Protein AF-A0A9P6QPB1-F1 (afdb_monomer)

Structure (mmCIF, N/CA/C/O backbone):
data_AF-A0A9P6QPB1-F1
#
_entry.id   AF-A0A9P6QPB1-F1
#
loop_
_atom_site.group_PDB
_atom_site.id
_atom_site.type_symbol
_atom_site.label_atom_id
_atom_site.label_alt_id
_atom_site.label_comp_id
_atom_site.label_asym_id
_atom_site.label_entity_id
_atom_site.label_seq_id
_atom_site.pdbx_PDB_ins_code
_atom_site.Cartn_x
_atom_site.Cartn_y
_atom_site.Cartn_z
_atom_site.occupancy
_atom_site.B_iso_or_equiv
_atom_site.auth_seq_id
_atom_site.auth_comp_id
_atom_site.auth_asym_id
_atom_site.auth_atom_id
_atom_site.pdbx_PDB_model_num
ATOM 1 N N . MET A 1 1 ? 41.710 3.586 -17.229 1.00 70.00 1 MET A N 1
ATOM 2 C CA . MET A 1 1 ? 41.564 4.386 -18.471 1.00 70.00 1 MET A CA 1
ATOM 3 C C . MET A 1 1 ? 40.524 5.496 -18.320 1.00 70.00 1 MET A C 1
ATOM 5 O O . MET A 1 1 ? 40.882 6.653 -18.485 1.00 70.00 1 MET A O 1
ATOM 9 N N . LEU A 1 2 ? 39.279 5.182 -17.944 1.00 77.00 2 LEU A N 1
ATOM 10 C CA . LEU A 1 2 ? 38.202 6.171 -17.762 1.00 77.00 2 LEU A CA 1
ATOM 11 C C . LEU A 1 2 ? 38.526 7.279 -16.741 1.00 77.00 2 LEU A C 1
ATOM 13 O O . LEU A 1 2 ? 38.390 8.448 -17.081 1.00 77.00 2 LEU A O 1
ATOM 17 N N . CYS A 1 3 ? 39.055 6.951 -15.554 1.00 82.19 3 CYS A N 1
ATOM 18 C CA . CYS A 1 3 ? 39.433 7.972 -14.558 1.00 82.19 3 CYS A CA 1
ATOM 19 C C . CYS A 1 3 ? 40.509 8.942 -15.081 1.00 82.19 3 CYS A C 1
ATOM 21 O O . CYS A 1 3 ? 40.495 10.126 -14.765 1.00 82.19 3 CYS A O 1
ATOM 23 N N . TYR A 1 4 ? 41.421 8.459 -15.930 1.00 80.50 4 TYR A N 1
ATOM 24 C CA . TYR A 1 4 ? 42.463 9.291 -16.532 1.00 80.50 4 TYR A CA 1
ATOM 25 C C . TYR A 1 4 ? 41.905 10.212 -17.625 1.00 80.50 4 TYR A C 1
ATOM 27 O O . TYR A 1 4 ? 42.234 11.393 -17.664 1.00 80.50 4 TYR A O 1
ATOM 35 N N . LEU A 1 5 ? 40.999 9.709 -18.471 1.00 80.38 5 LEU A N 1
ATOM 36 C CA . LEU A 1 5 ? 40.273 10.546 -19.436 1.00 80.38 5 LEU A CA 1
ATOM 37 C C . LEU A 1 5 ? 39.461 11.635 -18.727 1.00 80.38 5 LEU A C 1
ATOM 39 O O . LEU A 1 5 ? 39.420 12.779 -19.175 1.00 80.38 5 LEU A O 1
ATOM 43 N N . TRP A 1 6 ? 38.867 11.287 -17.589 1.00 80.31 6 TRP A N 1
ATOM 44 C CA . TRP A 1 6 ? 38.127 12.212 -16.747 1.00 80.31 6 TRP A CA 1
ATOM 45 C C . TRP A 1 6 ? 39.018 13.305 -16.137 1.00 80.31 6 TRP A C 1
ATOM 47 O O . TRP A 1 6 ? 38.695 14.487 -16.228 1.00 80.31 6 TRP A O 1
ATOM 57 N N . TYR A 1 7 ? 40.197 12.942 -15.628 1.00 83.25 7 TYR A N 1
ATOM 58 C CA . TYR A 1 7 ? 41.220 13.893 -15.178 1.00 83.25 7 TYR A CA 1
ATOM 59 C C . TYR A 1 7 ? 41.606 14.908 -16.266 1.00 83.25 7 TYR A C 1
ATOM 61 O O . TYR A 1 7 ? 41.639 16.113 -16.007 1.00 83.25 7 TYR A O 1
ATOM 69 N N . LEU A 1 8 ? 41.820 14.445 -17.503 1.00 82.50 8 LEU A N 1
ATOM 70 C CA . LEU A 1 8 ? 42.133 15.324 -18.636 1.00 82.50 8 LEU A CA 1
ATOM 71 C C . LEU A 1 8 ? 40.977 16.282 -18.976 1.00 82.50 8 LEU A C 1
ATOM 73 O O . LEU A 1 8 ? 41.217 17.434 -19.339 1.00 82.50 8 LEU A O 1
ATOM 77 N N . LEU A 1 9 ? 39.724 15.837 -18.837 1.00 79.38 9 LEU A N 1
ATOM 78 C CA . LEU A 1 9 ? 38.542 16.680 -19.051 1.00 79.38 9 LEU A CA 1
ATOM 79 C C . LEU A 1 9 ? 38.394 17.763 -17.978 1.00 79.38 9 LEU A C 1
ATOM 81 O O . LEU A 1 9 ? 38.082 18.907 -18.311 1.00 79.38 9 LEU A O 1
ATOM 85 N N . ILE A 1 10 ? 38.665 17.438 -16.711 1.00 77.88 10 ILE A N 1
ATOM 86 C CA . ILE A 1 10 ? 38.642 18.408 -15.607 1.00 77.88 10 ILE A CA 1
ATOM 87 C C . ILE A 1 10 ? 39.683 19.508 -15.845 1.00 77.88 10 ILE A C 1
ATOM 89 O O . ILE A 1 10 ? 39.352 20.691 -15.748 1.00 77.88 10 ILE A O 1
ATOM 93 N N . LEU A 1 11 ? 40.913 19.131 -16.215 1.00 79.12 11 LEU A N 1
ATOM 94 C CA . LEU A 1 11 ? 41.983 20.083 -16.537 1.00 79.12 11 LEU A CA 1
ATOM 95 C C . LEU A 1 11 ? 41.622 21.008 -17.705 1.00 79.12 11 LEU A C 1
ATOM 97 O O . LEU A 1 11 ? 42.040 22.162 -17.726 1.00 79.12 11 LEU A O 1
ATOM 101 N N . LYS A 1 12 ? 40.849 20.509 -18.674 1.00 78.88 12 LYS A N 1
ATOM 102 C CA . LYS A 1 12 ? 40.413 21.284 -19.839 1.00 78.88 12 LYS A CA 1
ATOM 103 C C . LYS A 1 12 ? 39.277 22.261 -19.517 1.00 78.88 12 LYS A C 1
ATOM 105 O O . LYS A 1 12 ? 39.241 23.349 -20.084 1.00 78.88 12 LYS A O 1
ATOM 110 N N . ASN A 1 13 ? 38.337 21.866 -18.659 1.00 73.69 13 ASN A N 1
ATOM 111 C CA . ASN A 1 13 ? 37.077 22.591 -18.468 1.00 73.69 13 ASN A CA 1
ATOM 112 C C . ASN A 1 13 ? 37.062 23.534 -17.252 1.00 73.69 13 ASN A C 1
ATOM 114 O O . ASN A 1 13 ? 36.189 24.400 -17.186 1.00 73.69 13 ASN A O 1
ATOM 118 N N . ILE A 1 14 ? 37.984 23.393 -16.293 1.00 69.94 14 ILE A N 1
ATOM 119 C CA . ILE A 1 14 ? 38.041 24.247 -15.094 1.00 69.94 14 ILE A CA 1
ATOM 120 C C . ILE A 1 14 ? 39.121 25.335 -15.264 1.00 69.94 14 ILE A C 1
ATOM 122 O O . ILE A 1 14 ? 40.289 24.992 -15.450 1.00 69.94 14 ILE A O 1
ATOM 126 N N . PRO A 1 15 ? 38.777 26.640 -15.170 1.00 61.53 15 PRO A N 1
ATOM 127 C CA . PRO A 1 15 ? 39.736 27.736 -15.318 1.00 61.53 15 PRO A CA 1
ATOM 128 C C . PRO A 1 15 ? 40.891 27.669 -14.308 1.00 61.53 15 PRO A C 1
ATOM 130 O O . PRO A 1 15 ? 40.687 27.388 -13.128 1.00 61.53 15 PRO A O 1
ATOM 133 N N . SER A 1 16 ? 42.103 28.003 -14.756 1.00 58.22 16 SER A N 1
ATOM 134 C CA . SER A 1 16 ? 43.369 27.924 -14.004 1.00 58.22 16 SER A CA 1
ATOM 135 C C . SER A 1 16 ? 43.506 28.904 -12.828 1.00 58.22 16 SER A C 1
ATOM 137 O O . SER A 1 16 ? 44.584 29.019 -12.244 1.00 58.22 16 SER A O 1
ATOM 139 N N . S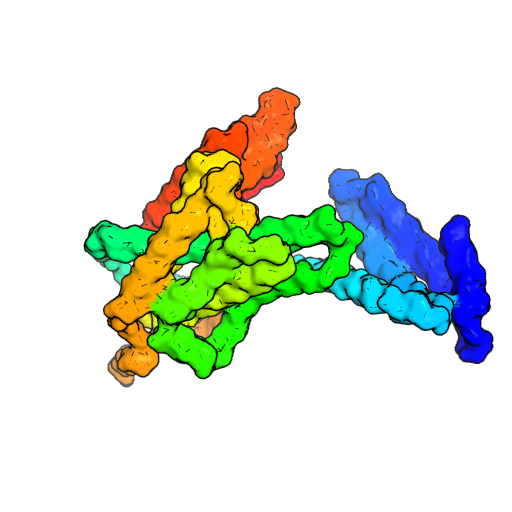ER A 1 17 ? 42.452 29.639 -12.470 1.00 53.47 17 SER A N 1
ATOM 140 C CA . SER A 1 17 ? 42.477 30.626 -11.392 1.00 53.47 17 SER A CA 1
ATOM 141 C C . SER A 1 17 ? 42.463 29.933 -10.022 1.00 53.47 17 SER A C 1
ATOM 143 O O . SER A 1 17 ? 41.411 29.764 -9.412 1.00 53.47 17 SER A O 1
ATOM 145 N N . GLY A 1 18 ? 43.647 29.527 -9.551 1.00 55.03 18 GLY A N 1
ATOM 146 C CA . GLY A 1 18 ? 43.922 29.267 -8.133 1.00 55.03 18 GLY A CA 1
ATOM 147 C C . GLY A 1 18 ? 43.682 27.845 -7.608 1.00 55.03 18 GLY A C 1
ATOM 148 O O . GLY A 1 18 ? 43.179 27.711 -6.498 1.00 55.03 18 GLY A O 1
ATOM 149 N N . GLY A 1 19 ? 44.058 26.790 -8.349 1.00 61.16 19 GLY A N 1
ATOM 150 C CA . GLY A 1 19 ? 44.147 25.423 -7.788 1.00 61.16 19 GLY A CA 1
ATOM 151 C C . GLY A 1 19 ? 43.562 24.273 -8.621 1.00 61.16 19 GLY A C 1
ATOM 152 O O . GLY A 1 19 ? 43.332 23.193 -8.073 1.00 61.16 19 GLY A O 1
ATOM 153 N N . SER A 1 20 ? 43.313 24.465 -9.924 1.00 65.81 20 SER A N 1
ATOM 154 C CA . SER A 1 20 ? 42.645 23.462 -10.776 1.00 65.81 20 SER A CA 1
ATOM 155 C C . SER A 1 20 ? 43.412 22.137 -10.908 1.00 65.81 20 SER A C 1
ATOM 157 O O . SER A 1 20 ? 42.783 21.082 -10.946 1.00 65.81 20 SER A O 1
ATOM 159 N N . ASP A 1 21 ? 44.749 22.163 -10.904 1.00 74.12 21 ASP A N 1
ATOM 160 C CA . ASP A 1 21 ? 45.575 20.949 -10.998 1.00 74.12 21 ASP A CA 1
ATOM 161 C C . ASP A 1 21 ? 45.498 20.092 -9.722 1.00 74.12 21 ASP A C 1
ATOM 163 O O . ASP A 1 21 ? 45.268 18.884 -9.789 1.00 74.12 21 ASP A O 1
ATOM 167 N N . SER A 1 22 ? 45.587 20.715 -8.543 1.00 78.94 22 SER A N 1
ATOM 168 C CA . SER A 1 22 ? 45.425 20.020 -7.257 1.00 78.94 22 SER A CA 1
ATOM 169 C C . SER A 1 22 ? 44.023 19.430 -7.102 1.00 78.94 22 SER A C 1
ATOM 171 O O . SER A 1 22 ? 43.870 18.309 -6.620 1.00 78.94 22 SER A O 1
ATOM 173 N N . TYR A 1 23 ? 43.000 20.158 -7.556 1.00 80.56 23 TYR A N 1
ATOM 174 C CA . TYR A 1 23 ? 41.617 19.689 -7.566 1.00 80.56 23 TYR A CA 1
ATOM 175 C C . TYR A 1 23 ? 41.416 18.489 -8.505 1.00 80.56 23 TYR A C 1
ATOM 177 O O . TYR A 1 23 ? 40.807 17.494 -8.113 1.00 80.56 23 TYR A O 1
ATOM 185 N N . ALA A 1 24 ? 41.975 18.544 -9.717 1.00 82.38 24 ALA A N 1
ATOM 186 C CA . ALA A 1 24 ? 41.907 17.448 -10.678 1.00 82.38 24 ALA A CA 1
ATOM 187 C C . ALA A 1 24 ? 42.644 16.197 -10.170 1.00 82.38 24 ALA A C 1
ATOM 189 O O . ALA A 1 24 ? 42.128 15.088 -10.301 1.00 82.38 24 ALA A O 1
ATOM 190 N N . LYS A 1 25 ? 43.812 16.362 -9.535 1.00 85.25 25 LYS A N 1
ATOM 191 C CA . LYS A 1 25 ? 44.570 15.262 -8.913 1.00 85.25 25 LYS A CA 1
ATOM 192 C C . LYS A 1 25 ? 43.819 14.627 -7.740 1.00 85.25 25 LYS A C 1
ATOM 194 O O . LYS A 1 25 ? 43.793 13.403 -7.640 1.00 85.25 25 LYS A O 1
ATOM 199 N N . LEU A 1 26 ? 43.174 15.434 -6.893 1.00 87.06 26 LEU A N 1
ATOM 200 C CA . LEU A 1 26 ? 42.324 14.941 -5.802 1.00 87.06 26 LEU A CA 1
ATOM 201 C C . LEU A 1 26 ? 41.128 14.141 -6.325 1.00 87.06 26 LEU A C 1
ATOM 203 O O . LEU A 1 26 ? 40.866 13.049 -5.826 1.00 87.06 26 LEU A O 1
ATOM 207 N N . LEU A 1 27 ? 40.433 14.643 -7.350 1.00 85.81 27 LEU A N 1
ATOM 208 C CA . LEU A 1 27 ? 39.322 13.915 -7.967 1.00 85.81 27 LEU A CA 1
ATOM 209 C C . LEU A 1 27 ? 39.780 12.632 -8.658 1.00 85.81 27 LEU A C 1
ATOM 211 O O . LEU A 1 27 ? 39.111 11.614 -8.539 1.00 85.81 27 LEU A O 1
ATOM 215 N N . LEU A 1 28 ? 40.938 12.643 -9.320 1.00 89.44 28 LEU A N 1
ATOM 216 C CA . LEU A 1 28 ? 41.511 11.435 -9.906 1.00 89.44 28 LEU A CA 1
ATOM 217 C C . LEU A 1 28 ? 41.791 10.375 -8.833 1.00 89.44 28 LEU A C 1
ATOM 219 O O . LEU A 1 28 ? 41.418 9.219 -9.014 1.00 89.44 28 LEU A O 1
ATOM 223 N N . ALA A 1 29 ? 42.416 10.763 -7.717 1.00 91.06 29 ALA A N 1
ATOM 224 C CA . ALA A 1 29 ? 42.666 9.857 -6.600 1.00 91.06 29 ALA A CA 1
ATOM 225 C C . ALA A 1 29 ? 41.351 9.307 -6.022 1.00 91.06 29 ALA A C 1
ATOM 227 O O . ALA A 1 29 ? 41.208 8.094 -5.875 1.00 91.06 29 ALA A O 1
ATOM 228 N N . ASN A 1 30 ? 40.367 10.180 -5.784 1.00 91.75 30 ASN A N 1
ATOM 229 C CA . ASN A 1 30 ? 39.027 9.798 -5.343 1.00 91.75 30 ASN A CA 1
ATOM 230 C C . ASN A 1 30 ? 38.367 8.790 -6.296 1.00 91.75 30 ASN A C 1
ATOM 232 O O . ASN A 1 30 ? 37.821 7.786 -5.854 1.00 91.75 30 ASN A O 1
ATOM 236 N N . ASP A 1 31 ? 38.445 9.020 -7.605 1.00 88.62 31 ASP A N 1
ATOM 237 C CA . ASP A 1 31 ? 37.789 8.180 -8.606 1.00 88.62 31 ASP A CA 1
ATOM 238 C C . ASP A 1 31 ? 38.473 6.825 -8.776 1.00 88.62 31 ASP A C 1
ATOM 240 O O . ASP A 1 31 ? 37.809 5.829 -9.070 1.00 88.62 31 ASP A O 1
ATOM 244 N N . VAL A 1 32 ? 39.789 6.765 -8.565 1.00 92.56 32 VAL A N 1
ATOM 245 C CA . VAL A 1 32 ? 40.536 5.504 -8.500 1.00 92.56 32 VAL A CA 1
ATOM 246 C C . VAL A 1 32 ? 40.119 4.707 -7.265 1.00 92.56 32 VAL A C 1
ATOM 248 O O . VAL A 1 32 ? 39.749 3.544 -7.413 1.00 92.56 32 VAL A O 1
ATOM 251 N N . ILE A 1 33 ? 40.096 5.334 -6.083 1.00 93.19 33 ILE A N 1
ATOM 252 C CA . ILE A 1 33 ? 39.642 4.695 -4.835 1.00 93.19 33 ILE A CA 1
ATOM 253 C C . ILE A 1 33 ? 38.210 4.188 -4.997 1.00 93.19 33 ILE A C 1
ATOM 255 O O . ILE A 1 33 ? 37.936 3.022 -4.730 1.00 93.19 33 ILE A O 1
ATOM 259 N N . ARG A 1 34 ? 37.317 5.022 -5.537 1.00 90.81 34 ARG A N 1
ATOM 260 C CA . ARG A 1 34 ? 35.932 4.651 -5.825 1.00 90.81 34 ARG A CA 1
ATOM 261 C C . ARG A 1 34 ? 35.831 3.460 -6.769 1.00 90.81 34 ARG A C 1
ATOM 263 O O . ARG A 1 34 ? 35.004 2.587 -6.560 1.00 90.81 34 ARG A O 1
ATOM 270 N N . THR A 1 35 ? 36.646 3.410 -7.820 1.00 90.31 35 THR A N 1
ATOM 271 C CA . THR A 1 35 ? 36.603 2.305 -8.792 1.00 90.31 35 THR A CA 1
ATOM 272 C C . THR A 1 35 ? 37.049 0.989 -8.156 1.00 90.31 35 THR A C 1
ATOM 274 O O . THR A 1 35 ? 36.428 -0.043 -8.394 1.00 90.31 35 THR A O 1
ATOM 277 N N . ILE A 1 36 ? 38.088 1.027 -7.318 1.00 92.06 36 ILE A N 1
ATOM 278 C CA . ILE A 1 36 ? 38.562 -0.146 -6.570 1.00 92.06 36 ILE A CA 1
ATOM 279 C C . ILE A 1 36 ? 37.501 -0.593 -5.559 1.00 92.06 36 ILE A C 1
ATOM 281 O O . ILE A 1 36 ? 37.167 -1.771 -5.514 1.00 92.06 36 ILE A O 1
ATOM 285 N N . ALA A 1 37 ? 36.923 0.348 -4.810 1.00 90.56 37 ALA A N 1
ATOM 286 C CA . ALA A 1 37 ? 35.855 0.084 -3.851 1.00 90.56 37 ALA A CA 1
ATOM 287 C C . ALA A 1 37 ? 34.607 -0.513 -4.525 1.00 90.56 37 ALA A C 1
ATOM 289 O O . ALA A 1 37 ? 34.048 -1.478 -4.020 1.00 90.56 37 ALA A O 1
ATOM 290 N N . CYS A 1 38 ? 34.236 -0.017 -5.713 1.00 87.38 38 CYS A N 1
ATOM 291 C CA . CYS A 1 38 ? 33.1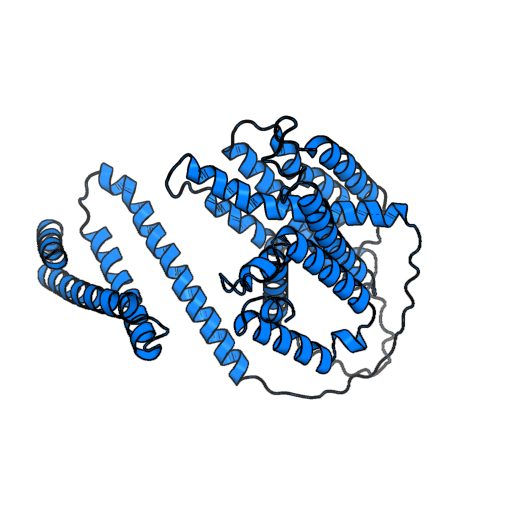74 -0.586 -6.549 1.00 87.38 38 CYS A CA 1
ATOM 292 C C . CYS A 1 38 ? 33.436 -2.060 -6.873 1.00 87.38 38 CYS A C 1
ATOM 294 O O . CYS A 1 38 ? 32.571 -2.903 -6.686 1.00 87.38 38 CYS A O 1
ATOM 296 N N . GLY A 1 39 ? 34.657 -2.382 -7.311 1.00 86.81 39 GLY A N 1
ATOM 297 C CA . GLY A 1 39 ? 35.051 -3.771 -7.533 1.00 86.81 39 GLY A CA 1
ATOM 298 C C . GLY A 1 39 ? 34.985 -4.607 -6.252 1.00 86.81 39 GLY A C 1
ATOM 299 O O . GLY A 1 39 ? 34.540 -5.747 -6.299 1.00 86.81 39 GLY A O 1
ATOM 300 N N . GLY A 1 40 ? 35.371 -4.027 -5.114 1.00 85.00 40 GLY A N 1
ATOM 301 C CA . GLY A 1 40 ? 35.310 -4.677 -3.808 1.00 85.00 40 GLY A CA 1
ATOM 302 C C . GLY A 1 40 ? 33.912 -5.185 -3.463 1.00 85.00 40 GLY A C 1
ATOM 303 O O . GLY A 1 40 ? 33.764 -6.374 -3.234 1.00 85.00 40 GLY A O 1
ATOM 304 N N . TRP A 1 41 ? 32.884 -4.334 -3.494 1.00 82.31 41 TRP A N 1
ATOM 305 C CA . TRP A 1 41 ? 31.532 -4.756 -3.094 1.00 82.31 41 TRP A CA 1
ATOM 306 C C . TRP A 1 41 ? 30.741 -5.474 -4.204 1.00 82.31 41 TRP A C 1
ATOM 308 O O . TRP A 1 41 ? 29.813 -6.216 -3.911 1.00 82.31 41 TRP A O 1
ATOM 318 N N . VAL A 1 42 ? 31.104 -5.296 -5.483 1.00 84.12 42 VAL A N 1
ATOM 319 C CA . VAL A 1 42 ? 30.454 -6.011 -6.602 1.00 84.12 42 VAL A CA 1
ATOM 320 C C . VAL A 1 42 ? 30.959 -7.449 -6.738 1.00 84.12 42 VAL A C 1
ATOM 322 O O . VAL A 1 42 ? 30.188 -8.331 -7.111 1.00 84.12 42 VAL A O 1
ATOM 325 N N . TYR A 1 43 ? 32.250 -7.691 -6.483 1.00 84.81 43 TYR A N 1
ATOM 326 C CA . TYR A 1 43 ? 32.865 -9.009 -6.680 1.00 84.81 43 TYR A CA 1
ATOM 327 C C . TYR A 1 43 ? 33.092 -9.794 -5.386 1.00 84.81 43 TYR A C 1
ATOM 329 O O . TYR A 1 43 ? 33.241 -11.011 -5.462 1.00 84.81 43 TYR A O 1
ATOM 337 N N . VAL A 1 44 ? 33.118 -9.139 -4.222 1.00 84.38 44 VAL A N 1
ATOM 338 C CA . VAL A 1 44 ? 33.034 -9.818 -2.923 1.00 84.38 44 VAL A CA 1
ATOM 339 C C . VAL A 1 44 ? 31.579 -9.774 -2.511 1.00 84.38 44 VAL A C 1
ATOM 341 O O . VAL A 1 44 ? 31.076 -8.708 -2.177 1.00 84.38 44 VAL A O 1
ATOM 344 N N . THR A 1 45 ? 30.879 -10.903 -2.581 1.00 77.62 45 THR A N 1
ATOM 345 C CA . THR A 1 45 ? 29.471 -10.927 -2.183 1.00 77.62 45 THR A CA 1
ATOM 346 C C . THR A 1 45 ? 29.352 -10.848 -0.661 1.00 77.62 45 THR A C 1
ATOM 348 O O . THR A 1 45 ? 30.238 -11.301 0.067 1.00 77.62 45 THR A O 1
ATOM 351 N N . SER A 1 46 ? 28.229 -10.331 -0.157 1.00 72.75 46 SER A N 1
ATOM 352 C CA . SER A 1 46 ? 27.935 -10.315 1.285 1.00 72.75 46 SER A CA 1
ATOM 353 C C . SER A 1 46 ? 27.879 -11.715 1.913 1.00 72.75 46 SER A C 1
ATOM 355 O O . SER A 1 46 ? 27.979 -11.852 3.130 1.00 72.75 46 SER A O 1
ATOM 357 N N . SER A 1 47 ? 27.735 -12.757 1.086 1.00 69.44 47 SER A N 1
ATOM 358 C CA . SER A 1 47 ? 27.774 -14.161 1.505 1.00 69.44 47 SER A CA 1
ATOM 359 C C . SER A 1 47 ? 29.199 -14.688 1.697 1.00 69.44 47 SER A C 1
ATOM 361 O O . SER A 1 47 ? 29.392 -15.601 2.497 1.00 69.44 47 SER A O 1
ATOM 363 N N . ASP A 1 48 ? 30.182 -14.122 0.990 1.00 78.06 48 ASP A N 1
ATOM 364 C CA . ASP A 1 48 ? 31.580 -14.563 1.041 1.00 78.06 48 ASP A CA 1
ATOM 365 C C . ASP A 1 48 ? 32.352 -13.892 2.187 1.00 78.06 48 ASP A C 1
ATOM 367 O O . ASP A 1 48 ? 33.031 -14.570 2.957 1.00 78.06 48 ASP A O 1
ATOM 371 N N . ASP A 1 49 ? 32.244 -12.565 2.317 1.00 80.88 49 ASP A N 1
ATOM 372 C CA . ASP A 1 49 ? 32.838 -11.791 3.415 1.00 80.88 49 ASP A CA 1
ATOM 373 C C . ASP A 1 49 ? 32.068 -10.478 3.615 1.00 80.88 49 ASP A C 1
ATOM 375 O O . ASP A 1 49 ? 32.243 -9.498 2.883 1.00 80.88 49 ASP A O 1
ATOM 379 N N . HIS A 1 50 ? 31.205 -10.462 4.632 1.00 79.94 50 HIS A N 1
ATOM 380 C CA . HIS A 1 50 ? 30.358 -9.314 4.947 1.00 79.94 50 HIS A CA 1
ATOM 381 C C . HIS A 1 50 ? 31.171 -8.059 5.316 1.00 79.94 50 HIS A C 1
ATOM 383 O O . HIS A 1 50 ? 30.800 -6.949 4.949 1.00 79.94 50 HIS A O 1
ATOM 389 N N . GLY A 1 51 ? 32.310 -8.207 6.002 1.00 79.62 51 GLY A N 1
ATOM 390 C CA . GLY A 1 51 ? 33.091 -7.071 6.492 1.00 79.62 51 GLY A CA 1
ATOM 391 C C . GLY A 1 51 ? 33.784 -6.316 5.360 1.00 79.62 51 GLY A C 1
ATOM 392 O O . GLY A 1 51 ? 33.769 -5.084 5.325 1.00 79.62 51 GLY A O 1
ATOM 393 N N . ILE A 1 52 ? 34.367 -7.053 4.411 1.00 83.62 52 ILE A N 1
ATOM 394 C CA . ILE A 1 52 ? 35.012 -6.466 3.230 1.00 83.62 52 ILE A CA 1
ATOM 395 C C . ILE A 1 52 ? 33.967 -5.876 2.278 1.00 83.62 52 ILE A C 1
ATOM 397 O O . ILE A 1 52 ? 34.187 -4.777 1.760 1.00 83.62 52 ILE A O 1
ATOM 401 N N . HIS A 1 53 ? 32.837 -6.566 2.078 1.00 83.44 53 HIS A N 1
ATOM 402 C CA . HIS A 1 53 ? 31.716 -6.071 1.277 1.00 83.44 53 HIS A CA 1
ATOM 403 C C . HIS A 1 53 ? 31.225 -4.710 1.797 1.00 83.44 53 HIS A C 1
ATOM 405 O O . HIS A 1 53 ? 31.184 -3.734 1.043 1.00 83.44 53 HIS A O 1
ATOM 411 N N . ASP A 1 54 ? 30.952 -4.608 3.098 1.00 82.06 54 ASP A N 1
ATOM 412 C CA . ASP A 1 54 ? 30.394 -3.395 3.697 1.00 82.06 54 ASP A CA 1
ATOM 413 C C . ASP A 1 54 ? 31.407 -2.248 3.724 1.00 82.06 54 ASP A C 1
ATOM 415 O O . ASP A 1 54 ? 31.083 -1.108 3.381 1.00 82.06 54 ASP A O 1
ATOM 419 N N . PHE A 1 55 ? 32.669 -2.539 4.048 1.00 86.62 55 PHE A N 1
ATOM 420 C CA . PHE A 1 55 ? 33.743 -1.547 4.008 1.00 86.62 55 PHE A CA 1
ATOM 421 C C . PHE A 1 55 ? 33.944 -0.973 2.597 1.00 86.62 55 PHE A C 1
ATOM 423 O O . PHE A 1 55 ? 34.061 0.244 2.420 1.00 86.62 55 PHE A O 1
ATOM 430 N N . ALA A 1 56 ? 33.950 -1.835 1.577 1.00 84.75 56 ALA A N 1
ATOM 431 C CA . ALA A 1 56 ? 34.080 -1.423 0.185 1.00 84.75 56 ALA A CA 1
ATOM 432 C C . ALA A 1 56 ? 32.857 -0.623 -0.293 1.00 84.75 56 ALA A C 1
ATOM 434 O O . ALA A 1 56 ? 33.017 0.399 -0.966 1.00 84.75 56 ALA A O 1
ATOM 435 N N . MET A 1 57 ? 31.649 -1.024 0.106 1.00 82.69 57 MET A N 1
ATOM 436 C CA . MET A 1 57 ? 30.415 -0.291 -0.174 1.00 82.69 57 MET A CA 1
ATOM 437 C C . MET A 1 57 ? 30.445 1.113 0.452 1.00 82.69 57 MET A C 1
ATOM 439 O O . MET A 1 57 ? 30.201 2.098 -0.245 1.00 82.69 57 MET A O 1
ATOM 443 N N . ILE A 1 58 ? 30.826 1.247 1.727 1.00 85.56 58 ILE A N 1
ATOM 444 C CA . ILE A 1 58 ? 30.905 2.545 2.420 1.00 85.56 58 ILE A CA 1
ATOM 445 C C . ILE A 1 58 ? 31.919 3.477 1.744 1.00 85.56 58 ILE A C 1
ATOM 447 O O . ILE A 1 58 ? 31.614 4.642 1.482 1.00 85.56 58 ILE A O 1
ATOM 451 N N . ILE A 1 59 ? 33.116 2.984 1.412 1.00 88.31 59 ILE A N 1
ATOM 452 C CA . ILE A 1 59 ? 34.125 3.791 0.707 1.00 88.31 59 ILE A CA 1
ATOM 453 C C . ILE A 1 59 ? 33.616 4.215 -0.671 1.00 88.31 59 ILE A C 1
ATOM 455 O O . ILE A 1 59 ? 33.795 5.368 -1.072 1.00 88.31 59 ILE A O 1
ATOM 459 N N . TYR A 1 60 ? 32.955 3.310 -1.393 1.00 87.81 60 TYR A N 1
ATOM 460 C CA . TYR A 1 60 ? 32.350 3.617 -2.682 1.00 87.81 60 TYR A CA 1
ATOM 461 C C . TYR A 1 60 ? 31.305 4.737 -2.567 1.00 87.81 60 TYR A C 1
ATOM 463 O O . TYR A 1 60 ? 31.325 5.679 -3.366 1.00 87.81 60 TYR A O 1
ATOM 471 N N . LEU A 1 61 ? 30.450 4.689 -1.542 1.00 83.25 61 LEU A N 1
ATOM 472 C CA . LEU A 1 61 ? 29.446 5.717 -1.256 1.00 83.25 61 LEU A CA 1
ATOM 473 C C . LEU A 1 61 ? 30.091 7.072 -0.937 1.00 83.25 61 LEU A C 1
ATOM 475 O O . LEU A 1 61 ? 29.758 8.081 -1.565 1.00 83.25 61 LEU A O 1
ATOM 479 N N . LEU A 1 62 ? 31.072 7.098 -0.031 1.00 85.69 62 LEU A N 1
ATOM 480 C CA . LEU A 1 62 ? 31.773 8.326 0.355 1.00 85.69 62 LEU A CA 1
ATOM 481 C C . LEU A 1 62 ? 32.498 8.969 -0.830 1.00 85.69 62 LEU A C 1
ATOM 483 O O . LEU A 1 62 ? 32.396 10.179 -1.026 1.00 85.69 62 LEU A O 1
ATOM 487 N N . CYS A 1 63 ? 33.177 8.177 -1.663 1.00 87.62 63 CYS A N 1
ATOM 488 C CA . CYS A 1 63 ? 33.876 8.687 -2.841 1.00 87.62 63 CYS A CA 1
ATOM 489 C C . CYS A 1 63 ? 32.931 9.079 -3.993 1.00 87.62 63 CYS A C 1
ATOM 491 O O . CYS A 1 63 ? 33.333 9.807 -4.907 1.00 87.62 63 CYS A O 1
ATOM 493 N N . THR A 1 64 ? 31.669 8.646 -3.974 1.00 84.25 64 THR A N 1
ATOM 494 C CA . THR A 1 64 ? 30.678 9.023 -4.994 1.00 84.25 64 THR A CA 1
ATOM 495 C C . THR A 1 64 ? 30.258 10.487 -4.866 1.00 84.25 64 THR A C 1
ATOM 497 O O . THR A 1 64 ? 30.108 11.163 -5.885 1.00 84.25 64 THR A O 1
ATOM 500 N N . VAL A 1 65 ? 30.176 11.029 -3.647 1.00 82.69 65 VAL A N 1
ATOM 501 C CA . VAL A 1 65 ? 29.784 12.432 -3.424 1.00 82.69 65 VAL A CA 1
ATOM 502 C C . VAL A 1 65 ? 30.785 13.424 -4.053 1.00 82.69 65 VAL A C 1
ATOM 504 O O . VAL A 1 65 ? 30.360 14.241 -4.880 1.00 82.69 65 VAL A O 1
ATOM 507 N N . PRO A 1 66 ? 32.108 13.355 -3.781 1.00 83.69 66 PRO A N 1
ATOM 508 C CA . PRO A 1 66 ? 33.094 14.199 -4.454 1.00 83.69 66 PRO A CA 1
ATOM 509 C C . PRO A 1 66 ? 33.099 14.019 -5.973 1.00 83.69 66 PRO A C 1
ATOM 511 O O . PRO A 1 66 ? 33.228 15.008 -6.695 1.00 83.69 66 PRO A O 1
ATOM 514 N N . HIS A 1 67 ? 32.913 12.790 -6.467 1.00 83.81 67 HIS A N 1
ATOM 515 C CA . HIS A 1 67 ? 32.879 12.520 -7.903 1.00 83.81 67 HIS A CA 1
ATOM 516 C C . HIS A 1 67 ? 31.714 13.230 -8.601 1.00 83.81 67 HIS A C 1
ATOM 518 O O . HIS A 1 67 ? 31.904 13.882 -9.631 1.00 83.81 67 HIS A O 1
ATOM 524 N N . VAL A 1 68 ? 30.503 13.136 -8.047 1.00 79.81 68 VAL A N 1
ATOM 525 C CA . VAL A 1 68 ? 29.313 13.761 -8.639 1.00 79.81 68 VAL A CA 1
ATOM 526 C C . VAL A 1 68 ? 29.425 15.287 -8.591 1.00 79.81 68 VAL A C 1
ATOM 528 O O . VAL A 1 68 ? 29.194 15.952 -9.601 1.00 79.81 68 VAL A O 1
ATOM 531 N N . ILE A 1 69 ? 29.886 15.853 -7.470 1.00 79.50 69 ILE A N 1
ATOM 532 C CA . ILE A 1 69 ? 30.159 17.296 -7.359 1.00 79.50 69 ILE A CA 1
ATOM 533 C C . ILE A 1 69 ? 31.220 17.729 -8.385 1.00 79.50 69 ILE A C 1
ATOM 535 O O . ILE A 1 69 ? 31.063 18.760 -9.045 1.00 79.50 69 ILE A O 1
ATOM 539 N N . GLY A 1 70 ? 32.280 16.934 -8.552 1.00 78.19 70 GLY A N 1
ATOM 540 C CA . GLY A 1 70 ? 33.322 17.152 -9.556 1.00 78.19 70 GLY A CA 1
ATOM 541 C C . GLY A 1 70 ? 32.788 17.129 -10.985 1.00 78.19 70 GLY A C 1
ATOM 542 O O . GLY A 1 70 ? 33.153 17.980 -11.795 1.00 78.19 70 GLY A O 1
ATOM 543 N N . THR A 1 71 ? 31.856 16.226 -11.274 1.00 75.31 71 THR A N 1
ATOM 544 C CA . THR A 1 71 ? 31.162 16.099 -12.565 1.00 75.31 71 THR A CA 1
ATOM 545 C C . THR A 1 71 ? 30.296 17.302 -12.881 1.00 75.31 71 THR A C 1
ATOM 547 O O . THR A 1 71 ? 30.362 17.830 -13.988 1.00 75.31 71 THR A O 1
ATOM 550 N N . ILE A 1 72 ? 29.567 17.822 -11.898 1.00 75.81 72 ILE A N 1
ATOM 551 C CA . ILE A 1 72 ? 28.753 19.025 -12.084 1.00 75.81 72 ILE A CA 1
ATOM 552 C C . ILE A 1 72 ? 29.640 20.254 -12.340 1.00 75.81 72 ILE A C 1
ATOM 554 O O . ILE A 1 72 ? 29.333 21.066 -13.214 1.00 75.81 72 ILE A O 1
ATOM 558 N N . LYS A 1 73 ? 30.754 20.388 -11.608 1.00 74.94 73 LYS A N 1
ATOM 559 C CA . LYS A 1 73 ? 31.670 21.537 -11.728 1.00 74.94 73 LYS A CA 1
ATOM 560 C C . LYS A 1 73 ? 32.503 21.531 -13.010 1.00 74.94 73 LYS A C 1
ATOM 562 O O . LYS A 1 73 ? 32.790 22.599 -13.542 1.00 74.94 73 LYS A O 1
ATOM 567 N N . SER A 1 74 ? 32.889 20.353 -13.498 1.00 74.06 74 SER A N 1
ATOM 568 C CA . SER A 1 74 ? 33.679 20.185 -14.729 1.00 74.06 74 SER A CA 1
ATOM 569 C C . SER A 1 74 ? 32.827 20.052 -15.997 1.00 74.06 74 SER A C 1
ATOM 571 O O . SER A 1 74 ? 33.373 20.004 -17.104 1.00 74.06 74 SER A O 1
ATOM 573 N N . ALA A 1 75 ? 31.495 20.017 -15.863 1.00 71.81 75 ALA A N 1
ATOM 574 C CA . ALA A 1 75 ? 30.576 19.951 -16.990 1.00 71.81 75 ALA A CA 1
ATOM 575 C C . ALA A 1 75 ? 30.679 21.207 -17.883 1.00 71.81 75 ALA A C 1
ATOM 577 O O . ALA A 1 75 ? 30.688 22.329 -17.359 1.00 71.81 75 ALA A O 1
ATOM 578 N N . PRO A 1 76 ? 30.661 21.053 -19.222 1.00 68.38 76 PRO A N 1
ATOM 579 C CA . PRO A 1 76 ? 30.649 22.175 -20.158 1.00 68.38 76 PRO A CA 1
ATOM 580 C C . PRO A 1 76 ? 29.543 23.186 -19.830 1.00 68.38 76 PRO A C 1
ATOM 582 O O . PRO A 1 76 ? 28.426 22.803 -19.483 1.00 68.38 76 PRO A O 1
ATOM 585 N N . GLN A 1 77 ? 29.828 24.483 -19.971 1.00 68.75 77 GLN A N 1
ATOM 586 C CA . GLN A 1 77 ? 28.856 25.561 -19.722 1.00 68.75 77 GLN A CA 1
ATOM 587 C C . GLN A 1 77 ? 27.885 25.784 -20.897 1.00 68.75 77 GLN A C 1
ATOM 589 O O . GLN A 1 77 ? 27.285 26.848 -21.008 1.00 68.75 77 GLN A O 1
ATOM 594 N N . ASP A 1 78 ? 27.718 24.786 -21.766 1.00 74.94 78 ASP A N 1
ATOM 595 C CA . ASP A 1 78 ? 26.769 24.826 -22.877 1.00 74.94 78 ASP A CA 1
ATOM 596 C C . ASP A 1 78 ? 25.323 24.905 -22.332 1.00 74.94 78 ASP A C 1
ATOM 598 O O . ASP A 1 78 ? 24.967 24.110 -21.452 1.00 74.94 78 ASP A O 1
ATOM 602 N N . PRO A 1 79 ? 24.464 25.812 -22.838 1.00 72.06 79 PRO A N 1
ATOM 603 C CA . PRO A 1 79 ? 23.053 25.893 -22.454 1.00 72.06 79 PRO A CA 1
ATOM 604 C C . PRO A 1 79 ? 22.287 24.558 -22.546 1.00 72.06 79 PRO A C 1
ATOM 606 O O . PRO A 1 79 ? 21.369 24.328 -21.756 1.00 72.06 79 PRO A O 1
ATOM 609 N N . ARG A 1 80 ? 22.667 23.632 -23.440 1.00 68.81 80 ARG A N 1
ATOM 610 C CA . ARG A 1 80 ? 22.064 22.283 -23.492 1.00 68.81 80 ARG A CA 1
ATOM 611 C C . ARG A 1 80 ? 22.462 21.410 -22.301 1.00 68.81 80 ARG A C 1
ATOM 613 O O . ARG A 1 80 ? 21.609 20.734 -21.730 1.00 68.81 80 ARG A O 1
ATOM 620 N N . ALA A 1 81 ? 23.733 21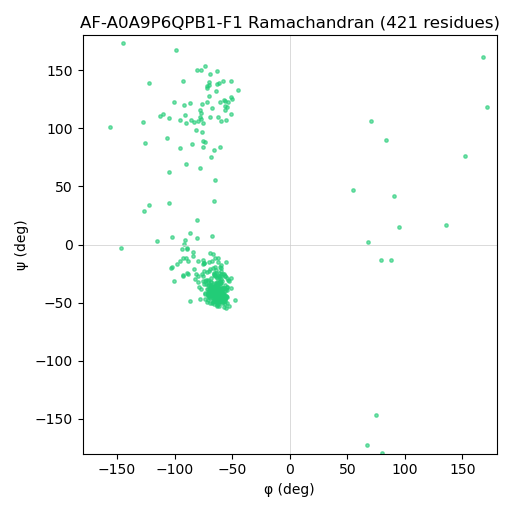.447 -21.902 1.00 64.25 81 ALA A N 1
ATOM 621 C CA . ALA A 1 81 ? 24.239 20.701 -20.751 1.00 64.25 81 ALA A CA 1
ATOM 622 C C . ALA A 1 81 ? 23.680 21.258 -19.433 1.00 64.25 81 ALA A C 1
ATOM 624 O O . ALA A 1 81 ? 23.343 20.496 -18.531 1.00 64.25 81 ALA A O 1
ATOM 625 N N . GLN A 1 82 ? 23.494 22.579 -19.345 1.00 66.38 82 GLN A N 1
ATOM 626 C CA . GLN A 1 82 ? 22.872 23.227 -18.187 1.00 66.38 82 GLN A CA 1
ATOM 627 C C . GLN A 1 82 ? 21.433 22.753 -17.947 1.00 66.38 82 GLN A C 1
ATOM 629 O O . GLN A 1 82 ? 21.055 22.536 -16.798 1.00 66.38 82 GLN A O 1
ATOM 634 N N . LYS A 1 83 ? 20.661 22.508 -19.016 1.00 69.75 83 LYS A N 1
ATOM 635 C CA . LYS A 1 83 ? 19.290 21.978 -18.926 1.00 69.75 83 LYS A CA 1
ATOM 636 C C . LYS A 1 83 ? 19.226 20.561 -18.335 1.00 69.75 83 LYS A C 1
ATOM 638 O O . LYS A 1 83 ? 18.198 20.185 -17.783 1.00 69.75 83 LYS A O 1
ATOM 643 N N . LEU A 1 84 ? 20.312 19.788 -18.430 1.00 65.25 84 LEU A N 1
ATOM 644 C CA . LEU A 1 84 ? 20.404 18.407 -17.939 1.00 65.25 84 LEU A CA 1
ATOM 645 C C . LEU A 1 84 ? 21.022 18.289 -16.531 1.00 65.25 84 LEU A C 1
ATOM 647 O O . LEU A 1 84 ? 20.875 17.251 -15.893 1.00 65.25 84 LEU A O 1
ATOM 651 N N . ARG A 1 85 ? 21.660 19.346 -16.006 1.00 67.06 85 ARG A N 1
ATOM 652 C CA . ARG A 1 85 ? 22.252 19.364 -14.651 1.00 67.06 85 ARG A CA 1
ATOM 653 C C . ARG A 1 85 ? 21.281 19.000 -13.516 1.00 67.06 85 ARG A C 1
ATOM 655 O O . ARG A 1 85 ? 21.737 18.321 -12.596 1.00 67.06 85 ARG A O 1
ATOM 662 N N . PRO A 1 86 ? 19.984 19.382 -13.541 1.00 65.69 86 PRO A N 1
ATOM 663 C CA . PRO A 1 86 ? 19.033 18.995 -12.497 1.00 65.69 86 PRO A CA 1
ATOM 664 C C . PRO A 1 86 ? 18.973 17.480 -12.265 1.00 65.69 86 PRO A C 1
ATOM 666 O O . PRO A 1 86 ? 18.981 17.055 -11.117 1.00 65.69 86 PRO A O 1
ATOM 669 N N . TYR A 1 87 ? 19.039 16.660 -13.322 1.00 63.91 87 TYR A N 1
ATOM 670 C CA . TYR A 1 87 ? 19.035 15.192 -13.214 1.00 63.91 87 TYR A CA 1
ATOM 671 C C . TYR A 1 87 ? 20.227 14.643 -12.412 1.00 63.91 87 TYR A C 1
ATOM 673 O O . TYR A 1 87 ? 20.091 13.664 -11.687 1.00 63.91 87 TYR A O 1
ATOM 681 N N . THR A 1 88 ? 21.385 15.304 -12.470 1.00 64.38 88 THR A N 1
ATOM 682 C CA . THR A 1 88 ? 22.570 14.924 -11.685 1.00 64.38 88 THR A CA 1
ATOM 683 C C . THR A 1 88 ? 22.449 15.324 -10.209 1.00 64.38 88 THR A C 1
ATOM 685 O O . THR A 1 88 ? 22.964 14.622 -9.342 1.00 64.38 88 THR A O 1
ATOM 688 N N . TYR A 1 89 ? 21.740 16.417 -9.898 1.00 63.78 89 TYR A N 1
ATOM 689 C CA . TYR A 1 89 ? 21.400 16.771 -8.514 1.00 63.78 89 TYR A CA 1
ATOM 690 C C . TYR A 1 89 ? 20.374 15.803 -7.911 1.00 63.78 89 TYR A C 1
ATOM 692 O O . TYR A 1 89 ? 20.474 15.477 -6.732 1.00 63.78 89 TYR A O 1
ATOM 700 N N . TYR A 1 90 ? 19.432 15.296 -8.713 1.00 62.09 90 TYR A N 1
ATOM 701 C CA . TYR A 1 90 ? 18.476 14.279 -8.265 1.00 62.09 90 TYR A CA 1
ATOM 702 C C . TYR A 1 90 ? 19.142 12.950 -7.914 1.00 62.09 90 TYR A C 1
ATOM 704 O O . TYR A 1 90 ? 18.767 12.349 -6.913 1.00 62.09 90 TYR A O 1
ATOM 712 N N . ALA A 1 91 ? 20.182 12.544 -8.649 1.00 63.56 91 ALA A N 1
ATOM 713 C CA . ALA A 1 91 ? 20.971 11.377 -8.267 1.00 63.56 91 ALA A CA 1
ATOM 714 C C . ALA A 1 91 ? 21.510 11.523 -6.830 1.00 63.56 91 ALA A C 1
ATOM 716 O O . ALA A 1 91 ? 21.370 10.605 -6.037 1.00 63.56 91 ALA A O 1
ATOM 717 N N . LEU A 1 92 ? 22.042 12.692 -6.435 1.00 64.12 92 LEU A N 1
ATOM 718 C CA . LEU A 1 92 ? 22.510 12.930 -5.054 1.00 64.12 92 LEU A CA 1
ATOM 719 C C . LEU A 1 92 ? 21.400 12.787 -3.999 1.00 64.12 92 LEU A C 1
ATOM 721 O O . LEU A 1 92 ? 21.680 12.341 -2.889 1.00 64.12 92 LEU A O 1
ATOM 725 N N . PHE A 1 93 ? 20.160 13.152 -4.334 1.00 62.84 93 PHE A N 1
ATOM 726 C CA . PHE A 1 93 ? 19.008 12.938 -3.457 1.00 62.84 93 PHE A CA 1
ATOM 727 C C . PHE A 1 93 ? 18.679 11.444 -3.314 1.00 62.84 93 PHE A C 1
ATOM 729 O O . PHE A 1 93 ? 18.438 10.980 -2.206 1.00 62.84 93 PHE A O 1
ATOM 736 N N . GLU A 1 94 ? 18.762 10.668 -4.392 1.00 57.34 94 GLU A N 1
ATOM 737 C CA . GLU A 1 94 ? 18.605 9.209 -4.357 1.00 57.34 94 GLU A CA 1
ATOM 738 C C . GLU A 1 94 ? 19.697 8.536 -3.506 1.00 57.34 94 GLU A C 1
ATOM 740 O O . GLU A 1 94 ? 19.393 7.722 -2.639 1.00 57.34 94 GLU A O 1
ATOM 745 N N . TRP A 1 95 ? 20.958 8.969 -3.629 1.00 63.44 95 TRP A N 1
ATOM 746 C CA . TRP A 1 95 ? 22.043 8.506 -2.749 1.00 63.44 95 TRP A CA 1
ATOM 747 C C . TRP A 1 95 ? 21.824 8.902 -1.280 1.00 63.44 95 TRP A C 1
ATOM 749 O O . TRP A 1 95 ? 22.275 8.192 -0.383 1.00 63.44 95 TRP A O 1
ATOM 759 N N . SER A 1 96 ? 21.112 10.000 -0.998 1.00 60.97 96 SER A N 1
ATOM 760 C CA . SER A 1 96 ? 20.772 10.374 0.383 1.00 60.97 96 SER A CA 1
ATOM 761 C C . SER A 1 96 ? 19.765 9.417 1.033 1.00 60.97 96 SER A C 1
ATOM 763 O O . SER A 1 96 ? 19.742 9.307 2.259 1.00 60.97 96 SER A O 1
ATOM 765 N N . LEU A 1 97 ? 18.990 8.668 0.236 1.00 58.41 97 LEU A N 1
ATOM 766 C CA . LEU A 1 97 ? 18.103 7.619 0.744 1.00 58.41 97 LEU A CA 1
ATOM 767 C C . LEU A 1 97 ? 18.908 6.442 1.308 1.00 58.41 97 LEU A C 1
ATOM 769 O O . LEU A 1 97 ? 18.532 5.924 2.349 1.00 58.41 97 LEU A O 1
ATOM 773 N N . ILE A 1 98 ? 20.063 6.110 0.718 1.00 66.88 98 ILE A N 1
ATOM 774 C CA . ILE A 1 98 ? 20.989 5.088 1.248 1.00 66.88 98 ILE A CA 1
ATOM 775 C C . ILE A 1 98 ? 21.594 5.542 2.583 1.00 66.88 98 ILE A C 1
ATOM 777 O O . ILE A 1 98 ? 21.670 4.770 3.532 1.00 66.88 98 ILE A O 1
ATOM 781 N N . PHE A 1 99 ? 21.988 6.816 2.691 1.00 63.41 99 PHE A N 1
ATOM 782 C CA . PHE A 1 99 ? 22.414 7.380 3.978 1.00 63.41 99 PHE A CA 1
ATOM 783 C C . PHE A 1 99 ? 21.292 7.363 5.019 1.00 63.41 99 PHE A C 1
ATOM 785 O O . PHE A 1 99 ? 21.567 7.148 6.194 1.00 63.41 99 PHE A O 1
ATOM 792 N N . SER A 1 100 ? 20.048 7.605 4.600 1.00 57.09 100 SER A N 1
ATOM 793 C CA . SER A 1 100 ? 18.889 7.575 5.495 1.00 57.09 100 SER A CA 1
ATOM 794 C C . SER A 1 100 ? 18.588 6.157 5.981 1.00 57.09 100 SER A C 1
ATOM 796 O O . SER A 1 100 ? 18.231 5.996 7.140 1.00 57.09 100 SER A O 1
ATOM 798 N N . ASP A 1 101 ? 18.790 5.153 5.128 1.00 56.78 101 ASP A N 1
ATOM 799 C CA . ASP A 1 101 ? 18.652 3.728 5.447 1.00 56.78 101 ASP A CA 1
ATOM 800 C C . ASP A 1 101 ? 19.718 3.287 6.464 1.00 56.78 101 ASP A C 1
ATOM 802 O O . ASP A 1 101 ? 19.397 2.834 7.557 1.00 56.78 101 ASP A O 1
ATOM 806 N N . LEU A 1 102 ? 20.993 3.593 6.193 1.00 63.78 102 LEU A N 1
ATOM 807 C CA . LEU A 1 102 ? 22.100 3.321 7.117 1.00 63.78 102 LEU A CA 1
ATOM 808 C C . LEU A 1 102 ? 21.930 4.052 8.462 1.00 63.78 102 LEU A C 1
ATOM 810 O O . LEU A 1 102 ? 22.257 3.519 9.521 1.00 63.78 102 LEU A O 1
ATOM 814 N N . ALA A 1 103 ? 21.442 5.296 8.431 1.00 63.03 103 ALA A N 1
ATOM 815 C CA . ALA A 1 103 ? 21.163 6.062 9.641 1.00 63.03 103 ALA A CA 1
ATOM 816 C C . ALA A 1 103 ? 19.988 5.470 10.425 1.00 63.03 103 ALA A C 1
ATOM 818 O O . ALA A 1 103 ? 20.040 5.448 11.652 1.00 63.03 103 ALA A O 1
ATOM 819 N N . PHE A 1 104 ? 18.951 4.988 9.739 1.00 57.25 104 PHE A N 1
ATOM 820 C CA . PHE A 1 104 ? 17.833 4.290 10.360 1.00 57.25 104 PHE A CA 1
ATOM 821 C C . PHE A 1 104 ? 18.308 3.001 11.042 1.00 57.25 104 PHE A C 1
ATOM 823 O O . PHE A 1 104 ? 18.047 2.829 12.230 1.00 57.25 104 PHE A O 1
ATOM 830 N N . ASP A 1 105 ? 19.109 2.179 10.361 1.00 61.72 105 ASP A N 1
ATOM 831 C CA . ASP A 1 105 ? 19.696 0.960 10.930 1.00 61.72 105 ASP A CA 1
ATOM 832 C C . ASP A 1 105 ? 20.601 1.254 12.139 1.00 61.72 105 ASP A C 1
ATOM 834 O O . ASP A 1 105 ? 20.535 0.566 13.162 1.00 61.72 105 ASP A O 1
ATOM 838 N N . ALA A 1 106 ? 21.415 2.313 12.068 1.00 59.62 106 ALA A N 1
ATOM 839 C CA . ALA A 1 106 ? 22.270 2.745 13.174 1.00 59.62 106 ALA A CA 1
ATOM 840 C C . ALA A 1 106 ? 21.462 3.244 14.383 1.00 59.62 106 ALA A C 1
ATOM 842 O O . ALA A 1 106 ? 21.799 2.926 15.522 1.00 59.62 106 ALA A O 1
ATOM 843 N N . VAL A 1 107 ? 20.384 4.003 14.153 1.00 62.06 107 VAL A N 1
ATOM 844 C CA . VAL A 1 107 ? 19.473 4.441 15.221 1.00 62.06 107 VAL A CA 1
ATOM 845 C C . VAL A 1 107 ? 18.763 3.242 15.841 1.00 62.06 107 VAL A C 1
ATOM 847 O O . VAL A 1 107 ? 18.724 3.149 17.063 1.00 62.06 107 VAL A O 1
ATOM 850 N N . CYS A 1 108 ? 18.287 2.288 15.036 1.00 59.66 108 CYS A N 1
ATOM 851 C CA . CYS A 1 108 ? 17.711 1.048 15.547 1.00 59.66 108 CYS A CA 1
ATOM 852 C C . CYS A 1 108 ? 18.706 0.289 16.433 1.00 59.66 108 CYS A C 1
ATOM 854 O O . CYS A 1 108 ? 18.334 -0.144 17.519 1.00 59.66 108 CYS A O 1
ATOM 856 N N . MET A 1 109 ? 19.976 0.174 16.029 1.00 67.50 109 MET A N 1
ATOM 857 C CA . MET A 1 109 ? 21.022 -0.460 16.842 1.00 67.50 109 MET A CA 1
ATOM 858 C C . MET A 1 109 ? 21.227 0.249 18.192 1.00 67.50 109 MET A C 1
ATOM 860 O O . MET A 1 109 ? 21.296 -0.414 19.226 1.00 67.50 109 MET A O 1
ATOM 864 N N . ILE A 1 110 ? 21.276 1.584 18.197 1.00 66.38 110 ILE A N 1
ATOM 865 C CA . ILE A 1 110 ? 21.426 2.389 19.422 1.00 66.38 110 ILE A CA 1
ATOM 866 C C . ILE A 1 110 ? 20.189 2.256 20.326 1.00 66.38 110 ILE A C 1
ATOM 868 O O . ILE A 1 110 ? 20.324 2.130 21.544 1.00 66.38 110 ILE A O 1
ATOM 872 N N . ASP A 1 111 ? 18.987 2.229 19.749 1.00 52.97 111 ASP A N 1
ATOM 873 C CA . ASP A 1 111 ? 17.740 1.990 20.484 1.00 52.97 111 ASP A CA 1
ATOM 874 C C . ASP A 1 111 ? 17.714 0.586 21.116 1.00 52.97 111 ASP A C 1
ATOM 876 O O . ASP A 1 111 ? 17.211 0.417 22.230 1.00 52.97 111 ASP A O 1
ATOM 880 N N . PHE A 1 112 ? 18.299 -0.419 20.453 1.00 55.38 112 PHE A N 1
ATOM 881 C CA . PHE A 1 112 ? 18.465 -1.760 21.020 1.00 55.38 112 PHE A CA 1
ATOM 882 C C . PHE A 1 112 ? 19.508 -1.811 22.151 1.00 55.38 112 PHE A C 1
ATOM 884 O O . PHE A 1 112 ? 19.342 -2.604 23.077 1.00 55.38 112 PHE A O 1
ATOM 891 N N . GLU A 1 113 ? 20.545 -0.965 22.137 1.00 60.16 113 GLU A N 1
ATOM 892 C CA . GLU A 1 113 ? 21.502 -0.850 23.254 1.00 60.16 113 GLU A CA 1
ATOM 893 C C . GLU A 1 113 ? 20.910 -0.130 24.477 1.00 60.16 113 GLU A C 1
ATOM 895 O O . GLU A 1 113 ? 21.253 -0.455 25.614 1.00 60.16 113 GLU A O 1
ATOM 900 N N . ALA A 1 114 ? 19.986 0.813 24.271 1.00 48.62 114 ALA A N 1
ATOM 901 C CA . ALA A 1 114 ? 19.292 1.538 25.340 1.00 48.62 114 ALA A CA 1
ATOM 902 C C . ALA A 1 114 ? 18.117 0.754 25.968 1.00 48.62 114 ALA A C 1
ATOM 904 O O . ALA A 1 114 ? 17.379 1.289 26.802 1.00 48.62 114 ALA A O 1
ATOM 905 N N . PHE A 1 115 ? 17.921 -0.506 25.570 1.00 42.25 115 PHE A N 1
ATOM 906 C CA . PHE A 1 115 ? 16.760 -1.310 25.934 1.00 42.25 115 PHE A CA 1
ATOM 907 C C . PHE A 1 115 ? 16.831 -1.804 27.392 1.00 42.25 115 PHE A C 1
ATOM 909 O O . PHE A 1 115 ? 17.329 -2.887 27.695 1.00 42.25 115 PHE A O 1
ATOM 916 N N . GLU A 1 116 ? 16.306 -1.013 28.329 1.00 43.03 116 GLU A N 1
ATOM 917 C CA . GLU A 1 116 ? 16.141 -1.414 29.731 1.00 43.03 116 GLU A CA 1
ATOM 918 C C . GLU A 1 116 ? 14.756 -2.051 29.952 1.00 43.03 116 GLU A C 1
ATOM 920 O O . GLU A 1 116 ? 13.718 -1.387 29.902 1.00 43.03 116 GLU A O 1
ATOM 925 N N . ILE A 1 117 ? 14.725 -3.359 30.226 1.00 43.38 117 ILE A N 1
ATOM 926 C CA . ILE A 1 117 ? 13.485 -4.101 30.493 1.00 43.38 117 ILE A CA 1
ATOM 927 C C . ILE A 1 117 ? 13.017 -3.809 31.921 1.00 43.38 117 ILE A C 1
ATOM 929 O O . ILE A 1 117 ? 13.588 -4.305 32.893 1.00 43.38 117 ILE A O 1
ATOM 933 N N . ARG A 1 118 ? 11.930 -3.043 32.056 1.00 34.41 118 ARG A N 1
ATOM 934 C CA . ARG A 1 118 ? 11.274 -2.777 33.341 1.00 34.41 118 ARG A CA 1
ATOM 935 C C . ARG A 1 118 ? 9.894 -3.432 33.366 1.00 34.41 118 ARG A C 1
ATOM 937 O O . ARG A 1 118 ? 8.983 -3.010 32.660 1.00 34.41 118 ARG A O 1
ATOM 944 N N . VAL A 1 119 ? 9.738 -4.473 34.183 1.00 40.38 119 VAL A N 1
ATOM 945 C CA . VAL A 1 119 ? 8.441 -5.126 34.410 1.00 40.38 119 VAL A CA 1
ATOM 946 C C . VAL A 1 119 ? 7.653 -4.278 35.406 1.00 40.38 119 VAL A C 1
ATOM 948 O O . VAL A 1 119 ? 7.974 -4.247 36.592 1.00 40.38 119 VAL A O 1
ATOM 951 N N . ILE A 1 120 ? 6.645 -3.560 34.916 1.00 41.22 120 ILE A N 1
ATOM 952 C CA . ILE A 1 120 ? 5.687 -2.829 35.748 1.00 41.22 120 ILE A CA 1
ATOM 953 C C . ILE A 1 120 ? 4.355 -3.559 35.625 1.00 41.22 120 ILE A C 1
ATOM 955 O O . ILE A 1 120 ? 3.755 -3.599 34.552 1.00 41.22 120 ILE A O 1
ATOM 959 N N . ASP A 1 121 ? 3.920 -4.163 36.726 1.00 33.88 121 ASP A N 1
ATOM 960 C CA . ASP A 1 121 ? 2.645 -4.861 36.805 1.00 33.88 121 ASP A CA 1
ATOM 961 C C . ASP A 1 121 ? 1.519 -3.819 36.892 1.00 33.88 121 ASP A C 1
ATOM 963 O O . ASP A 1 121 ? 1.341 -3.150 37.913 1.00 33.88 121 ASP A O 1
ATOM 967 N N . VAL A 1 122 ? 0.801 -3.612 35.786 1.00 41.12 122 VAL A N 1
ATOM 968 C CA . VAL A 1 122 ? -0.368 -2.727 35.742 1.00 41.12 122 VAL A CA 1
ATOM 969 C C . VAL A 1 122 ? -1.611 -3.599 35.655 1.00 41.12 122 VAL A C 1
ATOM 971 O O . VAL A 1 122 ? -2.078 -3.968 34.578 1.00 41.12 122 VAL A O 1
ATOM 974 N N . GLY A 1 123 ? -2.164 -3.934 36.817 1.00 38.25 123 GLY A N 1
ATOM 975 C CA . GLY A 1 123 ? -3.496 -4.517 36.889 1.00 38.25 123 GLY A CA 1
ATOM 976 C C . GLY A 1 123 ? -4.556 -3.472 36.541 1.00 38.25 123 GLY A C 1
ATOM 977 O O . GLY A 1 123 ? -4.569 -2.410 37.153 1.00 38.25 123 GLY A O 1
ATOM 978 N N . MET A 1 124 ? -5.452 -3.785 35.593 1.00 35.81 124 MET A N 1
ATOM 979 C CA . MET A 1 124 ? -6.916 -3.631 35.731 1.00 35.81 124 MET A CA 1
ATOM 980 C C . MET A 1 124 ? -7.687 -3.871 34.414 1.00 35.81 124 MET A C 1
ATOM 982 O O . MET A 1 124 ? -7.567 -3.122 33.453 1.00 35.81 124 MET A O 1
ATOM 986 N N . GLY A 1 125 ? -8.548 -4.898 34.439 1.00 33.66 125 GLY A N 1
ATOM 987 C CA . GLY A 1 125 ? -10.012 -4.753 34.385 1.00 33.66 125 GLY A CA 1
ATOM 988 C C . GLY A 1 125 ? -10.694 -4.304 33.086 1.00 33.66 125 GLY A C 1
ATOM 989 O O . GLY A 1 125 ? -10.775 -3.113 32.807 1.00 33.66 125 GLY A O 1
ATOM 990 N N . GLY A 1 126 ? -11.362 -5.245 32.401 1.00 33.50 126 GLY A N 1
ATOM 991 C CA . GLY A 1 126 ? -12.477 -4.927 31.496 1.00 33.50 126 GLY A CA 1
ATOM 992 C C . GLY A 1 126 ? -12.695 -5.912 30.347 1.00 33.50 126 GLY A C 1
ATOM 993 O O . GLY A 1 126 ? -12.378 -5.599 29.206 1.00 33.50 126 GLY A O 1
ATOM 994 N N . SER A 1 127 ? -13.273 -7.085 30.627 1.00 34.75 127 SER A N 1
ATOM 995 C CA . SER A 1 127 ? -13.795 -8.011 29.607 1.00 34.75 127 SER A CA 1
ATOM 996 C C . SER A 1 127 ? -15.099 -7.453 29.020 1.00 34.75 127 SER A C 1
ATOM 998 O O . SER A 1 127 ? -16.186 -7.731 29.527 1.00 34.75 127 SER A O 1
ATOM 1000 N N . GLY A 1 128 ? -14.997 -6.638 27.971 1.00 34.12 128 GLY A N 1
ATOM 1001 C CA . GLY A 1 128 ? -16.146 -6.197 27.182 1.00 34.12 128 GLY A CA 1
ATOM 1002 C C . GLY A 1 128 ? -16.510 -7.246 26.136 1.00 34.12 128 GLY A C 1
ATOM 1003 O O . GLY A 1 128 ? -15.824 -7.374 25.130 1.00 34.12 128 GLY A O 1
ATOM 1004 N N . ASN A 1 129 ? -17.591 -7.989 26.367 1.00 32.06 129 ASN A N 1
ATOM 1005 C CA . ASN A 1 129 ? -18.180 -8.868 25.361 1.00 32.06 129 ASN A CA 1
ATOM 1006 C C . ASN A 1 129 ? -18.810 -7.979 24.272 1.00 32.06 129 ASN A C 1
ATOM 1008 O O . ASN A 1 129 ? -19.773 -7.259 24.541 1.00 32.06 129 ASN A O 1
ATOM 1012 N N . TYR A 1 130 ? -18.227 -7.944 23.073 1.00 40.88 130 TYR A N 1
ATOM 1013 C CA . TYR A 1 130 ? -18.706 -7.079 21.997 1.00 40.88 130 TYR A CA 1
ATOM 1014 C C . TYR A 1 130 ? -19.826 -7.763 21.213 1.00 40.88 130 TYR A C 1
ATOM 1016 O O . TYR A 1 130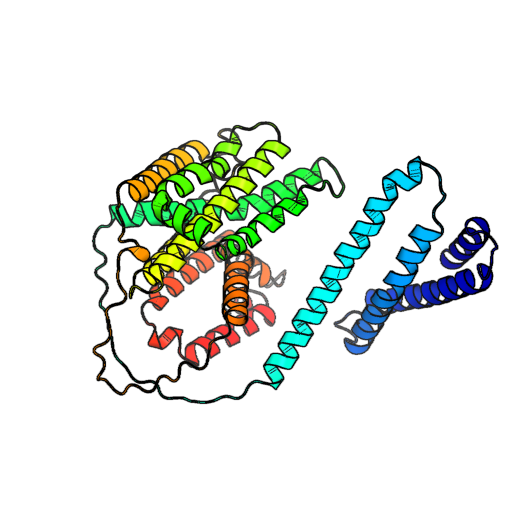 ? -19.579 -8.654 20.406 1.00 40.88 130 TYR A O 1
ATOM 1024 N N . ASP A 1 131 ? -21.056 -7.291 21.421 1.00 32.75 131 ASP A N 1
ATOM 1025 C CA . ASP A 1 131 ? -22.210 -7.628 20.588 1.00 32.75 131 ASP A CA 1
ATOM 1026 C C . ASP A 1 131 ? -21.932 -7.290 19.114 1.00 32.75 131 ASP A C 1
ATOM 1028 O O . ASP A 1 131 ? -21.783 -6.123 18.726 1.00 32.75 131 ASP A O 1
ATOM 1032 N N . VAL A 1 132 ? -21.903 -8.328 18.278 1.00 40.84 132 VAL A N 1
ATOM 1033 C CA . VAL A 1 132 ? -21.863 -8.257 16.811 1.00 40.84 132 VAL A CA 1
ATOM 1034 C C . VAL A 1 132 ? -23.281 -7.938 16.309 1.00 40.84 132 VAL A C 1
ATOM 1036 O O . VAL A 1 132 ? -23.965 -8.757 15.704 1.00 40.84 132 VAL A O 1
ATOM 1039 N N . GLY A 1 133 ? -23.774 -6.742 16.637 1.00 32.09 133 GLY A N 1
ATOM 1040 C CA . GLY A 1 133 ? -25.119 -6.278 16.293 1.00 32.09 133 GLY A CA 1
ATOM 1041 C C . GLY A 1 133 ? -25.181 -5.503 14.969 1.00 32.09 133 GLY A C 1
ATOM 1042 O O . GLY A 1 133 ? -24.607 -4.420 14.846 1.00 32.09 133 GLY A O 1
ATOM 1043 N N . SER A 1 134 ? -25.973 -6.025 14.025 1.00 37.31 134 SER A N 1
ATOM 1044 C CA . SER A 1 134 ? -26.341 -5.528 12.680 1.00 37.31 134 SER A CA 1
ATOM 1045 C C . SER A 1 134 ? -25.351 -5.826 11.534 1.00 37.31 134 SER A C 1
ATOM 1047 O O . SER A 1 134 ? -24.454 -5.048 11.209 1.00 37.31 134 SER A O 1
ATOM 1049 N N . SER A 1 135 ? -25.563 -6.974 10.883 1.00 47.56 135 SER A N 1
ATOM 1050 C CA . SER A 1 135 ? -24.782 -7.508 9.756 1.00 47.56 135 SER A CA 1
ATOM 1051 C C . SER A 1 135 ? -24.620 -6.514 8.598 1.00 47.56 135 SER A C 1
ATOM 1053 O O . SER A 1 135 ? -23.496 -6.149 8.263 1.00 47.56 135 SER A O 1
ATOM 1055 N N . SER A 1 136 ? -25.713 -5.945 8.082 1.00 45.12 136 SER A N 1
ATOM 1056 C CA . SER A 1 136 ? -25.669 -5.096 6.877 1.00 45.12 136 SER A CA 1
ATOM 1057 C C . SER A 1 136 ? -24.902 -3.777 7.041 1.00 45.12 136 SER A C 1
ATOM 1059 O O . SER A 1 136 ? -24.422 -3.203 6.066 1.00 45.12 136 SER A O 1
ATOM 1061 N N . PHE A 1 137 ? -24.777 -3.253 8.266 1.00 48.69 137 PHE A N 1
ATOM 1062 C CA . PHE A 1 137 ? -24.128 -1.958 8.497 1.00 48.69 137 PHE A CA 1
ATOM 1063 C C . PHE A 1 137 ? -22.623 -2.058 8.736 1.00 48.69 137 PHE A C 1
ATOM 1065 O O . PHE A 1 137 ? -21.915 -1.076 8.496 1.00 48.69 137 PHE A O 1
ATOM 1072 N N . ASN A 1 138 ? -22.140 -3.212 9.200 1.00 63.50 138 ASN A N 1
ATOM 1073 C CA . ASN A 1 138 ? -20.709 -3.492 9.278 1.00 63.50 138 ASN A CA 1
ATOM 1074 C C . ASN A 1 138 ? -20.142 -3.776 7.879 1.00 63.50 138 ASN A C 1
ATOM 1076 O O . ASN A 1 138 ? -19.046 -3.321 7.569 1.00 63.50 138 ASN A O 1
ATOM 1080 N N . GLU A 1 139 ? -20.930 -4.406 7.003 1.00 74.44 139 GLU A N 1
ATOM 1081 C CA . GLU A 1 139 ? -20.546 -4.745 5.625 1.00 74.44 139 GLU A CA 1
ATOM 1082 C C . GLU A 1 139 ? -20.130 -3.519 4.789 1.00 74.44 139 GLU A C 1
ATOM 1084 O O . GLU A 1 139 ? -19.057 -3.511 4.187 1.00 74.44 139 GLU A O 1
ATOM 1089 N N . LEU A 1 140 ? -20.921 -2.441 4.795 1.00 83.81 140 LEU A N 1
ATOM 1090 C CA . LEU A 1 140 ? -20.613 -1.210 4.046 1.00 83.81 140 LEU A CA 1
ATOM 1091 C C . LEU A 1 140 ? -19.399 -0.446 4.610 1.00 83.81 140 LEU A C 1
ATOM 1093 O O . LEU A 1 140 ? -18.638 0.156 3.852 1.00 83.81 140 LEU A O 1
ATOM 1097 N N . ARG A 1 141 ? -19.161 -0.499 5.927 1.00 82.44 141 ARG A N 1
ATOM 1098 C CA . ARG A 1 141 ? -17.945 0.078 6.528 1.00 82.44 141 ARG A CA 1
ATOM 1099 C C . ARG A 1 141 ? -16.703 -0.713 6.134 1.00 82.44 141 ARG A C 1
ATOM 1101 O O . ARG A 1 141 ? -15.699 -0.113 5.753 1.00 82.44 141 ARG A O 1
ATOM 1108 N N . THR A 1 142 ? -16.790 -2.042 6.161 1.00 89.06 142 THR A N 1
ATOM 1109 C CA . THR A 1 142 ? -15.744 -2.932 5.647 1.00 89.06 142 THR A CA 1
ATOM 1110 C C . THR A 1 142 ? -15.480 -2.666 4.168 1.00 89.06 142 THR A C 1
ATOM 1112 O O . THR A 1 142 ? -14.321 -2.615 3.756 1.00 89.06 142 THR A O 1
ATOM 1115 N N . PHE A 1 143 ? -16.526 -2.394 3.380 1.00 92.75 143 PHE A N 1
ATOM 1116 C CA . PHE A 1 143 ? -16.379 -1.988 1.985 1.00 92.75 143 PHE A CA 1
ATOM 1117 C C . PHE A 1 143 ? -15.599 -0.670 1.835 1.00 92.75 143 PHE A C 1
ATOM 1119 O O . PHE A 1 143 ? -14.742 -0.561 0.963 1.00 92.75 143 PHE A O 1
ATOM 1126 N N . GLY A 1 144 ? -15.817 0.311 2.716 1.00 93.06 144 GLY A N 1
ATOM 1127 C CA . GLY A 1 144 ? -14.992 1.525 2.771 1.00 93.06 144 GLY A CA 1
ATOM 1128 C C . GLY A 1 144 ? -13.505 1.231 3.025 1.00 93.06 144 GLY A C 1
ATOM 1129 O O . GLY A 1 144 ? -12.635 1.856 2.416 1.00 93.06 144 GLY A O 1
ATOM 1130 N N . GLY A 1 145 ? -13.202 0.242 3.873 1.00 94.44 145 GLY A N 1
ATOM 1131 C CA . GLY A 1 145 ? -11.840 -0.261 4.077 1.00 94.44 145 GLY A CA 1
ATOM 1132 C C . GLY A 1 145 ? -11.276 -0.941 2.824 1.00 94.44 145 GLY A C 1
ATOM 1133 O O . GLY A 1 145 ? -10.145 -0.672 2.429 1.00 94.44 145 GLY A O 1
ATOM 1134 N N . PHE A 1 146 ? -12.078 -1.763 2.144 1.00 96.62 146 PHE A N 1
ATOM 1135 C CA . PHE A 1 146 ? -11.717 -2.378 0.862 1.00 96.62 146 PHE A CA 1
ATOM 1136 C C . PHE A 1 146 ? -11.404 -1.334 -0.218 1.00 96.62 146 PHE A C 1
ATOM 1138 O O . PHE A 1 146 ? -10.402 -1.459 -0.922 1.00 96.62 146 PHE A O 1
ATOM 1145 N N . VAL A 1 147 ? -12.221 -0.284 -0.330 1.00 96.88 147 VAL A N 1
ATOM 1146 C CA . VAL A 1 147 ? -11.997 0.844 -1.247 1.00 96.88 147 VAL A CA 1
ATOM 1147 C C . VAL A 1 147 ? -10.669 1.531 -0.942 1.00 96.88 147 VAL A C 1
ATOM 1149 O O . VAL A 1 147 ? -9.889 1.773 -1.862 1.00 96.88 147 VAL A O 1
ATOM 1152 N N . PHE A 1 148 ? -10.373 1.782 0.336 1.00 96.19 148 PHE A N 1
ATOM 1153 C CA . PHE A 1 148 ? -9.093 2.347 0.760 1.00 96.19 148 PHE A CA 1
ATOM 1154 C C . PHE A 1 148 ? -7.902 1.490 0.310 1.00 96.19 148 PHE A C 1
ATOM 1156 O O . PHE A 1 148 ? -7.029 2.000 -0.392 1.00 96.19 148 PHE A O 1
ATOM 1163 N N . TRP A 1 149 ? -7.887 0.192 0.635 1.00 97.06 149 TRP A N 1
ATOM 1164 C CA . TRP A 1 149 ? -6.793 -0.707 0.245 1.00 97.06 149 TRP A CA 1
ATOM 1165 C C . TRP A 1 149 ? -6.664 -0.856 -1.268 1.00 97.06 149 TRP A C 1
ATOM 1167 O O . TRP A 1 149 ? -5.557 -0.916 -1.799 1.00 97.06 149 TRP A O 1
ATOM 1177 N N . SER A 1 150 ? -7.784 -0.856 -1.987 1.00 96.62 150 SER A N 1
ATOM 1178 C CA . SER A 1 150 ? -7.789 -0.946 -3.448 1.00 96.62 150 SER A CA 1
ATOM 1179 C C . SER A 1 150 ? -7.207 0.303 -4.105 1.00 96.62 150 SER A C 1
ATOM 1181 O O . SER A 1 150 ? -6.420 0.182 -5.038 1.00 96.62 150 SER A O 1
ATOM 1183 N N . MET A 1 151 ? -7.522 1.499 -3.599 1.00 95.81 151 MET A N 1
ATOM 1184 C CA . MET A 1 151 ? -6.888 2.730 -4.077 1.00 95.81 151 MET A CA 1
ATOM 1185 C C . MET A 1 151 ? -5.400 2.768 -3.715 1.00 95.81 151 MET A C 1
ATOM 1187 O O . MET A 1 151 ? -4.578 3.052 -4.585 1.00 95.81 151 MET A O 1
ATOM 1191 N N . LEU A 1 152 ? -5.046 2.432 -2.470 1.00 95.06 152 LEU A N 1
ATOM 1192 C CA . LEU A 1 152 ? -3.664 2.451 -1.986 1.00 95.06 152 LEU A CA 1
ATOM 1193 C C . LEU A 1 152 ? -2.754 1.541 -2.824 1.00 95.06 152 LEU A C 1
ATOM 1195 O O . LEU A 1 152 ? -1.729 1.986 -3.325 1.00 95.06 152 LEU A O 1
ATOM 1199 N N . THR A 1 153 ? -3.177 0.299 -3.058 1.00 94.44 153 THR A N 1
ATOM 1200 C CA . THR A 1 153 ? -2.427 -0.687 -3.862 1.00 94.44 153 THR A CA 1
ATOM 1201 C C . THR A 1 153 ? -2.392 -0.354 -5.351 1.00 94.44 153 THR A C 1
ATOM 1203 O O . THR A 1 153 ? -1.476 -0.770 -6.057 1.00 94.44 153 THR A O 1
ATOM 1206 N N . SER A 1 154 ? -3.354 0.429 -5.847 1.00 93.94 154 SER A N 1
ATOM 1207 C CA . SER A 1 154 ? -3.326 0.903 -7.232 1.00 93.94 154 SER A CA 1
ATOM 1208 C C . SER A 1 154 ? -2.302 2.009 -7.476 1.00 93.94 154 SER A C 1
ATOM 1210 O O . SER A 1 154 ? -1.870 2.184 -8.613 1.00 93.94 154 SER A O 1
ATOM 1212 N N . LEU A 1 155 ? -1.894 2.750 -6.438 1.00 92.00 155 LEU A N 1
ATOM 1213 C CA . LEU A 1 155 ? -0.987 3.886 -6.587 1.00 92.00 155 LEU A CA 1
ATOM 1214 C C . LEU A 1 155 ? 0.392 3.454 -7.117 1.00 92.00 155 LEU A C 1
ATOM 1216 O O . LEU A 1 155 ? 0.790 3.998 -8.148 1.00 92.00 155 LEU A O 1
ATOM 1220 N N . PRO A 1 156 ? 1.095 2.457 -6.534 1.00 88.56 156 PRO A N 1
ATOM 1221 C CA . PRO A 1 156 ? 2.333 1.948 -7.120 1.00 88.56 156 PRO A CA 1
ATOM 1222 C C . PRO A 1 156 ? 2.138 1.453 -8.555 1.00 88.56 156 PRO A C 1
ATOM 1224 O O . PRO A 1 156 ? 2.939 1.785 -9.420 1.00 88.56 156 PRO A O 1
ATOM 1227 N N . LEU A 1 157 ? 1.050 0.731 -8.845 1.00 87.75 157 LEU A N 1
ATOM 1228 C CA . LEU A 1 157 ? 0.767 0.250 -10.202 1.00 87.75 157 LEU A CA 1
ATOM 1229 C C . LEU A 1 157 ? 0.645 1.402 -11.207 1.00 87.75 157 LEU A C 1
ATOM 1231 O O . LEU A 1 157 ? 1.174 1.309 -12.309 1.00 87.75 157 LEU A O 1
ATOM 1235 N N . MET A 1 158 ? -0.005 2.504 -10.829 1.00 87.06 158 MET A N 1
ATOM 1236 C CA . MET A 1 158 ? -0.130 3.693 -11.676 1.00 87.06 158 MET A CA 1
ATOM 1237 C C . MET A 1 158 ? 1.178 4.462 -11.823 1.00 87.06 158 MET A C 1
ATOM 1239 O O . MET A 1 158 ? 1.483 4.933 -12.918 1.00 87.06 158 MET A O 1
ATOM 1243 N N . ILE A 1 159 ? 1.962 4.546 -10.749 1.00 84.62 159 ILE A N 1
ATOM 1244 C CA . ILE A 1 159 ? 3.283 5.172 -10.781 1.00 84.62 159 ILE A CA 1
ATOM 1245 C C . ILE A 1 159 ? 4.223 4.375 -11.672 1.00 84.62 159 ILE A C 1
ATOM 1247 O O . ILE A 1 159 ? 4.941 4.995 -12.429 1.00 84.62 159 ILE A O 1
ATOM 1251 N N . TRP A 1 160 ? 4.198 3.042 -11.646 1.00 74.00 160 TRP A N 1
ATOM 1252 C CA . TRP A 1 160 ? 5.072 2.204 -12.476 1.00 74.00 160 TRP A CA 1
ATOM 1253 C C . TRP A 1 160 ? 4.566 2.014 -13.910 1.00 74.00 160 TRP A C 1
ATOM 1255 O O . TRP A 1 160 ? 5.366 1.822 -14.825 1.00 74.00 160 TRP A O 1
ATOM 1265 N N . TYR A 1 161 ? 3.258 2.130 -14.145 1.00 69.38 161 TYR A N 1
ATOM 1266 C CA . TYR A 1 161 ? 2.695 2.141 -15.495 1.00 69.38 161 TYR A CA 1
ATOM 1267 C C . TYR A 1 161 ? 3.186 3.348 -16.315 1.00 69.38 161 TYR A C 1
ATOM 1269 O O . TYR A 1 161 ? 3.362 3.233 -17.525 1.00 69.38 161 TYR A O 1
ATOM 1277 N N . PHE A 1 162 ? 3.445 4.496 -15.678 1.00 58.38 162 PHE A N 1
ATOM 1278 C CA . PHE A 1 162 ? 3.808 5.740 -16.368 1.00 58.38 162 PHE A CA 1
ATOM 1279 C C . PHE A 1 162 ? 5.255 5.756 -16.946 1.00 58.38 162 PHE A C 1
ATOM 1281 O O . PHE A 1 162 ? 5.410 6.057 -18.134 1.00 58.38 162 PHE A O 1
ATOM 1288 N N . PRO A 1 163 ? 6.313 5.348 -16.211 1.00 51.91 163 PRO A N 1
ATOM 1289 C CA . PRO A 1 163 ? 7.689 5.241 -16.705 1.00 51.91 163 PRO A CA 1
ATOM 1290 C C . PRO A 1 163 ? 7.909 4.161 -17.766 1.00 51.91 163 PRO A C 1
ATOM 1292 O O . PRO A 1 163 ? 8.876 4.238 -18.520 1.00 51.91 163 PRO A O 1
ATOM 1295 N N . LEU A 1 164 ? 7.025 3.161 -17.878 1.00 53.47 164 LEU A N 1
ATOM 1296 C CA . LEU A 1 164 ? 7.118 2.170 -18.960 1.00 53.47 164 LEU A CA 1
ATOM 1297 C C . LEU A 1 164 ? 6.900 2.805 -20.347 1.00 53.47 164 LEU A C 1
ATOM 1299 O O . LEU A 1 164 ? 7.441 2.309 -21.333 1.00 53.47 164 LEU A O 1
ATOM 1303 N N . TRP A 1 165 ? 6.169 3.925 -20.423 1.00 52.16 165 TRP A N 1
ATOM 1304 C CA . TRP A 1 165 ? 5.956 4.693 -21.660 1.00 52.16 165 TRP A CA 1
ATOM 1305 C C . TRP A 1 165 ? 6.976 5.820 -21.860 1.00 52.16 165 TRP A C 1
ATOM 1307 O O . TRP A 1 165 ? 7.283 6.194 -22.993 1.00 52.16 165 TRP A O 1
ATOM 1317 N N . HIS A 1 166 ? 7.536 6.334 -20.767 1.00 50.41 166 HIS A N 1
ATOM 1318 C CA . HIS A 1 166 ? 8.583 7.346 -20.764 1.00 50.41 166 HIS A CA 1
ATOM 1319 C C . HIS A 1 166 ? 9.753 6.822 -19.934 1.00 50.41 166 HIS A C 1
ATOM 1321 O O . HIS A 1 166 ? 9.799 7.069 -18.735 1.00 50.41 166 HIS A O 1
ATOM 1327 N N . MET A 1 167 ? 10.671 6.073 -20.561 1.00 42.94 167 MET A N 1
ATOM 1328 C CA . MET A 1 167 ? 11.846 5.490 -19.897 1.00 42.94 167 MET A CA 1
ATOM 1329 C C . MET A 1 167 ? 12.753 6.586 -19.292 1.00 42.94 167 MET A C 1
ATOM 1331 O O . MET A 1 167 ? 13.708 7.036 -19.926 1.00 42.94 167 MET A O 1
ATOM 1335 N N . GLY A 1 168 ? 12.429 7.043 -18.080 1.00 53.53 168 GLY A N 1
ATOM 1336 C CA . GLY A 1 168 ? 13.141 8.066 -17.312 1.00 53.53 168 GLY A CA 1
ATOM 1337 C C . GLY A 1 168 ? 12.338 8.562 -16.100 1.00 53.53 168 GLY A C 1
ATOM 1338 O O . GLY A 1 168 ? 11.123 8.396 -16.051 1.00 53.53 168 GLY A O 1
ATOM 1339 N N . LEU A 1 169 ? 13.020 9.193 -15.133 1.00 56.50 169 LEU A N 1
ATOM 1340 C CA . LEU A 1 169 ? 12.382 9.887 -14.005 1.00 56.50 169 LEU A CA 1
ATOM 1341 C C . LEU A 1 169 ? 11.527 11.035 -14.537 1.00 56.50 169 LEU A C 1
ATOM 1343 O O . LEU A 1 169 ? 12.036 12.035 -15.048 1.00 56.50 169 LEU A O 1
ATOM 1347 N N . SER A 1 170 ? 10.221 10.865 -14.429 1.00 65.81 170 SER A N 1
ATOM 1348 C CA . SER A 1 170 ? 9.235 11.765 -15.019 1.00 65.81 170 SER A CA 1
ATOM 1349 C C . SER A 1 170 ? 8.779 12.865 -14.052 1.00 65.81 170 SER A C 1
ATOM 1351 O O . SER A 1 170 ? 8.124 13.823 -14.464 1.00 65.81 170 SER A O 1
ATOM 1353 N N . GLY A 1 171 ? 9.133 12.735 -12.768 1.00 72.94 171 GLY A N 1
ATOM 1354 C CA . GLY A 1 171 ? 8.679 13.581 -11.666 1.00 72.94 171 GLY A CA 1
ATOM 1355 C C . GLY A 1 171 ? 7.371 13.088 -11.041 1.00 72.94 171 GLY A C 1
ATOM 1356 O O . GLY A 1 171 ? 7.025 13.503 -9.936 1.00 72.94 171 GLY A O 1
ATOM 1357 N N . TYR A 1 172 ? 6.663 12.169 -11.702 1.00 76.12 172 TYR A N 1
ATOM 1358 C CA . TYR A 1 172 ? 5.427 11.571 -11.200 1.00 76.12 172 TYR A CA 1
ATOM 1359 C C . TYR A 1 172 ? 5.672 10.543 -10.087 1.00 76.12 172 TYR A C 1
ATOM 1361 O O . TYR A 1 172 ? 4.766 10.234 -9.317 1.00 76.12 172 TYR A O 1
ATOM 1369 N N . GLU A 1 173 ? 6.904 10.070 -9.922 1.00 76.44 173 GLU A N 1
ATOM 1370 C CA . GLU A 1 173 ? 7.314 9.218 -8.806 1.00 76.44 173 GLU A CA 1
ATOM 1371 C C . GLU A 1 173 ? 7.135 9.943 -7.458 1.00 76.44 173 GLU A C 1
ATOM 1373 O O . GLU A 1 173 ? 6.880 9.307 -6.435 1.00 76.44 173 GLU A O 1
ATOM 1378 N N . ALA A 1 174 ? 7.143 11.285 -7.455 1.00 81.25 174 ALA A N 1
ATOM 1379 C CA . ALA A 1 174 ? 6.843 12.099 -6.276 1.00 81.25 174 ALA A CA 1
ATOM 1380 C C . ALA A 1 174 ? 5.425 11.866 -5.718 1.00 81.25 174 ALA A C 1
ATOM 1382 O O . ALA A 1 174 ? 5.179 12.136 -4.542 1.00 81.25 174 ALA A O 1
ATOM 1383 N N . PHE A 1 175 ? 4.495 11.306 -6.503 1.00 85.00 175 PHE A N 1
ATOM 1384 C CA . PHE A 1 175 ? 3.183 10.902 -5.992 1.00 85.00 175 PHE A CA 1
ATOM 1385 C C . PHE A 1 175 ? 3.260 9.761 -4.959 1.00 85.00 175 PHE A C 1
ATOM 1387 O O . PHE A 1 175 ? 2.298 9.559 -4.223 1.00 85.00 175 PHE A O 1
ATOM 1394 N N . LEU A 1 176 ? 4.406 9.082 -4.790 1.00 82.69 176 LEU A N 1
ATOM 1395 C CA . LEU A 1 176 ? 4.640 8.180 -3.650 1.00 82.69 176 LEU A CA 1
ATOM 1396 C C . LEU A 1 176 ? 4.509 8.896 -2.295 1.00 82.69 176 LEU A C 1
ATOM 1398 O O . LEU A 1 176 ? 4.049 8.293 -1.320 1.00 82.69 176 LEU A O 1
ATOM 1402 N N . PHE A 1 177 ? 4.837 10.194 -2.229 1.00 84.44 177 PHE A N 1
ATOM 1403 C CA . PHE A 1 177 ? 4.724 10.995 -1.006 1.00 84.44 177 PHE A CA 1
ATOM 1404 C C . PHE A 1 177 ? 3.272 11.251 -0.573 1.00 84.44 177 PHE A C 1
ATOM 1406 O O . PHE A 1 177 ? 3.044 11.714 0.546 1.00 84.44 177 PHE A O 1
ATOM 1413 N N . CYS A 1 178 ? 2.274 10.871 -1.382 1.00 89.31 178 CYS A N 1
ATOM 1414 C CA . CYS A 1 178 ? 0.872 10.858 -0.966 1.00 89.31 178 CYS A CA 1
ATOM 1415 C C . CYS A 1 178 ? 0.641 10.044 0.315 1.00 89.31 178 CYS A C 1
ATOM 1417 O O . CYS A 1 178 ? -0.239 10.399 1.099 1.00 89.31 178 CYS A O 1
ATOM 1419 N N . ASN A 1 179 ? 1.457 9.019 0.576 1.00 85.69 179 ASN A N 1
ATOM 1420 C CA . ASN A 1 179 ? 1.383 8.214 1.798 1.00 85.69 179 ASN A CA 1
ATOM 1421 C C . ASN A 1 179 ? 1.714 9.008 3.075 1.00 85.69 179 ASN A C 1
ATOM 1423 O O . ASN A 1 179 ? 1.182 8.717 4.143 1.00 85.69 179 ASN A O 1
ATOM 1427 N N . VAL A 1 180 ? 2.526 10.064 2.963 1.00 86.69 180 VAL A N 1
ATOM 1428 C CA . VAL A 1 180 ? 2.947 10.911 4.095 1.00 86.69 180 VAL A CA 1
ATOM 1429 C C . VAL A 1 180 ? 1.912 12.003 4.408 1.00 86.69 180 VAL A C 1
ATOM 1431 O O . VAL A 1 180 ? 2.008 12.687 5.425 1.00 86.69 180 VAL A O 1
ATOM 1434 N N . THR A 1 181 ? 0.860 12.149 3.591 1.00 90.06 181 THR A N 1
ATOM 1435 C CA . THR A 1 181 ? -0.164 13.197 3.782 1.00 90.06 181 THR A CA 1
ATOM 1436 C C . THR A 1 181 ? -0.884 13.123 5.124 1.00 90.06 181 THR A C 1
ATOM 1438 O O . THR A 1 181 ? -1.329 14.155 5.615 1.00 90.06 181 THR A O 1
ATOM 1441 N N . VAL A 1 182 ? -0.910 11.958 5.781 1.00 88.75 182 VAL A N 1
ATOM 1442 C CA . VAL A 1 182 ? -1.404 11.798 7.161 1.00 88.75 182 VAL A CA 1
ATOM 1443 C C . VAL A 1 182 ? -0.712 12.759 8.138 1.00 88.75 182 VAL A C 1
ATOM 1445 O O . VAL A 1 182 ? -1.355 13.235 9.071 1.00 88.75 182 VAL A O 1
ATOM 1448 N N . GLY A 1 183 ? 0.550 13.133 7.895 1.00 86.50 183 GLY A N 1
ATOM 1449 C CA . GLY A 1 183 ? 1.273 14.124 8.700 1.00 86.50 183 GLY A CA 1
ATOM 1450 C C . GLY A 1 183 ? 0.587 15.496 8.758 1.00 86.50 183 GLY A C 1
ATOM 1451 O O . GLY A 1 183 ? 0.709 16.205 9.756 1.00 86.50 183 GLY A O 1
ATOM 1452 N N . LEU A 1 184 ? -0.224 15.850 7.752 1.00 90.31 184 LEU A N 1
ATOM 1453 C CA . LEU A 1 184 ? -1.016 17.085 7.753 1.00 90.31 184 LEU A CA 1
ATOM 1454 C C . LEU A 1 184 ? -2.086 17.100 8.858 1.00 90.31 184 LEU A C 1
ATOM 1456 O O . LEU A 1 184 ? -2.536 18.172 9.259 1.00 90.31 184 LEU A O 1
ATOM 1460 N N . LEU A 1 185 ? -2.470 15.945 9.415 1.00 88.88 185 LEU A N 1
ATOM 1461 C CA . LEU A 1 185 ? -3.374 15.879 10.570 1.00 88.88 185 LEU A CA 1
ATOM 1462 C C . LEU A 1 185 ? -2.761 16.452 11.859 1.00 88.88 185 LEU A C 1
ATOM 1464 O O . LEU A 1 185 ? -3.486 16.631 12.840 1.00 88.88 185 LEU A O 1
ATOM 1468 N N . GLY A 1 186 ? -1.465 16.793 11.858 1.00 85.38 186 GLY A N 1
ATOM 1469 C CA . GLY A 1 186 ? -0.855 17.617 12.902 1.00 85.38 186 GLY A CA 1
ATOM 1470 C C . GLY A 1 186 ? -1.508 19.002 13.021 1.00 85.38 186 GLY A C 1
ATOM 1471 O O . GLY A 1 186 ? -1.558 19.571 14.112 1.00 85.38 186 GLY A O 1
ATOM 1472 N N . PHE A 1 187 ? -2.092 19.526 11.936 1.00 89.81 187 PHE A N 1
ATOM 1473 C CA . PHE A 1 187 ? -2.876 20.757 11.974 1.00 89.81 187 PHE A CA 1
ATOM 1474 C C . PHE A 1 187 ? -4.273 20.491 12.551 1.00 89.81 187 PHE A C 1
ATOM 1476 O O . PHE A 1 187 ? -5.137 19.898 11.899 1.00 89.81 187 PHE A O 1
ATOM 1483 N N . ALA A 1 188 ? -4.529 20.996 13.763 1.00 87.56 188 ALA A N 1
ATOM 1484 C CA . ALA A 1 188 ? -5.798 20.794 14.468 1.00 87.56 188 ALA A CA 1
ATOM 1485 C C . ALA A 1 188 ? -7.028 21.237 13.650 1.00 87.56 188 ALA A C 1
ATOM 1487 O O . ALA A 1 188 ? -8.040 20.538 13.646 1.00 87.56 188 ALA A O 1
ATOM 1488 N N . SER A 1 189 ? -6.930 22.348 12.909 1.00 90.50 189 SER A N 1
ATOM 1489 C CA . SER A 1 189 ? -8.017 22.859 12.062 1.00 90.50 189 SER A CA 1
ATOM 1490 C C . SER A 1 189 ? -8.373 21.905 10.922 1.00 90.50 189 SER A C 1
ATOM 1492 O O . SER A 1 189 ? -9.554 21.675 10.6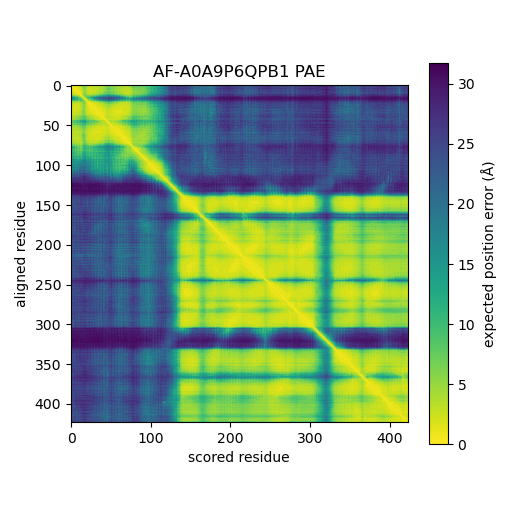54 1.00 90.50 189 SER A O 1
ATOM 1494 N N . LEU A 1 190 ? -7.363 21.319 10.268 1.00 91.44 190 LEU A N 1
ATOM 1495 C CA . LEU A 1 190 ? -7.579 20.352 9.191 1.00 91.44 190 LEU A CA 1
ATOM 1496 C C . LEU A 1 190 ? -8.237 19.093 9.747 1.00 91.44 190 LEU A C 1
ATOM 1498 O O . LEU A 1 190 ? -9.262 18.649 9.239 1.00 91.44 190 LEU A O 1
ATOM 1502 N N . ARG A 1 191 ? -7.685 18.572 10.844 1.00 90.88 191 ARG A N 1
ATOM 1503 C CA . ARG A 1 191 ? -8.216 17.400 11.533 1.00 90.88 191 ARG A CA 1
ATOM 1504 C C . ARG A 1 191 ? -9.677 17.589 11.941 1.00 90.88 191 ARG A C 1
ATOM 1506 O O . ARG A 1 191 ? -10.489 16.720 11.656 1.00 90.88 191 ARG A O 1
ATOM 1513 N N . HIS A 1 192 ? -10.024 18.731 12.539 1.00 88.12 192 HIS A N 1
ATOM 1514 C CA . HIS A 1 192 ? -11.401 19.061 12.924 1.00 88.12 192 HIS A CA 1
ATOM 1515 C C . HIS A 1 192 ? -12.338 19.165 11.712 1.00 88.12 192 HIS A C 1
ATOM 1517 O O . HIS A 1 192 ? -13.461 18.671 11.743 1.00 88.12 192 HIS A O 1
ATOM 1523 N N . THR A 1 193 ? -11.879 19.782 10.622 1.00 92.31 193 THR A N 1
ATOM 1524 C CA . THR A 1 193 ? -12.677 19.923 9.394 1.00 92.31 193 THR A CA 1
ATOM 1525 C C . THR A 1 193 ? -13.015 18.561 8.791 1.00 92.31 193 THR A C 1
ATOM 1527 O O . THR A 1 193 ? -14.167 18.300 8.443 1.00 92.31 193 THR A O 1
ATOM 1530 N N . ILE A 1 194 ? -12.018 17.679 8.704 1.00 92.56 194 ILE A N 1
ATOM 1531 C CA . ILE A 1 194 ? -12.198 16.319 8.193 1.00 92.56 194 ILE A CA 1
ATOM 1532 C C . ILE A 1 194 ? -13.098 15.519 9.131 1.00 92.56 194 ILE A C 1
ATOM 1534 O O . ILE A 1 194 ? -14.000 14.830 8.664 1.00 92.56 194 ILE A O 1
ATOM 1538 N N . ASP A 1 195 ? -12.907 15.655 10.443 1.00 88.06 195 ASP A N 1
ATOM 1539 C CA . ASP A 1 195 ? -13.721 14.966 11.440 1.00 88.06 195 ASP A CA 1
ATOM 1540 C C . ASP A 1 195 ? -15.203 15.353 11.383 1.00 88.06 195 ASP A C 1
ATOM 1542 O O . ASP A 1 195 ? -16.081 14.499 11.482 1.00 88.06 195 ASP A O 1
ATOM 1546 N N . ASN A 1 196 ? -15.490 16.633 11.161 1.00 88.69 196 ASN A N 1
ATOM 1547 C CA . ASN A 1 196 ? -16.855 17.133 11.044 1.00 88.69 196 ASN A CA 1
ATOM 1548 C C . ASN A 1 196 ? -17.535 16.695 9.732 1.00 88.69 196 ASN A C 1
ATOM 1550 O O . ASN A 1 196 ? -18.755 16.663 9.628 1.00 88.69 196 ASN A O 1
ATOM 1554 N N . SER A 1 197 ? -16.753 16.378 8.695 1.00 91.31 197 SER A N 1
ATOM 1555 C CA . SER A 1 197 ? -17.252 16.094 7.341 1.00 91.31 197 SER A CA 1
ATOM 1556 C C . SER A 1 197 ? -16.765 14.752 6.778 1.00 91.31 197 SER A C 1
ATOM 1558 O O . SER A 1 197 ? -16.671 14.604 5.559 1.00 91.31 197 SER A O 1
ATOM 1560 N N . ARG A 1 198 ? -16.482 13.753 7.632 1.00 90.12 198 ARG A N 1
ATOM 1561 C CA . ARG A 1 198 ? -15.832 12.472 7.253 1.00 90.12 198 ARG A CA 1
ATOM 1562 C C . ARG A 1 198 ? -16.449 11.823 6.018 1.00 90.12 198 ARG A C 1
ATOM 1564 O O . ARG A 1 198 ? -15.744 11.422 5.099 1.00 90.12 198 ARG A O 1
ATOM 1571 N N . GLY A 1 199 ? -17.778 11.738 5.984 1.00 91.06 199 GLY A N 1
ATOM 1572 C CA . GLY A 1 199 ? -18.495 11.091 4.889 1.00 91.06 199 GLY A CA 1
ATOM 1573 C C . GLY A 1 199 ? -18.333 11.808 3.543 1.00 91.06 199 GLY A C 1
ATOM 1574 O O . GLY A 1 199 ? -18.231 11.149 2.512 1.00 91.06 199 GLY A O 1
ATOM 1575 N N . TRP A 1 200 ? -18.216 13.140 3.544 1.00 94.44 200 TRP A N 1
ATOM 1576 C CA . TRP A 1 200 ? -17.924 13.912 2.333 1.00 94.44 200 TRP A CA 1
ATOM 1577 C C . TRP A 1 200 ? -16.491 13.707 1.853 1.00 94.44 200 TRP A C 1
ATOM 1579 O O . TRP A 1 200 ? -16.273 13.586 0.652 1.00 94.44 200 TRP A O 1
ATOM 1589 N N . PHE A 1 201 ? -15.523 13.604 2.766 1.00 96.00 201 PHE A N 1
ATOM 1590 C CA . PHE A 1 201 ? -14.142 13.295 2.395 1.00 96.00 201 PHE A CA 1
ATOM 1591 C C . PHE A 1 201 ? -13.987 11.856 1.868 1.00 96.00 201 PHE A C 1
ATOM 1593 O O . PHE A 1 201 ? -13.285 11.651 0.879 1.00 96.00 201 PHE A O 1
ATOM 1600 N N . HIS A 1 202 ? -14.708 10.879 2.435 1.00 95.06 202 HIS A N 1
ATOM 1601 C CA . HIS A 1 202 ? -14.814 9.531 1.858 1.00 95.06 202 HIS A CA 1
ATOM 1602 C C . HIS A 1 202 ? -15.501 9.527 0.486 1.00 95.06 202 HIS A C 1
ATOM 1604 O O . HIS A 1 202 ? -15.137 8.744 -0.383 1.00 95.06 202 HIS A O 1
ATOM 1610 N N . LEU A 1 203 ? -16.496 10.387 0.260 1.00 96.56 203 LEU A N 1
ATOM 1611 C CA . LEU A 1 203 ? -17.123 10.519 -1.056 1.00 96.56 203 LEU A CA 1
ATOM 1612 C C . LEU A 1 203 ? -16.154 11.142 -2.070 1.00 96.56 203 LEU A C 1
ATOM 1614 O O . LEU A 1 203 ? -16.040 10.655 -3.191 1.00 96.56 203 LEU A O 1
ATOM 1618 N N . ALA A 1 204 ? -15.429 12.186 -1.665 1.00 97.56 204 ALA A N 1
ATOM 1619 C CA . ALA A 1 204 ? -14.439 12.858 -2.495 1.00 97.56 204 ALA A CA 1
ATOM 1620 C C . ALA A 1 204 ? -13.266 11.935 -2.858 1.00 97.56 204 ALA A C 1
ATOM 1622 O O . ALA A 1 204 ? -12.776 11.998 -3.984 1.00 97.56 204 ALA A O 1
ATOM 1623 N N . SER A 1 205 ? -12.843 11.039 -1.956 1.00 97.44 205 SER A N 1
ATOM 1624 C CA . SER A 1 205 ? -11.750 10.101 -2.237 1.00 97.44 205 SER A CA 1
ATOM 1625 C C . SER A 1 205 ? -12.068 9.109 -3.361 1.00 97.44 205 SER A C 1
ATOM 1627 O O . SER A 1 205 ? -11.146 8.648 -4.032 1.00 97.44 205 SER A O 1
ATOM 1629 N N . LEU A 1 206 ? -13.352 8.855 -3.661 1.00 97.81 206 LEU A N 1
ATOM 1630 C CA . LEU A 1 206 ? -13.776 7.998 -4.778 1.00 97.81 206 LEU A CA 1
ATOM 1631 C C . LEU A 1 206 ? -13.342 8.523 -6.153 1.00 97.81 206 LEU A C 1
ATOM 1633 O O . LEU A 1 206 ? -13.388 7.761 -7.123 1.00 97.81 206 LEU A O 1
ATOM 1637 N N . ILE A 1 207 ? -12.859 9.771 -6.247 1.00 97.56 207 ILE A N 1
ATOM 1638 C CA . ILE A 1 207 ? -12.163 10.275 -7.438 1.00 97.56 207 ILE A CA 1
ATOM 1639 C C . ILE A 1 207 ? -11.011 9.349 -7.856 1.00 97.56 207 ILE A C 1
ATOM 1641 O O . ILE A 1 207 ? -10.763 9.183 -9.051 1.00 97.56 207 ILE A O 1
ATOM 1645 N N . GLY A 1 208 ? -10.379 8.674 -6.887 1.00 96.38 208 GLY A N 1
ATOM 1646 C CA . GLY A 1 208 ? -9.338 7.688 -7.138 1.00 96.38 208 GLY A CA 1
ATOM 1647 C C . GLY A 1 208 ? -9.846 6.510 -7.963 1.00 96.38 208 GLY A C 1
ATOM 1648 O O . GLY A 1 208 ? -9.255 6.208 -8.992 1.00 96.38 208 GLY A O 1
ATOM 1649 N N . ILE A 1 209 ? -10.984 5.907 -7.602 1.00 96.88 209 ILE A N 1
ATOM 1650 C CA . ILE A 1 209 ? -11.594 4.823 -8.395 1.00 96.88 209 ILE A CA 1
ATOM 1651 C C . ILE A 1 209 ? -12.145 5.366 -9.717 1.00 96.88 209 ILE A C 1
ATOM 1653 O O . ILE A 1 209 ? -11.916 4.763 -10.763 1.00 96.88 209 ILE A O 1
ATOM 1657 N N . TYR A 1 210 ? -12.836 6.514 -9.692 1.00 96.94 210 TYR A N 1
ATOM 1658 C CA . TYR A 1 210 ? -13.453 7.129 -10.877 1.00 96.94 210 TYR A CA 1
ATOM 1659 C C . TYR A 1 210 ? -12.444 7.464 -11.980 1.00 96.94 210 TYR A C 1
ATOM 1661 O O . TYR A 1 210 ? -12.793 7.458 -13.163 1.00 96.94 210 TYR A O 1
ATOM 1669 N N . SER A 1 211 ? -11.180 7.675 -11.610 1.00 95.50 211 SER A N 1
ATOM 1670 C CA . SER A 1 211 ? -10.095 7.968 -12.542 1.00 95.50 211 SER A CA 1
ATOM 1671 C C . SER A 1 211 ? -9.911 6.924 -13.657 1.00 95.50 211 SER A C 1
ATOM 1673 O O . SER A 1 211 ? -9.330 7.251 -14.686 1.00 95.50 211 SER A O 1
ATOM 1675 N N . TYR A 1 212 ? -10.491 5.722 -13.550 1.00 93.94 212 TYR A N 1
ATOM 1676 C CA . TYR A 1 212 ? -10.509 4.736 -14.641 1.00 93.94 212 TYR A CA 1
ATOM 1677 C C . TYR A 1 212 ? -11.126 5.241 -15.955 1.00 93.94 212 TYR A C 1
ATOM 1679 O O . TYR A 1 212 ? -10.760 4.769 -17.030 1.00 93.94 212 TYR A O 1
ATOM 1687 N N . LYS A 1 213 ? -12.043 6.220 -15.898 1.00 94.62 213 LYS A N 1
ATOM 1688 C CA . LYS A 1 213 ? -12.602 6.875 -17.095 1.00 94.62 213 LYS A CA 1
ATOM 1689 C C . LYS A 1 213 ? -11.674 7.945 -17.682 1.00 94.62 213 LYS A C 1
ATOM 1691 O O . LYS A 1 213 ? -11.898 8.380 -18.810 1.00 94.62 213 LYS A O 1
ATOM 1696 N N . ILE A 1 214 ? -10.649 8.381 -16.948 1.00 93.00 214 ILE A N 1
ATOM 1697 C CA . ILE A 1 214 ? -9.667 9.358 -17.423 1.00 93.00 214 ILE A CA 1
ATOM 1698 C C . ILE A 1 214 ? -8.703 8.638 -18.360 1.00 93.00 214 ILE A C 1
ATOM 1700 O O . ILE A 1 214 ? -7.940 7.772 -17.939 1.00 93.00 214 ILE A O 1
ATOM 1704 N N . LEU A 1 215 ? -8.744 8.987 -19.644 1.00 89.31 215 LEU A N 1
ATOM 1705 C CA . LEU A 1 215 ? -7.915 8.348 -20.669 1.00 89.31 215 LEU A CA 1
ATOM 1706 C C . LEU A 1 215 ? -6.430 8.685 -20.510 1.00 89.31 215 LEU A C 1
ATOM 1708 O O . LEU A 1 215 ? -5.588 7.817 -20.716 1.00 89.31 215 LEU A O 1
ATOM 1712 N N . ASP A 1 216 ? -6.126 9.923 -20.125 1.00 88.88 216 ASP A N 1
ATOM 1713 C CA . ASP A 1 216 ? -4.756 10.382 -19.936 1.00 88.88 216 ASP A CA 1
ATOM 1714 C C . ASP A 1 216 ? -4.123 9.768 -18.666 1.00 88.88 216 ASP A C 1
ATOM 1716 O O . ASP A 1 216 ? -4.661 9.952 -17.565 1.00 88.88 216 ASP A O 1
ATOM 1720 N N . PRO A 1 217 ? -2.989 9.051 -18.781 1.00 85.25 217 PRO A N 1
ATOM 1721 C CA . PRO A 1 217 ? -2.357 8.382 -17.645 1.00 85.25 217 PRO A CA 1
ATOM 1722 C C . PRO A 1 217 ? -1.871 9.328 -16.539 1.00 85.25 217 PRO A C 1
ATOM 1724 O O . PRO A 1 217 ? -1.928 8.956 -15.367 1.00 85.25 217 PRO A O 1
ATOM 1727 N N . ALA A 1 218 ? -1.423 10.544 -16.875 1.00 86.31 218 ALA A N 1
ATOM 1728 C CA . ALA A 1 218 ? -0.928 11.500 -15.887 1.00 86.31 218 ALA A CA 1
ATOM 1729 C C . ALA A 1 218 ? -2.082 12.051 -15.043 1.00 86.31 218 ALA A C 1
ATOM 1731 O O . ALA A 1 218 ? -2.018 12.037 -13.812 1.00 86.31 218 ALA A O 1
ATOM 1732 N N . TYR A 1 219 ? -3.173 12.483 -15.684 1.00 90.50 219 TYR A N 1
ATOM 1733 C CA . TYR A 1 219 ? -4.376 12.931 -14.971 1.00 90.50 219 TYR A CA 1
ATOM 1734 C C . TYR A 1 219 ? -5.035 11.801 -14.184 1.00 90.50 219 TYR A C 1
ATOM 1736 O O . TYR A 1 219 ? -5.548 12.040 -13.088 1.00 90.50 219 TYR A O 1
ATOM 1744 N N . ARG A 1 220 ? -4.972 10.565 -14.692 1.00 92.19 220 ARG A N 1
ATOM 1745 C CA . ARG A 1 220 ? -5.406 9.388 -13.942 1.00 92.19 220 ARG A CA 1
ATOM 1746 C C . ARG A 1 220 ? -4.578 9.218 -12.670 1.00 92.19 220 ARG A C 1
ATOM 1748 O O . ARG A 1 220 ? -5.161 9.167 -11.593 1.00 92.19 220 ARG A O 1
ATOM 1755 N N . LEU A 1 221 ? -3.247 9.208 -12.770 1.00 91.56 221 LEU A N 1
ATOM 1756 C CA . LEU A 1 221 ? -2.355 9.097 -11.613 1.00 91.56 221 LEU A CA 1
ATOM 1757 C C . LEU A 1 221 ? -2.602 10.213 -10.587 1.00 91.56 221 LEU A C 1
ATOM 1759 O O . LEU A 1 221 ? -2.733 9.924 -9.401 1.00 91.56 221 LEU A O 1
ATOM 1763 N N . MET A 1 222 ? -2.740 11.466 -11.033 1.00 92.25 222 MET A N 1
ATOM 1764 C CA . MET A 1 222 ? -3.060 12.600 -10.157 1.00 92.25 222 MET A CA 1
ATOM 1765 C C . MET A 1 222 ? -4.380 12.399 -9.399 1.00 92.25 222 MET A C 1
ATOM 1767 O O . MET A 1 222 ? -4.461 12.678 -8.203 1.00 92.25 222 MET A O 1
ATOM 1771 N N . ALA A 1 223 ? -5.412 11.889 -10.073 1.00 95.62 223 ALA A N 1
ATOM 1772 C CA . ALA A 1 223 ? -6.701 11.601 -9.455 1.00 95.62 223 ALA A CA 1
ATOM 1773 C C . ALA A 1 223 ? -6.624 10.433 -8.454 1.00 95.62 223 ALA A C 1
ATOM 1775 O O . ALA A 1 223 ? -7.209 10.522 -7.373 1.00 95.62 223 ALA A O 1
ATOM 1776 N N . VAL A 1 224 ? -5.868 9.371 -8.763 1.00 95.69 224 VAL A N 1
ATOM 1777 C CA . VAL A 1 224 ? -5.594 8.265 -7.825 1.00 95.69 224 VAL A CA 1
ATOM 1778 C C . VAL A 1 224 ? -4.862 8.767 -6.591 1.00 95.69 224 VAL A C 1
ATOM 1780 O O . VAL A 1 224 ? -5.305 8.511 -5.475 1.00 95.69 224 VAL A O 1
ATOM 1783 N N . ALA A 1 225 ? -3.790 9.527 -6.786 1.00 95.12 225 ALA A N 1
ATOM 1784 C CA . ALA A 1 225 ? -3.011 10.137 -5.722 1.00 95.12 225 ALA A CA 1
ATOM 1785 C C . ALA A 1 225 ? -3.876 11.020 -4.808 1.00 95.12 225 ALA A C 1
ATOM 1787 O O . ALA A 1 225 ? -3.845 10.861 -3.588 1.00 95.12 225 ALA A O 1
ATOM 1788 N N . ALA A 1 226 ? -4.717 11.885 -5.387 1.00 95.88 226 ALA A N 1
ATOM 1789 C CA . ALA A 1 226 ? -5.666 12.699 -4.632 1.00 95.88 226 ALA A CA 1
ATOM 1790 C C . ALA A 1 226 ? -6.665 11.836 -3.842 1.00 95.88 226 ALA A C 1
ATOM 1792 O O . ALA A 1 226 ? -6.898 12.091 -2.659 1.00 95.88 226 ALA A O 1
ATOM 1793 N N . GLY A 1 227 ? -7.214 10.785 -4.461 1.00 97.00 227 GLY A N 1
ATOM 1794 C CA . GLY A 1 227 ? -8.113 9.839 -3.800 1.00 97.00 227 GLY A CA 1
ATOM 1795 C C . GLY A 1 227 ? -7.460 9.127 -2.613 1.00 97.00 227 GLY A C 1
ATOM 1796 O O . GLY A 1 227 ? -8.028 9.094 -1.519 1.00 97.00 227 GLY A O 1
ATOM 1797 N N . VAL A 1 228 ? -6.234 8.625 -2.790 1.00 96.31 228 VAL A N 1
ATOM 1798 C CA . VAL A 1 228 ? -5.449 7.973 -1.731 1.00 96.31 228 VAL A CA 1
ATOM 1799 C C . VAL A 1 228 ? -5.149 8.944 -0.591 1.00 96.31 228 VAL A C 1
ATOM 1801 O O . VAL A 1 228 ? -5.416 8.608 0.560 1.00 96.31 228 VAL A O 1
ATOM 1804 N N . SER A 1 229 ? -4.677 10.160 -0.883 1.00 96.50 229 SER A N 1
ATOM 1805 C CA . SER A 1 229 ? -4.399 11.179 0.138 1.00 96.50 229 SER A CA 1
ATOM 1806 C C . SER A 1 229 ? -5.644 11.564 0.936 1.00 96.50 229 SER A C 1
ATOM 1808 O O . SER A 1 229 ? -5.607 11.577 2.165 1.00 96.50 229 SER A O 1
ATOM 1810 N N . LEU A 1 230 ? -6.773 11.815 0.265 1.00 96.81 230 LEU A N 1
ATOM 1811 C CA . LEU A 1 230 ? -8.044 12.100 0.936 1.00 96.81 230 LEU A CA 1
ATOM 1812 C C . LEU A 1 230 ? -8.481 10.927 1.817 1.00 96.81 230 LEU A C 1
ATOM 1814 O O . LEU A 1 230 ? -8.894 11.130 2.958 1.00 96.81 230 LEU A O 1
ATOM 1818 N N . SER A 1 231 ? -8.354 9.694 1.326 1.00 95.81 231 SER A N 1
ATOM 1819 C CA . SER A 1 231 ? -8.727 8.504 2.088 1.00 95.81 231 SER A CA 1
ATOM 1820 C C . SER A 1 231 ? -7.830 8.298 3.314 1.00 95.81 231 SER A C 1
ATOM 1822 O O . SER A 1 231 ? -8.350 8.032 4.396 1.00 95.81 231 SER A O 1
ATOM 1824 N N . LEU A 1 232 ? -6.511 8.460 3.176 1.00 94.81 232 LEU A N 1
ATOM 1825 C CA . LEU A 1 232 ? -5.541 8.381 4.275 1.00 94.81 232 LEU A CA 1
ATOM 1826 C C . LEU A 1 232 ? -5.834 9.419 5.361 1.00 94.81 232 LEU A C 1
ATOM 1828 O O . LEU A 1 232 ? -5.908 9.081 6.542 1.00 94.81 232 LEU A O 1
ATOM 1832 N N . LEU A 1 233 ? -6.068 10.669 4.958 1.00 95.38 233 LEU A N 1
ATOM 1833 C CA . LEU A 1 233 ? -6.446 11.748 5.866 1.00 95.38 233 LEU A CA 1
ATOM 1834 C C . LEU A 1 233 ? -7.765 11.453 6.593 1.00 95.38 233 LEU A C 1
ATOM 1836 O O . LEU A 1 233 ? -7.869 11.685 7.796 1.00 95.38 233 LEU A O 1
ATOM 1840 N N . THR A 1 234 ? -8.763 10.917 5.887 1.00 94.75 234 THR A N 1
ATOM 1841 C CA . THR A 1 234 ? -10.088 10.634 6.462 1.00 94.75 234 THR A CA 1
ATOM 1842 C C . THR A 1 234 ? -10.038 9.490 7.468 1.00 94.75 234 THR A C 1
ATOM 1844 O O . THR A 1 234 ? -10.566 9.621 8.575 1.00 94.75 234 THR A O 1
ATOM 1847 N N . TRP A 1 235 ? -9.366 8.386 7.128 1.00 92.62 235 TRP A N 1
ATOM 1848 C CA . TRP A 1 235 ? -9.164 7.269 8.051 1.00 92.62 235 TRP A CA 1
ATOM 1849 C C . TRP A 1 235 ? -8.308 7.677 9.250 1.00 92.62 235 TRP A C 1
ATOM 1851 O O . TRP A 1 235 ? -8.681 7.380 10.384 1.00 92.62 235 TRP A O 1
ATOM 1861 N N . GLY A 1 236 ? -7.224 8.427 9.027 1.00 91.75 236 GLY A N 1
ATOM 1862 C CA . GLY A 1 236 ? -6.374 8.947 10.097 1.00 91.75 236 GLY A CA 1
ATOM 1863 C C . GLY A 1 236 ? -7.131 9.868 11.058 1.00 91.75 236 GLY A C 1
ATOM 1864 O O . GLY A 1 236 ? -7.065 9.674 12.270 1.00 91.75 236 GLY A O 1
ATOM 1865 N N . ALA A 1 237 ? -7.913 10.822 10.540 1.00 91.12 237 ALA A N 1
ATOM 1866 C CA . ALA A 1 237 ? -8.731 11.715 11.362 1.00 91.12 237 ALA A CA 1
ATOM 1867 C C . ALA A 1 237 ? -9.799 10.941 12.149 1.00 91.12 237 ALA A C 1
ATOM 1869 O O . ALA A 1 237 ? -9.996 11.195 13.337 1.00 91.12 237 ALA A O 1
ATOM 1870 N N . THR A 1 238 ? -10.430 9.947 11.516 1.00 88.75 238 THR A N 1
ATOM 1871 C CA . THR A 1 238 ? -11.439 9.091 12.153 1.00 88.75 238 THR A CA 1
ATOM 1872 C C . THR A 1 238 ? -10.841 8.295 13.312 1.00 88.75 238 THR A C 1
ATOM 1874 O O . THR A 1 238 ? -11.362 8.365 14.425 1.00 88.75 238 THR A O 1
ATOM 1877 N N . LEU A 1 239 ? -9.726 7.590 13.096 1.00 87.50 239 LEU A N 1
ATOM 1878 C CA . LEU A 1 239 ? -9.052 6.820 14.148 1.00 87.50 239 LEU A CA 1
ATOM 1879 C C . LEU A 1 239 ? -8.558 7.723 15.280 1.00 87.50 239 LEU A C 1
ATOM 1881 O O . LEU A 1 239 ? -8.721 7.390 16.454 1.00 87.50 239 LEU A O 1
ATOM 1885 N N . PHE A 1 240 ? -8.023 8.896 14.935 1.00 86.06 240 PHE A N 1
ATOM 1886 C CA . PHE A 1 240 ? -7.586 9.871 15.920 1.00 86.06 240 PHE A CA 1
ATOM 1887 C C . PHE A 1 240 ? -8.754 10.344 16.792 1.00 86.06 240 PHE A C 1
ATOM 1889 O O . PHE A 1 240 ? -8.635 10.309 18.014 1.00 86.06 240 PHE A O 1
ATOM 1896 N N . SER A 1 241 ? -9.888 10.715 16.190 1.00 84.19 241 SER A N 1
ATOM 1897 C CA . SER A 1 241 ? -11.082 11.179 16.916 1.00 84.19 241 SER A CA 1
ATOM 1898 C C . SER A 1 241 ? -11.655 10.130 17.878 1.00 84.19 241 SER A C 1
ATOM 1900 O O . SER A 1 241 ? -12.206 10.446 18.930 1.00 84.19 241 SER A O 1
ATOM 1902 N N . GLN A 1 242 ? -11.508 8.851 17.532 1.00 81.19 242 GLN A N 1
ATOM 1903 C CA . GLN A 1 242 ? -12.061 7.737 18.294 1.00 81.19 242 GLN A CA 1
ATOM 1904 C C . GLN A 1 242 ? -11.102 7.222 19.377 1.00 81.19 242 GLN A C 1
ATOM 1906 O O . GLN A 1 242 ? -11.492 6.343 20.145 1.00 81.19 242 GLN A O 1
ATOM 1911 N N . ARG A 1 243 ? -9.878 7.768 19.486 1.00 78.00 243 ARG A N 1
ATOM 1912 C CA . ARG A 1 243 ? -8.832 7.262 20.399 1.00 78.00 243 ARG A CA 1
ATOM 1913 C C . ARG A 1 243 ? -9.229 7.292 21.877 1.00 78.00 243 ARG A C 1
ATOM 1915 O O . ARG A 1 243 ? -8.797 6.438 22.638 1.00 78.00 243 ARG A O 1
ATOM 1922 N N . ALA A 1 244 ? -10.052 8.263 22.277 1.00 68.12 244 ALA A N 1
ATOM 1923 C CA . ALA A 1 244 ? -10.494 8.431 23.663 1.00 68.12 244 ALA A CA 1
ATOM 1924 C C . ALA A 1 244 ? -11.705 7.548 24.029 1.00 68.12 244 ALA A C 1
ATOM 1926 O O . ALA A 1 244 ? -12.082 7.466 25.196 1.00 68.12 244 ALA A O 1
ATOM 1927 N N . GLN A 1 245 ? -12.343 6.906 23.045 1.00 70.00 245 GLN A N 1
ATOM 1928 C CA . GLN A 1 245 ? -13.574 6.142 23.234 1.00 70.00 245 GLN A CA 1
ATOM 1929 C C . GLN A 1 245 ? -13.267 4.640 23.204 1.00 70.00 245 GLN A C 1
ATOM 1931 O O . GLN A 1 245 ? -12.992 4.069 22.145 1.00 70.00 245 GLN A O 1
ATOM 1936 N N . ASN A 1 246 ? -13.353 3.993 24.371 1.00 62.03 246 ASN A N 1
ATOM 1937 C CA . ASN A 1 246 ? -13.058 2.566 24.530 1.00 62.03 246 ASN A CA 1
ATOM 1938 C C . ASN A 1 246 ? -13.810 1.706 23.493 1.00 62.03 246 ASN A C 1
ATOM 1940 O O . ASN A 1 246 ? -15.032 1.786 23.357 1.00 62.03 246 ASN A O 1
ATOM 1944 N N . GLY A 1 247 ? -13.061 0.892 22.743 1.00 68.50 247 GLY A N 1
ATOM 1945 C CA . GLY A 1 247 ? -13.571 -0.038 21.730 1.00 68.50 247 GLY A CA 1
ATOM 1946 C C . GLY A 1 247 ? -13.945 0.568 20.368 1.00 68.50 247 GLY A C 1
ATOM 1947 O O . GLY A 1 247 ? -14.112 -0.183 19.409 1.00 68.50 247 GLY A O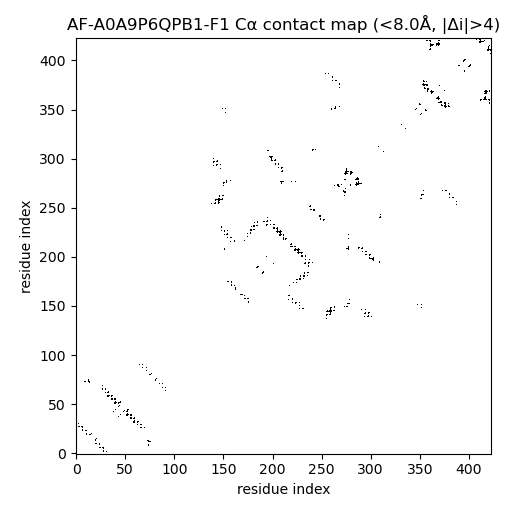 1
ATOM 1948 N N . ARG A 1 248 ? -14.069 1.898 20.208 1.00 72.81 248 ARG A N 1
ATOM 1949 C CA . ARG A 1 248 ? -14.404 2.486 18.889 1.00 72.81 248 ARG A CA 1
ATOM 1950 C C . ARG A 1 248 ? -13.211 2.536 17.945 1.00 72.81 248 ARG A C 1
ATOM 1952 O O . ARG A 1 248 ? -13.343 2.089 16.809 1.00 72.81 248 ARG A O 1
ATOM 1959 N N . ALA A 1 249 ? -12.061 3.007 18.429 1.00 74.38 249 ALA A N 1
ATOM 1960 C CA . ALA A 1 249 ? -10.823 2.993 17.650 1.00 74.38 249 ALA A CA 1
ATOM 1961 C C . ALA A 1 249 ? -10.462 1.565 17.207 1.00 74.38 249 ALA A C 1
ATOM 1963 O O . ALA A 1 249 ? -10.127 1.338 16.048 1.00 74.38 249 ALA A O 1
ATOM 1964 N N . GLU A 1 250 ? -10.641 0.591 18.102 1.00 78.12 250 GLU A N 1
ATOM 1965 C CA . GLU A 1 250 ? -10.440 -0.831 17.818 1.00 78.12 250 GLU A CA 1
ATOM 1966 C C . GLU A 1 250 ? -11.354 -1.324 16.691 1.00 78.12 250 GLU A C 1
ATOM 1968 O O . GLU A 1 250 ? -10.872 -1.880 15.709 1.00 78.12 250 GLU A O 1
ATOM 1973 N N . ARG A 1 251 ? -12.659 -1.023 16.743 1.00 79.19 251 ARG A N 1
ATOM 1974 C CA . ARG A 1 251 ? -13.587 -1.331 15.639 1.00 79.19 251 ARG A CA 1
ATOM 1975 C C . ARG A 1 251 ? -13.170 -0.680 14.320 1.00 79.19 251 ARG A C 1
ATOM 1977 O O . ARG A 1 251 ? -13.343 -1.293 13.269 1.00 79.19 251 ARG A O 1
ATOM 1984 N N . GLY A 1 252 ? -12.633 0.540 14.353 1.00 83.62 252 GLY A N 1
ATOM 1985 C CA . GLY A 1 252 ? -12.094 1.217 13.172 1.00 83.62 252 GLY A CA 1
ATOM 1986 C C . GLY A 1 252 ? -10.917 0.458 12.553 1.00 83.62 252 GLY A C 1
ATOM 1987 O O . GLY A 1 252 ? -10.924 0.189 11.351 1.00 83.62 252 GLY A O 1
ATOM 1988 N N . VAL A 1 253 ? -9.956 0.036 13.378 1.00 86.25 253 VAL A N 1
ATOM 1989 C CA . VAL A 1 253 ? -8.803 -0.772 12.945 1.00 86.25 253 VAL A CA 1
ATOM 1990 C C . VAL A 1 253 ? -9.247 -2.141 12.422 1.00 86.25 253 VAL A C 1
ATOM 1992 O O . VAL A 1 253 ? -8.816 -2.547 11.345 1.00 86.25 253 VAL A O 1
ATOM 1995 N N . LEU A 1 254 ? -10.169 -2.819 13.112 1.00 86.25 254 LEU A N 1
ATOM 1996 C CA . LEU A 1 254 ? -10.742 -4.092 12.656 1.00 86.25 254 LEU A CA 1
ATOM 1997 C C . LEU A 1 254 ? -11.464 -3.940 11.311 1.00 86.25 254 LEU A C 1
ATOM 1999 O O . LEU A 1 254 ? -11.355 -4.807 10.451 1.00 86.25 254 LEU A O 1
ATOM 2003 N N . THR A 1 255 ? -12.159 -2.822 11.093 1.00 88.50 255 THR A N 1
ATOM 2004 C CA . THR A 1 255 ? -12.818 -2.527 9.811 1.00 88.50 255 THR A CA 1
ATOM 2005 C C . THR A 1 255 ? -11.795 -2.380 8.681 1.00 88.50 255 THR A C 1
ATOM 2007 O O . THR A 1 255 ? -12.005 -2.915 7.592 1.00 88.50 255 THR A O 1
ATOM 2010 N N . LEU A 1 256 ? -10.672 -1.697 8.933 1.00 91.75 256 LEU A N 1
ATOM 2011 C CA . LEU A 1 256 ? -9.569 -1.599 7.973 1.00 91.75 256 LEU A CA 1
ATOM 2012 C C . LEU A 1 256 ? -8.925 -2.963 7.700 1.00 91.75 256 LEU A C 1
ATOM 2014 O O . LEU A 1 256 ? -8.651 -3.273 6.542 1.00 91.75 256 LEU A O 1
ATOM 2018 N N . ALA A 1 257 ? -8.728 -3.791 8.727 1.00 92.56 257 ALA A N 1
ATOM 2019 C CA . ALA A 1 257 ? -8.180 -5.139 8.581 1.00 92.56 257 ALA A CA 1
ATOM 2020 C C . ALA A 1 257 ? -9.123 -6.070 7.794 1.00 92.56 257 ALA A C 1
ATOM 2022 O O . ALA A 1 257 ? -8.686 -6.757 6.874 1.00 92.56 257 ALA A O 1
ATOM 2023 N N . LEU A 1 258 ? -10.432 -6.032 8.070 1.00 92.31 258 LEU A N 1
ATOM 2024 C CA . LEU A 1 258 ? -11.441 -6.738 7.269 1.00 92.31 258 LEU A CA 1
ATOM 2025 C C . LEU A 1 258 ? -11.446 -6.253 5.817 1.00 92.31 258 LEU A C 1
ATOM 2027 O O . LEU A 1 258 ? -11.570 -7.061 4.901 1.00 92.31 258 LEU A O 1
ATOM 2031 N N . GLY A 1 259 ? -11.284 -4.946 5.598 1.00 95.44 259 GLY A N 1
ATOM 2032 C CA . GLY A 1 259 ? -11.146 -4.369 4.265 1.00 95.44 259 GLY A CA 1
ATOM 2033 C C . GLY A 1 259 ? -9.927 -4.906 3.508 1.00 95.44 259 GLY A C 1
ATOM 2034 O O . GLY A 1 259 ? -10.031 -5.162 2.310 1.00 95.44 259 GLY A O 1
ATOM 2035 N N . LEU A 1 260 ? -8.800 -5.124 4.196 1.00 96.19 260 LEU A N 1
ATOM 2036 C CA . LEU A 1 260 ? -7.587 -5.721 3.620 1.00 96.19 260 LEU A CA 1
ATOM 2037 C C . LEU A 1 260 ? -7.803 -7.192 3.246 1.00 96.19 260 LEU A C 1
ATOM 2039 O O . LEU A 1 260 ? -7.412 -7.627 2.164 1.00 96.19 260 LEU A O 1
ATOM 2043 N N . ILE A 1 261 ? -8.455 -7.963 4.119 1.00 95.56 261 ILE A N 1
ATOM 2044 C CA . ILE A 1 261 ? -8.811 -9.358 3.826 1.00 95.56 261 ILE A CA 1
ATOM 2045 C C . ILE A 1 261 ? -9.736 -9.404 2.608 1.00 95.56 261 ILE A C 1
ATOM 2047 O O . ILE A 1 261 ? -9.457 -10.127 1.655 1.00 95.56 261 ILE A O 1
ATOM 2051 N N . LEU A 1 262 ? -10.790 -8.580 2.591 1.00 94.88 262 LEU A N 1
ATOM 2052 C CA . LEU A 1 262 ? -11.719 -8.481 1.465 1.00 94.88 262 LEU A CA 1
ATOM 2053 C C . LEU A 1 262 ? -11.004 -8.074 0.167 1.00 94.88 262 LEU A C 1
ATOM 2055 O O . LEU A 1 262 ? -11.302 -8.624 -0.891 1.00 94.88 262 LEU A O 1
ATOM 2059 N N . HIS A 1 263 ? -10.029 -7.163 0.247 1.00 96.44 263 HIS A N 1
ATOM 2060 C CA . HIS A 1 263 ? -9.181 -6.777 -0.880 1.00 96.44 263 HIS A CA 1
ATOM 2061 C C . HIS A 1 263 ? -8.443 -7.977 -1.480 1.00 96.44 263 HIS A C 1
ATOM 2063 O O . HIS A 1 263 ? -8.502 -8.173 -2.694 1.00 96.44 263 HIS A O 1
ATOM 2069 N N . ASN A 1 264 ? -7.830 -8.819 -0.647 1.00 95.69 264 ASN A N 1
ATOM 2070 C CA . ASN A 1 264 ? -7.153 -10.029 -1.110 1.00 95.69 264 ASN A CA 1
ATOM 2071 C C . ASN A 1 264 ? -8.127 -11.088 -1.633 1.00 95.69 264 ASN A C 1
ATOM 2073 O O . ASN A 1 264 ? -7.859 -11.679 -2.673 1.00 95.69 264 ASN A O 1
ATOM 2077 N N . VAL A 1 265 ? -9.271 -11.306 -0.971 1.00 93.56 265 VAL A N 1
ATOM 2078 C CA . VAL A 1 265 ? -10.295 -12.261 -1.440 1.00 93.56 265 VAL A CA 1
ATOM 2079 C C . VAL A 1 265 ? -10.776 -11.892 -2.839 1.00 93.56 265 VAL A C 1
ATOM 2081 O O . VAL A 1 265 ? -10.820 -12.743 -3.727 1.00 93.56 265 VAL A O 1
ATOM 2084 N N . ILE A 1 266 ? -11.106 -10.617 -3.052 1.00 93.38 266 ILE A N 1
ATOM 2085 C CA . ILE A 1 266 ? -11.573 -10.131 -4.350 1.00 93.38 266 ILE A CA 1
ATOM 2086 C C . ILE A 1 266 ? -10.451 -10.218 -5.390 1.00 93.38 266 ILE A C 1
ATOM 2088 O O . ILE A 1 266 ? -10.708 -10.695 -6.493 1.00 93.38 266 ILE A O 1
ATOM 2092 N N . LYS A 1 267 ? -9.213 -9.827 -5.049 1.00 92.44 267 LYS A N 1
ATOM 2093 C CA . LYS A 1 267 ? -8.061 -10.000 -5.949 1.00 92.44 267 LYS A CA 1
ATOM 2094 C C . LYS A 1 267 ? -7.879 -11.455 -6.362 1.00 92.44 267 LYS A C 1
ATOM 2096 O O . LYS A 1 267 ? -7.714 -11.737 -7.543 1.00 92.44 267 LYS A O 1
ATOM 2101 N N . GLN A 1 268 ? -7.962 -12.386 -5.418 1.00 88.81 268 GLN A N 1
ATOM 2102 C CA . GLN A 1 268 ? -7.818 -13.811 -5.696 1.00 88.81 268 GLN A CA 1
ATOM 2103 C C . GLN A 1 268 ? -8.939 -14.330 -6.608 1.00 88.81 268 GLN A C 1
ATOM 2105 O O . GLN A 1 268 ? -8.673 -15.100 -7.529 1.00 88.81 268 GLN A O 1
ATOM 2110 N N . ALA A 1 269 ? -10.176 -13.868 -6.398 1.00 88.75 269 ALA A N 1
ATOM 2111 C CA . ALA A 1 269 ? -11.313 -14.189 -7.261 1.00 88.75 269 ALA A CA 1
ATOM 2112 C C . ALA A 1 269 ? -11.171 -13.609 -8.684 1.00 88.75 269 ALA A C 1
ATOM 2114 O O . ALA A 1 269 ? -11.715 -14.176 -9.629 1.00 88.75 269 ALA A O 1
ATOM 2115 N N . TRP A 1 270 ? -10.411 -12.520 -8.848 1.00 91.06 270 TRP A N 1
ATOM 2116 C CA . TRP A 1 270 ? -10.111 -11.864 -10.128 1.00 91.06 270 TRP A CA 1
ATOM 2117 C C . TRP A 1 270 ? -8.690 -12.141 -10.641 1.00 91.06 270 TRP A C 1
ATOM 2119 O O . TRP A 1 270 ? -8.062 -11.291 -11.274 1.00 91.06 270 TRP A O 1
ATOM 2129 N N . TRP A 1 271 ? -8.177 -13.353 -10.412 1.00 85.88 271 TRP A N 1
ATOM 2130 C CA . TRP A 1 271 ? -6.878 -13.787 -10.948 1.00 85.88 271 TRP A CA 1
ATOM 2131 C C . TRP A 1 271 ? -5.722 -12.844 -10.570 1.00 85.88 271 TRP A C 1
ATOM 2133 O O . TRP A 1 271 ? -4.919 -12.459 -11.415 1.00 85.88 271 TRP A O 1
ATOM 2143 N N . ALA A 1 272 ? -5.663 -12.465 -9.291 1.00 86.12 272 ALA A N 1
ATOM 2144 C CA . ALA A 1 272 ? -4.722 -11.515 -8.688 1.00 86.12 272 ALA A CA 1
ATOM 2145 C C . ALA A 1 272 ? -4.875 -10.041 -9.123 1.00 86.12 272 ALA A C 1
ATOM 2147 O O . ALA A 1 272 ? -4.154 -9.177 -8.623 1.00 86.12 272 ALA A O 1
ATOM 2148 N N . ASN A 1 273 ? -5.854 -9.710 -9.969 1.00 89.94 273 ASN A N 1
ATOM 2149 C CA . ASN A 1 273 ? -6.199 -8.323 -10.277 1.00 89.94 273 ASN A CA 1
ATOM 2150 C C . ASN A 1 273 ? -7.303 -7.824 -9.353 1.00 89.94 273 ASN A C 1
ATOM 2152 O O . ASN A 1 273 ? -8.258 -8.539 -9.067 1.00 89.94 273 ASN A O 1
ATOM 2156 N N . ASN A 1 274 ? -7.228 -6.573 -8.906 1.00 95.00 274 ASN A N 1
ATOM 2157 C CA . ASN A 1 274 ? -8.371 -5.977 -8.228 1.00 95.00 274 ASN A CA 1
ATOM 2158 C C . ASN A 1 274 ? -9.315 -5.354 -9.272 1.00 95.00 274 ASN A C 1
ATOM 2160 O O . ASN A 1 274 ? -8.898 -4.445 -9.993 1.00 95.00 274 ASN A O 1
ATOM 2164 N N . PRO A 1 275 ? -10.592 -5.766 -9.335 1.00 95.31 275 PRO A N 1
ATOM 2165 C CA . PRO A 1 275 ? -11.520 -5.307 -10.356 1.00 95.31 275 PRO A CA 1
ATOM 2166 C C . PRO A 1 275 ? -11.888 -3.830 -10.234 1.00 95.31 275 PRO A C 1
ATOM 2168 O O . PRO A 1 275 ? -12.463 -3.307 -11.174 1.00 95.31 275 PRO A O 1
ATOM 2171 N N . ILE A 1 276 ? -11.611 -3.148 -9.119 1.00 96.69 276 ILE A N 1
ATOM 2172 C CA . ILE A 1 276 ? -11.882 -1.709 -8.972 1.00 96.69 276 ILE A CA 1
ATOM 2173 C C . ILE A 1 276 ? -10.621 -0.852 -9.118 1.00 96.69 276 ILE A C 1
ATOM 2175 O O . ILE A 1 276 ? -10.679 0.359 -8.892 1.00 96.69 276 ILE A O 1
ATOM 2179 N N . TRP A 1 277 ? -9.479 -1.450 -9.476 1.00 96.19 277 TRP A N 1
ATOM 2180 C CA . TRP A 1 277 ? -8.281 -0.672 -9.761 1.00 96.19 277 TRP A CA 1
ATOM 2181 C C . TRP A 1 277 ? -8.514 0.273 -10.948 1.00 96.19 277 TRP A C 1
ATOM 2183 O O . TRP A 1 277 ? -9.070 -0.139 -11.964 1.00 96.19 277 TRP A O 1
ATOM 2193 N N . PRO A 1 278 ? -8.019 1.518 -10.892 1.00 93.62 278 PRO A N 1
ATOM 2194 C CA . PRO A 1 278 ? -8.165 2.491 -11.977 1.00 93.62 278 PRO A CA 1
ATOM 2195 C C . PRO A 1 278 ? -7.516 2.111 -13.311 1.00 93.62 278 PRO A C 1
ATOM 2197 O O . PRO A 1 278 ? -7.790 2.737 -14.335 1.00 93.62 278 PRO A O 1
ATOM 2200 N N . ILE A 1 279 ? -6.634 1.111 -13.315 1.00 91.12 279 ILE A N 1
ATOM 2201 C CA . ILE A 1 279 ? -6.083 0.541 -14.549 1.00 91.12 279 ILE A CA 1
ATOM 2202 C C . ILE A 1 279 ? -7.087 -0.362 -15.272 1.00 91.12 279 ILE A C 1
ATOM 2204 O O . ILE A 1 279 ? -7.010 -0.498 -16.489 1.00 91.12 279 ILE A O 1
ATOM 2208 N N . MET A 1 280 ? -8.021 -0.952 -14.524 1.00 91.56 280 MET A N 1
ATOM 2209 C CA . MET A 1 280 ? -9.019 -1.880 -15.033 1.00 91.56 280 MET A CA 1
ATOM 2210 C C . MET A 1 280 ? -10.179 -1.134 -15.693 1.00 91.56 280 MET A C 1
ATOM 2212 O O . MET A 1 280 ? -10.550 -0.025 -15.303 1.00 91.56 280 MET A O 1
ATOM 2216 N N . ASP A 1 281 ? -10.785 -1.783 -16.678 1.00 89.06 281 ASP A N 1
ATOM 2217 C CA . ASP A 1 281 ? -11.980 -1.338 -17.385 1.00 89.06 281 ASP A CA 1
ATOM 2218 C C . ASP A 1 281 ? -12.869 -2.536 -17.761 1.00 89.06 281 ASP A C 1
ATOM 2220 O O . ASP A 1 281 ? -12.485 -3.693 -17.603 1.00 89.06 281 ASP A O 1
ATOM 2224 N N . GLU A 1 282 ? -14.065 -2.278 -18.294 1.00 89.88 282 GLU A N 1
ATOM 2225 C CA . GLU A 1 282 ? -15.018 -3.333 -18.683 1.00 89.88 282 GLU A CA 1
ATOM 2226 C C . GLU A 1 282 ? -14.432 -4.333 -19.700 1.00 89.88 282 GLU A C 1
ATOM 2228 O O . GLU A 1 282 ? -14.854 -5.486 -19.743 1.00 89.88 282 GLU A O 1
ATOM 2233 N N . LYS A 1 283 ? -13.436 -3.922 -20.498 1.00 88.50 283 LYS A N 1
ATOM 2234 C CA . LYS A 1 283 ? -12.781 -4.777 -21.501 1.00 88.50 283 LYS A CA 1
ATOM 2235 C C . LYS A 1 283 ? -11.745 -5.713 -20.885 1.00 88.50 283 LYS A C 1
ATOM 2237 O O . LYS A 1 283 ? -11.553 -6.818 -21.380 1.00 88.50 283 LYS A O 1
ATOM 2242 N N . THR A 1 284 ? -11.080 -5.273 -19.822 1.00 86.38 284 THR A N 1
ATOM 2243 C CA . THR A 1 284 ? -10.054 -6.029 -19.088 1.00 86.38 284 THR A CA 1
ATOM 2244 C C . THR A 1 284 ? -10.629 -6.826 -17.913 1.00 86.38 284 THR A C 1
ATOM 2246 O O . THR A 1 284 ? -9.889 -7.538 -17.241 1.00 86.38 284 THR A O 1
ATOM 2249 N N . GLY A 1 285 ? -11.946 -6.762 -17.681 1.00 87.19 285 GLY A N 1
ATOM 2250 C CA . GLY A 1 285 ? -12.634 -7.475 -16.597 1.00 87.19 285 GLY A CA 1
ATOM 2251 C C . GLY A 1 285 ? -12.825 -6.653 -15.317 1.00 87.19 285 GLY A C 1
ATOM 2252 O O . GLY A 1 285 ? -13.127 -7.215 -14.264 1.00 87.19 285 GLY A O 1
ATOM 2253 N N . GLY A 1 286 ? -12.648 -5.333 -15.392 1.00 91.62 286 GLY A N 1
ATOM 2254 C CA . GLY A 1 286 ? -12.899 -4.385 -14.312 1.00 91.62 286 GLY A CA 1
ATOM 2255 C C . GLY A 1 286 ? -14.382 -4.225 -13.969 1.00 91.62 286 GLY A C 1
ATOM 2256 O O . GLY A 1 286 ? -15.260 -4.259 -14.830 1.00 91.62 286 GLY A O 1
ATOM 2257 N N . ALA A 1 287 ? -14.649 -3.991 -12.688 1.00 94.31 287 ALA A N 1
ATOM 2258 C CA . ALA A 1 287 ? -15.957 -3.718 -12.097 1.00 94.31 287 ALA A CA 1
ATOM 2259 C C . ALA A 1 287 ? -15.973 -2.358 -11.367 1.00 94.31 287 ALA A C 1
ATOM 2261 O O . ALA A 1 287 ? -16.647 -2.179 -10.352 1.00 94.31 287 ALA A O 1
ATOM 2262 N N . ASN A 1 288 ? -15.230 -1.374 -11.880 1.00 96.06 288 ASN A N 1
ATOM 2263 C CA . ASN A 1 288 ? -15.013 -0.069 -11.245 1.00 96.06 288 ASN A CA 1
ATOM 2264 C C . ASN A 1 288 ? -16.326 0.671 -10.957 1.00 96.06 288 ASN A C 1
ATOM 2266 O O . ASN A 1 288 ? -16.460 1.290 -9.906 1.00 96.06 288 ASN A O 1
ATOM 2270 N N . MET A 1 289 ? -17.317 0.578 -11.854 1.00 94.88 289 MET A N 1
ATOM 2271 C CA . MET A 1 289 ? -18.638 1.182 -11.643 1.00 94.88 289 MET A CA 1
ATOM 2272 C C . MET A 1 289 ? -19.361 0.580 -10.431 1.00 94.88 289 MET A C 1
ATOM 2274 O O . MET A 1 289 ? -19.917 1.319 -9.622 1.00 94.88 289 MET A O 1
ATOM 2278 N N . LEU A 1 290 ? -19.313 -0.745 -10.264 1.00 93.38 290 LEU A N 1
ATOM 2279 C CA . LEU A 1 290 ? -19.871 -1.413 -9.085 1.00 93.38 290 LEU A CA 1
ATOM 2280 C C . LEU A 1 290 ? -19.144 -0.948 -7.816 1.00 93.38 290 LEU A C 1
ATOM 2282 O O . LEU A 1 290 ? -19.787 -0.603 -6.825 1.00 93.38 290 LEU A O 1
ATOM 2286 N N . GLY A 1 291 ? -17.811 -0.863 -7.884 1.00 93.94 291 GLY A N 1
ATOM 2287 C CA . GLY A 1 291 ? -16.975 -0.314 -6.818 1.00 93.94 291 GLY A CA 1
ATOM 2288 C C . GLY A 1 291 ? -17.366 1.107 -6.415 1.00 93.94 291 GLY A C 1
ATOM 2289 O O . GLY A 1 291 ? -17.485 1.400 -5.228 1.00 93.94 291 GLY A O 1
ATOM 2290 N N . LEU A 1 292 ? -17.624 1.973 -7.398 1.00 96.00 292 LEU A N 1
ATOM 2291 C CA . LEU A 1 292 ? -18.077 3.345 -7.178 1.00 96.00 292 LEU A CA 1
ATOM 2292 C C . LEU A 1 292 ? -19.454 3.402 -6.531 1.00 96.00 292 LEU A C 1
ATOM 2294 O O . LEU A 1 292 ? -19.616 4.124 -5.556 1.00 96.00 292 LEU A O 1
ATOM 2298 N N . VAL A 1 293 ? -20.435 2.646 -7.030 1.00 95.62 293 VAL A N 1
ATOM 2299 C CA . VAL A 1 293 ? -21.792 2.634 -6.458 1.00 95.62 293 VAL A CA 1
ATOM 2300 C C . VAL A 1 293 ? -21.747 2.196 -4.996 1.00 95.62 293 VAL A C 1
ATOM 2302 O O . VAL A 1 293 ? -22.273 2.888 -4.126 1.00 95.62 293 VAL A O 1
ATOM 2305 N N . MET A 1 294 ? -21.054 1.095 -4.702 1.00 92.88 294 MET A N 1
ATOM 2306 C CA . MET A 1 294 ? -20.901 0.601 -3.333 1.00 92.88 294 MET A CA 1
ATOM 2307 C C . MET A 1 294 ? -20.091 1.567 -2.456 1.00 92.88 294 MET A C 1
ATOM 2309 O O . MET A 1 294 ? -20.427 1.768 -1.290 1.00 92.88 294 MET A O 1
ATOM 2313 N N . GLY A 1 295 ? -19.078 2.232 -3.020 1.00 94.56 295 GLY A N 1
ATOM 2314 C CA . GLY A 1 295 ? -18.297 3.264 -2.339 1.00 94.56 295 GLY A CA 1
ATOM 2315 C C . GLY A 1 295 ? -19.136 4.494 -1.994 1.00 94.56 295 GLY A C 1
ATOM 2316 O O . GLY A 1 295 ? -19.052 5.000 -0.879 1.00 94.56 295 GLY A O 1
ATOM 2317 N N . VAL A 1 296 ? -20.006 4.941 -2.906 1.00 95.81 296 VAL A N 1
ATOM 2318 C CA . VAL A 1 296 ? -20.957 6.036 -2.661 1.00 95.81 296 VAL A CA 1
ATOM 2319 C C . VAL A 1 296 ? -21.925 5.647 -1.550 1.00 95.81 296 VAL A C 1
ATOM 2321 O O . VAL A 1 296 ? -22.143 6.442 -0.640 1.00 95.81 296 VAL A O 1
ATOM 2324 N N . LEU A 1 297 ? -22.472 4.428 -1.577 1.00 93.50 297 LEU A N 1
ATOM 2325 C CA . LEU A 1 297 ? -23.362 3.938 -0.521 1.00 93.50 297 LEU A CA 1
ATOM 2326 C C . LEU A 1 297 ? -22.662 3.909 0.846 1.00 93.50 297 LEU A C 1
ATOM 2328 O O . LEU A 1 297 ? -23.243 4.368 1.832 1.00 93.50 297 LEU A O 1
ATOM 2332 N N . ALA A 1 298 ? -21.412 3.441 0.903 1.00 91.44 298 ALA A N 1
ATOM 2333 C CA . ALA A 1 298 ? -20.606 3.449 2.122 1.00 91.44 298 ALA A CA 1
ATOM 2334 C C . ALA A 1 298 ? -20.358 4.881 2.633 1.00 91.44 298 ALA A C 1
ATOM 2336 O O . ALA A 1 298 ? -20.564 5.163 3.814 1.00 91.44 298 ALA A O 1
ATOM 2337 N N . SER A 1 299 ? -20.009 5.820 1.750 1.00 92.75 299 SER A N 1
ATOM 2338 C CA . SER A 1 299 ? -19.816 7.231 2.108 1.00 92.75 299 SER A CA 1
ATOM 2339 C C . SER A 1 299 ? -21.109 7.891 2.587 1.00 92.75 299 SER A C 1
ATOM 2341 O O . SER A 1 299 ? -21.114 8.563 3.617 1.00 92.75 299 SER A O 1
ATOM 2343 N N . VAL A 1 300 ? -22.237 7.648 1.912 1.00 91.38 300 VAL A N 1
ATOM 2344 C CA . VAL A 1 300 ? -23.562 8.145 2.322 1.00 91.38 300 VAL A CA 1
ATOM 2345 C C . VAL A 1 300 ? -23.955 7.590 3.688 1.00 91.38 300 VAL A C 1
ATOM 2347 O O . VAL A 1 300 ? -24.508 8.321 4.508 1.00 91.38 300 VAL A O 1
ATOM 2350 N N . GLN A 1 301 ? -23.645 6.327 3.980 1.00 88.25 301 GLN A N 1
ATOM 2351 C CA . GLN A 1 301 ? -23.876 5.762 5.307 1.00 88.25 301 GLN A CA 1
ATOM 2352 C C . GLN A 1 301 ? -23.085 6.517 6.385 1.00 88.25 301 GLN A C 1
ATOM 2354 O O . GLN A 1 301 ? -23.639 6.795 7.449 1.00 88.25 301 GLN A O 1
ATOM 2359 N N . VAL A 1 302 ? -21.826 6.884 6.113 1.00 87.56 302 VAL A N 1
ATOM 2360 C CA . VAL A 1 302 ? -21.018 7.704 7.031 1.00 87.56 302 VAL A CA 1
ATOM 2361 C C . VAL A 1 302 ? -21.611 9.107 7.185 1.00 87.56 302 VAL A C 1
ATOM 2363 O O . VAL A 1 302 ? -21.685 9.591 8.304 1.00 87.56 302 VAL A O 1
ATOM 2366 N N . ILE A 1 303 ? -22.104 9.737 6.110 1.00 89.19 303 ILE A N 1
ATOM 2367 C CA . ILE A 1 303 ? -22.772 11.055 6.179 1.00 89.19 303 ILE A CA 1
ATOM 2368 C C . ILE A 1 303 ? -24.032 10.995 7.056 1.00 89.19 303 ILE A C 1
ATOM 2370 O O . ILE A 1 303 ? -24.298 11.904 7.838 1.00 89.19 303 ILE A O 1
ATOM 2374 N N . ARG A 1 304 ? -24.831 9.930 6.925 1.00 85.56 304 ARG A N 1
ATOM 2375 C CA . ARG A 1 304 ? -26.091 9.778 7.671 1.00 85.56 304 ARG A CA 1
ATOM 2376 C C . ARG A 1 304 ? -25.872 9.382 9.129 1.00 85.56 304 ARG A C 1
ATOM 2378 O O . ARG A 1 304 ? -26.737 9.650 9.960 1.00 85.56 304 ARG A O 1
ATOM 2385 N N . ARG A 1 305 ? -24.745 8.742 9.449 1.00 72.94 305 ARG A N 1
ATOM 2386 C CA . ARG A 1 305 ? -24.339 8.472 10.829 1.00 72.94 305 ARG A CA 1
ATOM 2387 C C . ARG A 1 305 ? -23.686 9.726 11.404 1.00 72.94 305 ARG A C 1
ATOM 2389 O O . ARG A 1 305 ? -22.499 9.952 11.216 1.00 72.94 305 ARG A O 1
ATOM 2396 N N . GLN A 1 306 ? -24.455 10.496 12.166 1.00 57.81 306 GLN A N 1
ATOM 2397 C CA . GLN A 1 306 ? -23.902 11.453 13.125 1.00 57.81 306 GLN A CA 1
ATOM 2398 C C . GLN A 1 306 ? -23.171 10.660 14.222 1.00 57.81 306 GLN A C 1
ATOM 2400 O O . GLN A 1 306 ? -23.749 10.303 15.248 1.00 57.81 306 GLN A O 1
ATOM 2405 N N . GLU A 1 307 ? -21.929 10.249 13.960 1.00 60.00 307 GLU A N 1
ATOM 2406 C CA . GLU A 1 307 ? -21.093 9.650 14.995 1.00 60.00 307 GLU A CA 1
ATOM 2407 C C . GLU A 1 307 ? -20.690 10.731 16.008 1.00 60.00 307 GLU A C 1
ATOM 2409 O O . GLU A 1 307 ? -20.327 11.826 15.589 1.00 60.00 307 GLU A O 1
ATOM 2414 N N . PRO A 1 308 ? -20.714 10.445 17.323 1.00 52.97 308 PRO A N 1
ATOM 2415 C CA . PRO A 1 308 ? -20.325 11.420 18.338 1.00 52.97 308 PRO A CA 1
ATOM 2416 C C . PRO A 1 308 ? -18.909 11.950 18.097 1.00 52.97 308 PRO A C 1
ATOM 2418 O O . PRO A 1 308 ? -17.948 11.171 18.116 1.00 52.97 308 PRO A O 1
ATOM 2421 N N . HIS A 1 309 ? -18.797 13.260 17.889 1.00 55.28 309 HIS A N 1
ATOM 2422 C CA . HIS A 1 309 ? -17.528 13.953 17.699 1.00 55.28 309 HIS A CA 1
ATOM 2423 C C . HIS A 1 309 ? -16.731 13.990 19.008 1.00 55.28 309 HIS A C 1
ATOM 2425 O O . HIS A 1 309 ? -17.288 14.230 20.080 1.00 55.28 309 HIS A O 1
ATOM 2431 N N . GLU A 1 310 ? -15.408 13.801 18.925 1.00 51.28 310 GLU A N 1
ATOM 2432 C CA . GLU A 1 310 ? -14.509 13.911 20.090 1.00 51.28 310 GLU A CA 1
ATOM 2433 C C . GLU A 1 310 ? -14.638 15.285 20.769 1.00 51.28 310 GLU A C 1
ATOM 2435 O O . GLU A 1 310 ? -14.579 15.389 21.990 1.00 51.28 310 GLU A O 1
ATOM 2440 N N . TYR A 1 311 ? -14.875 16.333 19.973 1.00 51.12 311 TYR A N 1
ATOM 2441 C CA . TYR A 1 311 ? -14.981 17.715 20.443 1.00 51.12 311 TYR A CA 1
ATOM 2442 C C . TYR A 1 311 ? -16.302 18.055 21.152 1.00 51.12 311 TYR A C 1
ATOM 2444 O O . TYR A 1 311 ? -16.370 19.088 21.814 1.00 51.12 311 TYR A O 1
ATOM 2452 N N . GLU A 1 312 ? -17.328 17.202 21.061 1.00 45.50 312 GLU A N 1
ATOM 2453 C CA . GLU A 1 312 ? -18.575 17.354 21.830 1.00 45.50 312 GLU A CA 1
ATOM 2454 C C . GLU A 1 312 ? -18.545 16.585 23.155 1.00 45.50 312 GLU A C 1
ATOM 2456 O O . GLU A 1 312 ? -19.189 16.986 24.128 1.00 45.50 312 GLU A O 1
ATOM 2461 N N . SER A 1 313 ? -17.761 15.507 23.240 1.00 43.66 313 SER A N 1
ATOM 2462 C CA . SER A 1 313 ? -17.503 14.842 24.512 1.00 43.66 313 SER A CA 1
ATOM 2463 C C . SER A 1 313 ? -16.508 15.666 25.322 1.00 43.66 313 SER A C 1
ATOM 2465 O O . SER A 1 313 ? -15.297 15.536 25.147 1.00 43.66 313 SER A O 1
ATOM 2467 N N . LYS A 1 314 ? -17.009 16.499 26.247 1.00 36.34 314 LYS A N 1
ATOM 2468 C CA . LYS A 1 314 ? -16.186 16.969 27.371 1.00 36.34 314 LYS A CA 1
ATOM 2469 C C . LYS A 1 314 ? -15.441 15.751 27.934 1.00 36.34 314 LYS A C 1
ATOM 2471 O O . LYS A 1 314 ? -16.090 14.718 28.128 1.00 36.34 314 LYS A O 1
ATOM 2476 N N . PRO A 1 315 ? -14.122 15.827 28.189 1.00 42.53 315 PRO A N 1
ATOM 2477 C CA . PRO A 1 315 ? -13.472 14.777 28.952 1.00 42.53 315 PRO A CA 1
ATOM 2478 C C . PRO A 1 315 ? -14.278 14.652 30.241 1.00 42.53 315 PRO A C 1
ATOM 2480 O O . PRO A 1 315 ? -14.496 15.662 30.910 1.00 42.53 315 PRO A O 1
ATOM 2483 N N . ASN A 1 316 ? -14.807 13.461 30.532 1.00 39.41 316 ASN A N 1
ATOM 2484 C CA . ASN A 1 316 ? -15.418 13.215 31.830 1.00 39.41 316 ASN A CA 1
ATOM 2485 C C . ASN A 1 316 ? -14.387 13.668 32.861 1.00 39.41 316 ASN A C 1
ATOM 2487 O O . ASN A 1 316 ? -13.295 13.098 32.923 1.00 39.41 316 ASN A O 1
ATOM 2491 N N . GLU A 1 317 ? -14.698 14.743 33.587 1.00 36.97 317 GLU A N 1
ATOM 2492 C CA . GLU A 1 317 ? -13.899 15.182 34.716 1.00 36.97 317 GLU A CA 1
ATOM 2493 C C . GLU A 1 317 ? -13.808 13.974 35.642 1.00 36.97 317 GLU A C 1
ATOM 2495 O O . GLU A 1 317 ? -14.796 13.536 36.232 1.00 36.97 317 GLU A O 1
ATOM 2500 N N . ILE A 1 318 ? -12.626 13.362 35.684 1.00 40.94 318 ILE A N 1
ATOM 2501 C CA . ILE A 1 318 ? -12.308 12.352 36.682 1.00 40.94 318 ILE A CA 1
ATOM 2502 C C . ILE A 1 318 ? -12.557 13.054 38.021 1.00 40.94 318 ILE A C 1
ATOM 2504 O O . ILE A 1 318 ? -11.977 14.127 38.223 1.00 40.94 318 ILE A O 1
ATOM 2508 N N . PRO A 1 319 ? -13.414 12.520 38.915 1.00 38.38 319 PRO A N 1
ATOM 2509 C CA . PRO A 1 319 ? -13.644 13.134 40.211 1.00 38.38 319 PRO A CA 1
ATOM 2510 C C . PRO A 1 319 ? -12.288 13.378 40.866 1.00 38.38 319 PRO A C 1
ATOM 2512 O O . PRO A 1 319 ? -11.467 12.462 40.944 1.00 38.38 319 PRO A O 1
ATOM 2515 N N . SER A 1 320 ? -12.053 14.615 41.294 1.00 36.97 320 SER A N 1
ATOM 2516 C CA . SER A 1 320 ? -10.785 15.167 41.787 1.00 36.97 320 SER A CA 1
ATOM 2517 C C . SER A 1 320 ? -10.289 14.546 43.109 1.00 36.97 320 SER A C 1
ATOM 2519 O O . SER A 1 320 ? -9.768 15.254 43.965 1.00 36.97 320 SER A O 1
ATOM 2521 N N . GLY A 1 321 ? -10.475 13.240 43.316 1.00 41.72 321 GLY A N 1
ATOM 2522 C CA . GLY A 1 321 ? -10.232 12.547 44.579 1.00 41.72 321 GLY A CA 1
ATOM 2523 C C . GLY A 1 321 ? -9.735 11.101 44.479 1.00 41.72 321 GLY A C 1
ATOM 2524 O O . GLY A 1 321 ? -9.438 10.521 45.518 1.00 41.72 321 GLY A O 1
ATOM 2525 N N . SER A 1 322 ? -9.587 10.492 43.297 1.00 36.88 322 SER A N 1
ATOM 2526 C CA . SER A 1 322 ? -8.926 9.179 43.205 1.00 36.88 322 SER A CA 1
ATOM 2527 C C . SER A 1 322 ? -7.424 9.368 43.000 1.00 36.88 322 SER A C 1
ATOM 2529 O O . SER A 1 322 ? -6.993 9.729 41.905 1.00 36.88 322 SER A O 1
ATOM 2531 N N . GLY A 1 323 ? -6.639 9.135 44.056 1.00 39.97 323 GLY A N 1
ATOM 2532 C CA . GLY A 1 323 ? -5.171 9.173 44.080 1.00 39.97 323 GLY A CA 1
ATOM 2533 C C . GLY A 1 323 ? -4.501 8.094 43.224 1.00 39.97 323 GLY A C 1
ATOM 2534 O O . GLY A 1 323 ? -3.696 7.316 43.724 1.00 39.97 323 GLY A O 1
ATOM 2535 N N . ILE A 1 324 ? -4.832 8.039 41.936 1.00 37.38 324 ILE A N 1
ATOM 2536 C CA . ILE A 1 324 ? -4.109 7.250 40.947 1.00 37.38 324 ILE A CA 1
ATOM 2537 C C . ILE A 1 324 ? -2.822 8.026 40.635 1.00 37.38 324 ILE A C 1
ATOM 2539 O O . ILE A 1 324 ? -2.908 9.190 40.224 1.00 37.38 324 ILE A O 1
ATOM 2543 N N . PRO A 1 325 ? -1.629 7.443 40.843 1.00 36.47 325 PRO A N 1
ATOM 2544 C CA . PRO A 1 325 ? -0.390 8.113 40.494 1.00 36.47 325 PRO A CA 1
ATOM 2545 C C . PRO A 1 325 ? -0.389 8.396 38.988 1.00 36.47 325 PRO A C 1
ATOM 2547 O O . PRO A 1 325 ? -0.540 7.494 38.165 1.00 36.47 325 PRO A O 1
ATOM 2550 N N . LYS A 1 326 ? -0.244 9.676 38.626 1.00 40.72 326 LYS A N 1
ATOM 2551 C CA . LYS A 1 326 ? 0.027 10.119 37.254 1.00 40.72 326 LYS A CA 1
ATOM 2552 C C . LYS A 1 326 ? 1.439 9.680 36.866 1.00 40.72 326 LYS A C 1
ATOM 2554 O O . LYS A 1 326 ? 2.353 10.493 36.819 1.00 40.72 326 LYS A O 1
ATOM 2559 N N . THR A 1 327 ? 1.622 8.398 36.590 1.00 38.97 327 THR A N 1
ATOM 2560 C CA . THR A 1 327 ? 2.829 7.866 35.952 1.00 38.97 327 THR A CA 1
ATOM 2561 C C . THR A 1 327 ? 2.500 7.547 34.499 1.00 38.97 327 THR A C 1
ATOM 2563 O O . THR A 1 327 ? 2.551 6.406 34.063 1.00 38.97 327 THR A O 1
ATOM 2566 N N . GLN A 1 328 ? 2.139 8.571 33.724 1.00 47.19 328 GLN A N 1
ATOM 2567 C CA . GLN A 1 328 ? 2.354 8.503 32.280 1.00 47.19 328 GLN A CA 1
ATOM 2568 C C . GLN A 1 328 ? 3.791 8.959 32.047 1.00 47.19 328 GLN A C 1
ATOM 2570 O O . GLN A 1 328 ? 4.055 10.147 31.869 1.00 47.19 328 GLN A O 1
ATOM 2575 N N . GLN A 1 329 ? 4.740 8.020 32.129 1.00 44.25 329 GLN A N 1
ATOM 2576 C CA . GLN A 1 329 ? 6.006 8.216 31.430 1.00 44.25 329 GLN A CA 1
ATOM 2577 C C . GLN A 1 329 ? 5.636 8.478 29.970 1.00 44.25 329 GLN A C 1
ATOM 2579 O O . GLN A 1 329 ? 4.921 7.684 29.365 1.00 44.25 329 GLN A O 1
ATOM 2584 N N . GLY A 1 330 ? 5.993 9.662 29.476 1.00 46.25 330 GLY A N 1
ATOM 2585 C CA . GLY A 1 330 ? 5.549 10.149 28.179 1.00 46.25 330 GLY A CA 1
ATOM 2586 C C . GLY A 1 330 ? 5.999 9.205 27.076 1.00 46.25 330 GLY A C 1
ATOM 2587 O O . GLY A 1 330 ? 7.178 9.176 26.734 1.00 46.25 330 GLY A O 1
ATOM 2588 N N . GLU A 1 331 ? 5.061 8.443 26.523 1.00 62.84 331 GLU A N 1
ATOM 2589 C CA . GLU A 1 331 ? 5.285 7.713 25.284 1.00 62.84 331 GLU A CA 1
ATOM 2590 C C . GLU A 1 331 ? 5.690 8.726 24.209 1.00 62.84 331 GLU A C 1
ATOM 2592 O O . GLU A 1 331 ? 5.007 9.729 23.972 1.00 62.84 331 GLU A O 1
ATOM 2597 N N . SER A 1 332 ? 6.844 8.502 23.583 1.00 81.38 332 SER A N 1
ATOM 2598 C CA . SER A 1 332 ? 7.299 9.360 22.495 1.00 81.38 332 SER A CA 1
ATOM 2599 C C . SER A 1 332 ? 6.368 9.184 21.302 1.00 81.38 332 SER A C 1
ATOM 2601 O O . SER A 1 332 ? 6.298 8.109 20.705 1.00 81.38 332 SER A O 1
ATOM 2603 N N . TRP A 1 333 ? 5.692 10.263 20.907 1.00 81.25 333 TRP A N 1
ATOM 2604 C CA . TRP A 1 333 ? 4.834 10.275 19.721 1.00 81.25 333 TRP A CA 1
ATOM 2605 C C . TRP A 1 333 ? 5.587 9.852 18.449 1.00 81.25 333 TRP A C 1
ATOM 2607 O O . TRP A 1 333 ? 4.970 9.313 17.533 1.00 81.25 333 TRP A O 1
ATOM 2617 N N . ILE A 1 334 ? 6.910 10.070 18.405 1.00 83.81 334 ILE A N 1
ATOM 2618 C CA . ILE A 1 334 ? 7.775 9.692 17.283 1.00 83.81 334 ILE A CA 1
ATOM 2619 C C . ILE A 1 334 ? 7.857 8.169 17.181 1.00 83.81 334 ILE A C 1
ATOM 2621 O O . ILE A 1 334 ? 7.591 7.627 16.114 1.00 83.81 334 ILE A O 1
ATOM 2625 N N . PHE A 1 335 ? 8.150 7.468 18.280 1.00 83.88 335 PHE A N 1
ATOM 2626 C CA . PHE A 1 335 ? 8.233 6.003 18.273 1.00 83.88 335 PHE A CA 1
ATOM 2627 C C . PHE A 1 335 ? 6.876 5.357 17.964 1.00 83.88 335 PHE A C 1
ATOM 2629 O O . PHE A 1 335 ? 6.804 4.390 17.201 1.00 83.88 335 PHE A O 1
ATOM 2636 N N . SER A 1 336 ? 5.778 5.933 18.457 1.00 82.25 336 SER A N 1
ATOM 2637 C CA . SER A 1 336 ? 4.428 5.476 18.103 1.00 82.25 336 SER A CA 1
ATOM 2638 C C . SER A 1 336 ? 4.103 5.715 16.622 1.00 82.25 336 SER A C 1
ATOM 2640 O O . SER A 1 336 ? 3.466 4.879 15.987 1.00 82.25 336 SER A O 1
ATOM 2642 N N . ALA A 1 337 ? 4.564 6.826 16.038 1.00 84.12 337 ALA A N 1
ATOM 2643 C CA . ALA A 1 337 ? 4.377 7.113 14.617 1.00 84.12 337 ALA A CA 1
ATOM 2644 C C . ALA A 1 337 ? 5.224 6.194 13.722 1.00 84.12 337 ALA A C 1
ATOM 2646 O O . ALA A 1 337 ? 4.710 5.666 12.737 1.00 84.12 337 ALA A O 1
ATOM 2647 N N . VAL A 1 338 ? 6.494 5.969 14.079 1.00 85.44 338 VAL A N 1
ATOM 2648 C CA . VAL A 1 338 ? 7.408 5.071 13.355 1.00 85.44 338 VAL A CA 1
ATOM 2649 C C . VAL A 1 338 ? 6.901 3.632 13.403 1.00 85.44 338 VAL A C 1
ATOM 2651 O O . VAL A 1 338 ? 6.810 2.993 12.360 1.00 85.44 338 VAL A O 1
ATOM 2654 N N . SER A 1 339 ? 6.487 3.133 14.571 1.00 84.62 339 SER A N 1
ATOM 2655 C CA . SER A 1 339 ? 5.939 1.774 14.698 1.00 84.62 339 SER A CA 1
ATOM 2656 C C . SER A 1 339 ? 4.623 1.595 13.935 1.00 84.62 339 SER A C 1
ATOM 2658 O O . SER A 1 339 ? 4.465 0.608 13.219 1.00 84.62 339 SER A O 1
ATOM 2660 N N . ALA A 1 340 ? 3.698 2.558 14.008 1.00 83.38 340 ALA A N 1
ATOM 2661 C CA . ALA A 1 340 ? 2.455 2.513 13.240 1.00 83.38 340 ALA A CA 1
ATOM 2662 C C . ALA A 1 340 ? 2.704 2.588 11.722 1.00 83.38 340 ALA A C 1
ATOM 2664 O O . ALA A 1 340 ? 2.064 1.865 10.955 1.00 83.38 340 ALA A O 1
ATOM 2665 N N . GLY A 1 341 ? 3.646 3.432 11.288 1.00 86.94 341 GLY A N 1
ATOM 2666 C CA . GLY A 1 341 ? 4.075 3.530 9.894 1.00 86.94 341 GLY A CA 1
ATOM 2667 C C . GLY A 1 341 ? 4.722 2.238 9.397 1.00 86.94 341 GLY A C 1
ATOM 2668 O O . GLY A 1 341 ? 4.342 1.744 8.338 1.00 86.94 341 GLY A O 1
ATOM 2669 N N . GLY A 1 342 ? 5.623 1.650 10.188 1.00 87.88 342 GLY A N 1
ATOM 2670 C CA . GLY A 1 342 ? 6.249 0.358 9.904 1.00 87.88 342 GLY A CA 1
ATOM 2671 C C . GLY A 1 342 ? 5.227 -0.775 9.824 1.00 87.88 342 GLY A C 1
ATOM 2672 O O . GLY A 1 342 ? 5.246 -1.557 8.880 1.00 87.88 342 GLY A O 1
ATOM 2673 N N . TYR A 1 343 ? 4.256 -0.816 10.740 1.00 87.62 343 TYR A N 1
ATOM 2674 C CA . TYR A 1 343 ? 3.166 -1.791 10.692 1.00 87.62 343 TYR A CA 1
ATOM 2675 C C . TYR A 1 343 ? 2.312 -1.643 9.424 1.00 87.62 343 TYR A C 1
ATOM 2677 O O . TYR A 1 343 ? 2.039 -2.631 8.743 1.00 87.62 343 TYR A O 1
ATOM 2685 N N . LEU A 1 344 ? 1.925 -0.413 9.063 1.00 89.12 344 LEU A N 1
ATOM 2686 C CA . LEU A 1 344 ? 1.171 -0.155 7.834 1.00 89.12 344 LEU A CA 1
ATOM 2687 C C . LEU A 1 344 ? 1.986 -0.514 6.582 1.00 89.12 344 LEU A C 1
ATOM 2689 O O . LEU A 1 344 ? 1.426 -1.059 5.631 1.00 89.12 344 LEU A O 1
ATOM 2693 N N . PHE A 1 345 ? 3.294 -0.247 6.592 1.00 89.62 345 PHE A N 1
ATOM 2694 C CA . PHE A 1 345 ? 4.208 -0.649 5.529 1.00 89.62 345 PHE A CA 1
ATOM 2695 C C . PHE A 1 345 ? 4.271 -2.171 5.393 1.00 89.62 345 PHE A C 1
ATOM 2697 O O . PHE A 1 345 ? 4.105 -2.661 4.283 1.00 89.62 345 PHE A O 1
ATOM 2704 N N . CYS A 1 346 ? 4.413 -2.920 6.491 1.00 89.56 346 CYS A N 1
ATOM 2705 C CA . CYS A 1 346 ? 4.393 -4.385 6.476 1.00 89.56 346 CYS A CA 1
ATOM 2706 C C . CYS A 1 346 ? 3.059 -4.941 5.961 1.00 89.56 346 CYS A C 1
ATOM 2708 O O . CYS A 1 346 ? 3.047 -5.860 5.144 1.00 89.56 346 CYS A O 1
ATOM 2710 N N . LEU A 1 347 ? 1.926 -4.363 6.381 1.00 92.62 347 LEU A N 1
ATOM 2711 C CA . LEU A 1 347 ? 0.619 -4.723 5.825 1.00 92.62 347 LEU A CA 1
ATOM 2712 C C . LEU A 1 347 ? 0.569 -4.474 4.316 1.00 92.62 347 LEU A C 1
ATOM 27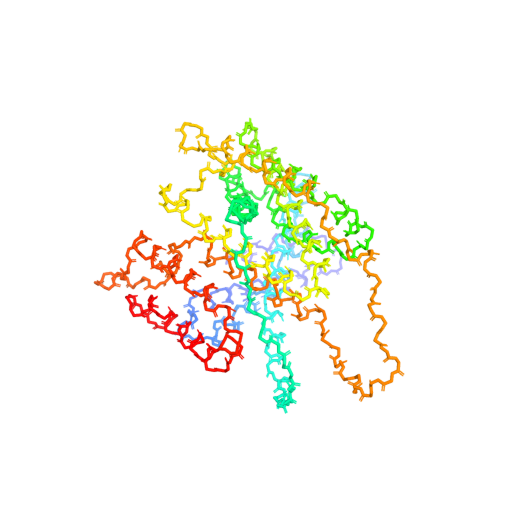14 O O . LEU A 1 347 ? 0.092 -5.324 3.566 1.00 92.62 347 LEU A O 1
ATOM 2718 N N . HIS A 1 348 ? 1.079 -3.328 3.866 1.00 92.06 348 HIS A N 1
ATOM 2719 C CA . HIS A 1 348 ? 1.103 -2.981 2.455 1.00 92.06 348 HIS A CA 1
ATOM 2720 C C . HIS A 1 348 ? 2.030 -3.895 1.642 1.00 92.06 348 HIS A C 1
ATOM 2722 O O . HIS A 1 348 ? 1.614 -4.397 0.604 1.00 92.06 348 HIS A O 1
ATOM 2728 N N . SER A 1 349 ? 3.260 -4.134 2.092 1.00 88.19 349 SER A N 1
ATOM 2729 C CA . SER A 1 349 ? 4.267 -4.895 1.349 1.00 88.19 349 SER A CA 1
ATOM 2730 C C . SER A 1 349 ? 3.983 -6.397 1.336 1.00 88.19 349 SER A C 1
ATOM 2732 O O . SER A 1 349 ? 4.108 -7.023 0.286 1.00 88.19 349 SER A O 1
ATOM 2734 N N . MET A 1 350 ? 3.572 -6.972 2.472 1.00 88.81 350 MET A N 1
ATOM 2735 C CA . MET A 1 350 ? 3.446 -8.427 2.631 1.00 88.81 350 MET A CA 1
ATOM 2736 C C . MET A 1 350 ? 2.010 -8.937 2.499 1.00 88.81 350 MET A C 1
ATOM 2738 O O . MET A 1 350 ? 1.808 -10.056 2.036 1.00 88.81 350 MET A O 1
ATOM 2742 N N . PHE A 1 351 ? 1.008 -8.139 2.885 1.00 92.81 351 PHE A N 1
ATOM 2743 C CA . PHE A 1 351 ? -0.370 -8.617 3.056 1.00 92.81 351 PHE A CA 1
ATOM 2744 C C . PHE A 1 351 ? -1.391 -7.998 2.094 1.00 92.81 351 PHE A C 1
ATOM 2746 O O . PHE A 1 351 ? -2.573 -8.313 2.202 1.00 92.81 351 PHE A O 1
ATOM 2753 N N . THR A 1 352 ? -0.998 -7.142 1.145 1.00 94.44 352 THR A N 1
ATOM 2754 C CA . THR A 1 352 ? -1.903 -6.686 0.059 1.00 94.44 352 THR A CA 1
ATOM 2755 C C . THR A 1 352 ? -1.857 -7.568 -1.191 1.00 94.44 352 THR A C 1
ATOM 2757 O O . THR A 1 352 ? -2.700 -7.448 -2.087 1.00 94.44 352 THR A O 1
ATOM 2760 N N . GLU A 1 353 ? -0.872 -8.458 -1.257 1.00 91.50 353 GLU A N 1
ATOM 2761 C CA . GLU A 1 353 ? -0.745 -9.495 -2.268 1.00 91.50 353 GLU A CA 1
ATOM 2762 C C . GLU A 1 353 ? -0.556 -10.836 -1.562 1.00 91.50 353 GLU A C 1
ATOM 2764 O O . GLU A 1 353 ? 0.508 -11.131 -1.022 1.00 91.50 353 GLU A O 1
ATOM 2769 N N . ALA A 1 354 ? -1.613 -11.647 -1.552 1.00 90.06 354 ALA A N 1
ATOM 2770 C CA . ALA A 1 354 ? -1.640 -12.906 -0.819 1.00 90.06 354 ALA A CA 1
ATOM 2771 C C . ALA A 1 354 ? -0.567 -13.900 -1.297 1.00 90.06 354 ALA A C 1
ATOM 2773 O O . ALA A 1 354 ? -0.098 -14.728 -0.516 1.00 90.06 354 ALA A O 1
ATOM 2774 N N . ALA A 1 355 ? -0.138 -13.814 -2.560 1.00 89.12 355 ALA A N 1
ATOM 2775 C CA . ALA A 1 355 ? 0.910 -14.680 -3.083 1.00 89.12 355 ALA A CA 1
ATOM 2776 C C . ALA A 1 355 ? 2.325 -14.306 -2.599 1.00 89.12 355 ALA A C 1
ATOM 2778 O O . ALA A 1 355 ? 3.219 -15.147 -2.715 1.00 89.12 355 ALA A O 1
ATOM 2779 N N . THR A 1 356 ? 2.554 -13.103 -2.054 1.00 90.50 356 THR A N 1
ATOM 2780 C CA . THR A 1 356 ? 3.899 -12.613 -1.695 1.00 90.50 356 THR A CA 1
ATOM 2781 C C . THR A 1 356 ? 4.632 -13.577 -0.770 1.00 90.50 356 THR A C 1
ATOM 2783 O O . THR A 1 356 ? 5.736 -14.000 -1.097 1.00 90.50 356 THR A O 1
ATOM 2786 N N . ILE A 1 357 ? 3.997 -14.011 0.322 1.00 89.06 357 ILE A N 1
ATOM 2787 C CA . ILE A 1 357 ? 4.618 -14.914 1.305 1.00 89.06 357 ILE A CA 1
ATOM 2788 C C . ILE A 1 357 ? 4.939 -16.278 0.673 1.00 89.06 357 ILE A C 1
ATOM 2790 O O . ILE A 1 357 ? 6.049 -16.780 0.818 1.00 89.06 357 ILE A O 1
ATOM 2794 N N . SER A 1 358 ? 4.019 -16.836 -0.125 1.00 86.25 358 SER A N 1
ATOM 2795 C CA . SER A 1 358 ? 4.255 -18.108 -0.837 1.00 86.25 358 SER A CA 1
ATOM 2796 C C . SER A 1 358 ? 5.394 -18.039 -1.855 1.00 86.25 358 SER A C 1
ATOM 2798 O O . SER A 1 358 ? 6.046 -19.039 -2.138 1.00 86.25 358 SER A O 1
ATOM 2800 N N . ARG A 1 359 ? 5.639 -16.855 -2.427 1.00 86.38 359 ARG A N 1
ATOM 2801 C CA . ARG A 1 359 ? 6.753 -16.620 -3.349 1.00 86.38 359 ARG A CA 1
ATOM 2802 C C . ARG A 1 359 ? 8.060 -16.367 -2.619 1.00 86.38 359 ARG A C 1
ATOM 2804 O O . ARG A 1 359 ? 9.103 -16.716 -3.159 1.00 86.38 359 ARG A O 1
ATOM 2811 N N . TRP A 1 360 ? 7.994 -15.794 -1.424 1.00 86.31 360 TRP A N 1
ATOM 2812 C CA . TRP A 1 360 ? 9.157 -15.526 -0.589 1.00 86.31 360 TRP A CA 1
ATOM 2813 C C . TRP A 1 360 ? 9.827 -16.814 -0.105 1.00 86.31 360 TRP A C 1
ATOM 2815 O O . TRP A 1 360 ? 11.047 -16.894 -0.073 1.00 86.31 360 TRP A O 1
ATOM 2825 N N . SER A 1 361 ? 9.040 -17.847 0.205 1.00 86.00 361 SER A N 1
ATOM 2826 C CA . SER A 1 361 ? 9.543 -19.138 0.685 1.00 86.00 361 SER A CA 1
ATOM 2827 C C . SER A 1 361 ? 9.917 -20.127 -0.433 1.00 86.00 361 SER A C 1
ATOM 2829 O O . SER A 1 361 ? 10.107 -21.311 -0.166 1.00 86.00 361 SER A O 1
ATOM 2831 N N . LEU A 1 362 ? 9.963 -19.712 -1.702 1.00 84.12 362 LEU A N 1
ATOM 2832 C CA . LEU A 1 362 ? 10.137 -20.618 -2.845 1.00 84.12 362 LEU A CA 1
ATOM 2833 C C . LEU A 1 362 ? 11.608 -21.063 -3.011 1.00 84.12 362 LEU A C 1
ATOM 2835 O O . LEU A 1 362 ? 12.450 -20.242 -3.357 1.00 84.12 362 LEU A O 1
ATOM 2839 N N . GLY A 1 363 ? 11.906 -22.362 -2.860 1.00 77.25 363 GLY A N 1
ATOM 2840 C CA . GLY A 1 363 ? 13.277 -22.915 -2.960 1.00 77.25 363 GLY A CA 1
ATOM 2841 C C . GLY A 1 363 ? 13.710 -23.440 -4.337 1.00 77.25 363 GLY A C 1
ATOM 2842 O O . GLY A 1 363 ? 14.843 -23.871 -4.533 1.00 77.25 363 GLY A O 1
ATOM 2843 N N . GLY A 1 364 ? 12.814 -23.437 -5.329 1.00 76.38 364 GLY A N 1
ATOM 2844 C CA . GLY A 1 364 ? 13.076 -24.046 -6.642 1.00 76.38 364 GLY A CA 1
ATOM 2845 C C . GLY A 1 364 ? 12.905 -25.574 -6.656 1.00 76.38 364 GLY A C 1
ATOM 2846 O O . GLY A 1 364 ? 12.493 -26.185 -5.677 1.00 76.38 364 GLY A O 1
ATOM 2847 N N . TYR A 1 365 ? 13.126 -26.221 -7.805 1.00 72.50 365 TYR A N 1
ATOM 2848 C CA . TYR A 1 365 ? 12.893 -27.667 -7.930 1.00 72.50 365 TYR A CA 1
ATOM 2849 C C . TYR A 1 365 ? 13.963 -28.477 -7.170 1.00 72.50 365 TYR A C 1
ATOM 2851 O O . TYR A 1 365 ? 15.150 -28.205 -7.359 1.00 72.50 365 TYR A O 1
ATOM 2859 N N . PRO A 1 366 ? 13.592 -29.516 -6.390 1.00 73.19 366 PRO A N 1
ATOM 2860 C CA . PRO A 1 366 ? 12.250 -30.103 -6.266 1.00 73.19 366 PRO A CA 1
ATOM 2861 C C . PRO A 1 366 ? 11.336 -29.473 -5.198 1.00 73.19 366 PRO A C 1
ATOM 2863 O O . PRO A 1 366 ? 10.131 -29.703 -5.242 1.00 73.19 366 PRO A O 1
ATOM 2866 N N . ASN A 1 367 ? 11.860 -28.669 -4.272 1.00 66.75 367 ASN A N 1
ATOM 2867 C CA . ASN A 1 367 ? 11.096 -28.073 -3.169 1.00 66.75 367 ASN A CA 1
ATOM 2868 C C . ASN A 1 367 ? 10.505 -26.711 -3.553 1.00 66.75 367 ASN A C 1
ATOM 2870 O O . ASN A 1 367 ? 10.897 -25.661 -3.042 1.00 66.75 367 ASN A O 1
ATOM 2874 N N . THR A 1 368 ? 9.527 -26.723 -4.459 1.00 74.12 368 THR A N 1
ATOM 2875 C CA . THR A 1 368 ? 8.950 -25.476 -4.976 1.00 74.12 368 THR A CA 1
ATOM 2876 C C . THR A 1 368 ? 8.111 -24.719 -3.950 1.00 74.12 368 THR A C 1
ATOM 2878 O O . THR A 1 368 ? 7.809 -23.562 -4.193 1.00 74.12 368 THR A O 1
ATOM 2881 N N . GLY A 1 369 ? 7.720 -25.333 -2.830 1.00 81.25 369 GLY A N 1
ATOM 2882 C CA . GLY A 1 369 ? 6.754 -24.738 -1.905 1.00 81.25 369 GLY A CA 1
ATOM 2883 C C . GLY A 1 369 ? 5.348 -24.618 -2.515 1.00 81.25 369 GLY A C 1
ATOM 2884 O O . GLY A 1 369 ? 5.098 -25.121 -3.624 1.00 81.25 369 GLY A O 1
ATOM 2885 N N . PRO A 1 370 ? 4.414 -23.943 -1.824 1.00 85.62 370 PRO A N 1
ATOM 2886 C CA . PRO A 1 370 ? 3.039 -23.832 -2.280 1.00 85.62 370 PRO A CA 1
ATOM 2887 C C . PRO A 1 370 ? 2.922 -22.903 -3.489 1.00 85.62 370 PRO A C 1
ATOM 2889 O O . PRO A 1 370 ? 3.478 -21.808 -3.541 1.00 85.62 370 PRO A O 1
ATOM 2892 N N . GLY A 1 371 ? 2.129 -23.324 -4.476 1.00 83.44 371 GLY A N 1
ATOM 2893 C CA . GLY A 1 371 ? 1.840 -22.495 -5.645 1.00 83.44 371 GLY A CA 1
ATOM 2894 C C . GLY A 1 371 ? 1.093 -21.210 -5.269 1.00 83.44 371 GLY A C 1
ATOM 2895 O O . GLY A 1 371 ? 0.273 -21.214 -4.357 1.00 83.44 371 GLY A O 1
ATOM 2896 N N . ALA A 1 372 ? 1.306 -20.132 -6.030 1.00 84.25 372 ALA A N 1
ATOM 2897 C CA . ALA A 1 372 ? 0.795 -18.787 -5.724 1.00 84.25 372 ALA A CA 1
ATOM 2898 C C . ALA A 1 372 ? -0.713 -18.714 -5.408 1.00 84.25 372 ALA A C 1
ATOM 2900 O O . ALA A 1 372 ? -1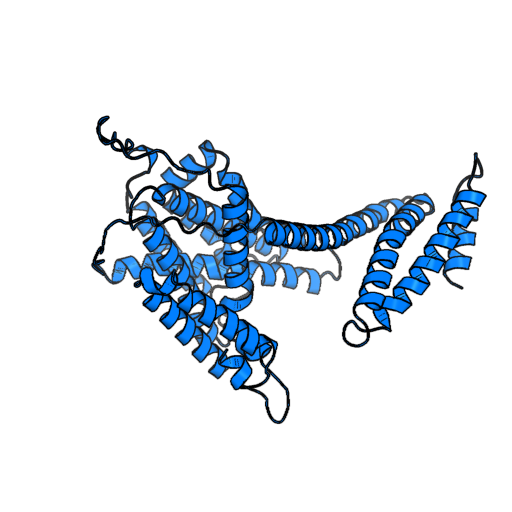.123 -17.969 -4.527 1.00 84.25 372 ALA A O 1
ATOM 2901 N N . ILE A 1 373 ? -1.544 -19.499 -6.104 1.00 83.25 373 ILE A N 1
ATOM 2902 C CA . ILE A 1 373 ? -2.999 -19.520 -5.876 1.00 83.25 373 ILE A CA 1
ATOM 2903 C C . ILE A 1 373 ? -3.340 -20.216 -4.552 1.00 83.25 373 ILE A C 1
ATOM 2905 O O . ILE A 1 373 ? -4.098 -19.680 -3.748 1.00 83.25 373 ILE A O 1
ATOM 2909 N N . ALA A 1 374 ? -2.787 -21.410 -4.320 1.00 85.31 374 ALA A N 1
ATOM 2910 C CA . ALA A 1 374 ? -3.088 -22.195 -3.125 1.00 85.31 374 ALA A CA 1
ATOM 2911 C C . ALA A 1 374 ? -2.465 -21.559 -1.871 1.00 85.31 374 ALA A C 1
ATOM 2913 O O . ALA A 1 374 ? -3.147 -21.401 -0.862 1.00 85.31 374 ALA A O 1
ATOM 2914 N N . GLY A 1 375 ? -1.205 -21.123 -1.970 1.00 88.00 375 GLY A N 1
ATOM 2915 C CA . GLY A 1 375 ? -0.508 -20.378 -0.925 1.00 88.00 375 GLY A CA 1
ATOM 2916 C C . GLY A 1 375 ? -1.202 -19.055 -0.606 1.00 88.00 375 GLY A C 1
ATOM 2917 O O . GLY A 1 375 ? -1.434 -18.763 0.562 1.00 88.00 375 GLY A O 1
ATOM 2918 N N . GLY A 1 376 ? -1.653 -18.306 -1.619 1.00 90.00 376 GLY A N 1
ATOM 2919 C CA . GLY A 1 376 ? -2.426 -17.079 -1.408 1.00 90.00 376 GLY A CA 1
ATOM 2920 C C . GLY A 1 376 ? -3.721 -17.305 -0.621 1.00 90.00 376 GLY A C 1
ATOM 2921 O O . GLY A 1 376 ? -4.014 -16.572 0.322 1.00 90.00 376 GLY A O 1
ATOM 2922 N N . LEU A 1 377 ? -4.472 -18.367 -0.926 1.00 89.94 377 LEU A N 1
ATOM 2923 C CA . LEU A 1 377 ? -5.660 -18.728 -0.144 1.00 89.94 377 LEU A CA 1
ATOM 2924 C C . LEU A 1 377 ? -5.316 -19.084 1.310 1.00 89.94 377 LEU A C 1
ATOM 2926 O O . LEU A 1 377 ? -6.035 -18.672 2.220 1.00 89.94 377 LEU A O 1
ATOM 2930 N N . MET A 1 378 ? -4.215 -19.804 1.544 1.00 91.81 378 MET A N 1
ATOM 2931 C CA . MET A 1 378 ? -3.749 -20.126 2.898 1.00 91.81 378 MET A CA 1
ATOM 2932 C C . MET A 1 378 ? -3.354 -18.866 3.680 1.00 91.81 378 MET A C 1
ATOM 2934 O O . MET A 1 378 ? -3.740 -18.736 4.840 1.00 91.81 378 MET A O 1
ATOM 2938 N N . VAL A 1 379 ? -2.679 -17.903 3.042 1.00 93.81 379 VAL A N 1
ATOM 2939 C CA . VAL A 1 379 ? -2.348 -16.602 3.650 1.00 93.81 379 VAL A CA 1
ATOM 2940 C C . VAL A 1 379 ? -3.616 -15.832 4.014 1.00 93.81 379 VAL A C 1
ATOM 2942 O O . VAL A 1 379 ? -3.725 -15.330 5.128 1.00 93.81 379 VAL A O 1
ATOM 2945 N N . ILE A 1 380 ? -4.620 -15.788 3.133 1.00 93.31 380 ILE A N 1
ATOM 2946 C CA . ILE A 1 380 ? -5.913 -15.142 3.423 1.00 93.31 380 ILE A CA 1
ATOM 2947 C C . ILE A 1 380 ? -6.598 -15.791 4.635 1.00 93.31 380 ILE A C 1
ATOM 2949 O O . ILE A 1 380 ? -7.125 -15.086 5.500 1.00 93.31 380 ILE A O 1
ATOM 2953 N N . VAL A 1 381 ? -6.579 -17.125 4.726 1.00 93.38 381 VAL A N 1
ATOM 2954 C CA . VAL A 1 381 ? -7.112 -17.859 5.885 1.00 93.38 381 VAL A CA 1
ATOM 2955 C C . VAL A 1 381 ? -6.324 -17.522 7.153 1.00 93.38 381 VAL A C 1
ATOM 2957 O O . VAL A 1 381 ? -6.937 -17.274 8.191 1.00 93.38 381 VAL A O 1
ATOM 2960 N N . ALA A 1 382 ? -4.994 -17.440 7.077 1.00 93.62 382 ALA A N 1
ATOM 2961 C CA . ALA A 1 382 ? -4.149 -17.036 8.199 1.00 93.62 382 ALA A CA 1
ATOM 2962 C C . ALA A 1 382 ? -4.438 -15.592 8.648 1.00 93.62 382 ALA A C 1
ATOM 2964 O O . ALA A 1 382 ? -4.563 -15.341 9.845 1.00 93.62 382 ALA A O 1
ATOM 2965 N N . MET A 1 383 ? -4.646 -14.656 7.714 1.00 93.75 383 MET A N 1
ATOM 2966 C CA . MET A 1 383 ? -5.054 -13.278 8.017 1.00 93.75 383 MET A CA 1
ATOM 2967 C C . MET A 1 383 ? -6.409 -13.234 8.735 1.00 93.75 383 MET A C 1
ATOM 2969 O O . MET A 1 383 ? -6.561 -12.525 9.731 1.00 93.75 383 MET A O 1
ATOM 2973 N N . ALA A 1 384 ? -7.391 -14.013 8.268 1.00 90.31 384 ALA A N 1
ATOM 2974 C CA . ALA A 1 384 ? -8.696 -14.124 8.919 1.00 90.31 384 ALA A CA 1
ATOM 2975 C C . ALA A 1 384 ? -8.595 -14.756 10.318 1.00 90.31 384 ALA A C 1
ATOM 2977 O O . ALA A 1 384 ? -9.233 -14.274 11.255 1.00 90.31 384 ALA A O 1
ATOM 2978 N N . GLY A 1 385 ? -7.760 -15.787 10.478 1.00 90.62 385 GLY A N 1
ATOM 2979 C CA . GLY A 1 385 ? -7.465 -16.412 11.766 1.00 90.62 385 GLY A CA 1
ATOM 2980 C C . GLY A 1 385 ? -6.799 -15.446 12.747 1.00 90.62 385 GLY A C 1
ATOM 2981 O O . GLY A 1 385 ? -7.236 -15.340 13.891 1.00 90.62 385 GLY A O 1
ATOM 2982 N N . GLY A 1 386 ? -5.805 -14.680 12.292 1.00 90.06 386 GLY A N 1
ATOM 2983 C CA . GLY A 1 386 ? -5.133 -13.655 13.093 1.00 90.06 386 GLY A CA 1
ATOM 2984 C C . GLY A 1 386 ? -6.086 -12.547 13.546 1.00 90.06 386 GLY A C 1
ATOM 2985 O O . GLY A 1 386 ? -6.053 -12.134 14.705 1.00 90.06 386 GLY A O 1
ATOM 2986 N N . LEU A 1 387 ? -7.002 -12.124 12.671 1.00 88.94 387 LEU A N 1
ATOM 2987 C CA . LEU A 1 387 ? -8.033 -11.152 13.023 1.00 88.94 387 LEU A CA 1
ATOM 2988 C C . LEU A 1 387 ? -9.062 -11.712 14.019 1.00 88.94 387 LEU A C 1
ATOM 2990 O O . LEU A 1 387 ? -9.506 -11.001 14.911 1.00 88.94 387 LEU A O 1
ATOM 2994 N N . ALA A 1 388 ? -9.436 -12.988 13.916 1.00 87.12 388 ALA A N 1
ATOM 2995 C CA . ALA A 1 388 ? -10.298 -13.615 14.917 1.00 87.12 388 ALA A CA 1
ATOM 2996 C C . ALA A 1 388 ? -9.596 -13.688 16.287 1.00 87.12 388 ALA A C 1
ATOM 2998 O O . ALA A 1 388 ? -10.196 -13.368 17.320 1.00 87.12 388 ALA A O 1
ATOM 2999 N N . LEU A 1 389 ? -8.306 -14.044 16.284 1.00 87.00 389 LEU A N 1
ATOM 3000 C CA . LEU A 1 389 ? -7.473 -14.146 17.480 1.00 87.00 389 LEU A CA 1
ATOM 3001 C C . LEU A 1 389 ? -7.246 -12.794 18.167 1.00 87.00 389 LEU A C 1
ATOM 3003 O O . LEU A 1 389 ? -7.080 -12.763 19.386 1.00 87.00 389 LEU A O 1
ATOM 3007 N N . SER A 1 390 ? -7.308 -11.680 17.424 1.00 84.12 390 SER A N 1
ATOM 3008 C CA . SER A 1 390 ? -7.140 -10.329 17.981 1.00 84.12 390 SER A CA 1
ATOM 3009 C C . SER A 1 390 ? -8.165 -9.984 19.061 1.00 84.12 390 SER A C 1
ATOM 3011 O O . SER A 1 390 ? -7.898 -9.125 19.896 1.00 84.12 390 SER A O 1
ATOM 3013 N N . SER A 1 391 ? -9.300 -10.689 19.099 1.00 79.44 391 SER A N 1
ATOM 3014 C CA . SER A 1 391 ? -10.302 -10.572 20.167 1.00 79.44 391 SER A CA 1
ATOM 3015 C C . SER A 1 391 ? -9.745 -10.963 21.545 1.00 79.44 391 SER A C 1
ATOM 3017 O O . SER A 1 391 ? -10.207 -10.464 22.570 1.00 79.44 391 SER A O 1
ATOM 3019 N N . ASN A 1 392 ? -8.741 -11.849 21.597 1.00 83.94 392 ASN A N 1
ATOM 3020 C CA . ASN A 1 392 ? -8.076 -12.248 22.833 1.00 83.94 392 ASN A CA 1
ATOM 3021 C C . ASN A 1 392 ? -6.809 -11.413 23.062 1.00 83.94 392 ASN A C 1
ATOM 3023 O O . ASN A 1 392 ? -5.686 -11.841 22.781 1.00 83.94 392 ASN A O 1
ATOM 3027 N N . ARG A 1 393 ? -6.999 -10.215 23.625 1.00 82.00 393 ARG A N 1
ATOM 3028 C CA . ARG A 1 393 ? -5.906 -9.271 23.887 1.00 82.00 393 ARG A CA 1
ATOM 3029 C C . ARG A 1 393 ? -4.793 -9.871 24.746 1.00 82.00 393 ARG A C 1
ATOM 3031 O O . ARG A 1 393 ? -3.634 -9.637 24.441 1.00 82.00 393 ARG A O 1
ATOM 3038 N N . GLN A 1 394 ? -5.128 -10.663 25.767 1.00 86.75 394 GLN A N 1
ATOM 3039 C CA . GLN A 1 394 ? -4.131 -11.276 26.655 1.00 86.75 394 GLN A CA 1
ATOM 3040 C C . GLN A 1 394 ? -3.164 -12.177 25.890 1.00 86.75 394 GLN A C 1
ATOM 3042 O O . GLN A 1 394 ? -1.964 -12.144 26.147 1.00 86.75 394 GLN A O 1
ATOM 3047 N N . LEU A 1 395 ? -3.682 -12.957 24.938 1.00 86.00 395 LEU A N 1
ATOM 3048 C CA . LEU A 1 395 ? -2.860 -13.817 24.101 1.00 86.00 395 LEU A CA 1
ATOM 3049 C C . LEU A 1 395 ? -2.007 -12.989 23.137 1.00 86.00 395 LEU A C 1
ATOM 3051 O O . LEU A 1 395 ? -0.797 -13.181 23.091 1.00 86.00 395 LEU A O 1
ATOM 3055 N N . VAL A 1 396 ? -2.611 -12.048 22.407 1.00 85.88 396 VAL A N 1
ATOM 3056 C CA . VAL A 1 396 ? -1.911 -11.285 21.358 1.00 85.88 396 VAL A CA 1
ATOM 3057 C C . VAL A 1 396 ? -0.845 -10.342 21.922 1.00 85.88 396 VAL A C 1
ATOM 3059 O O . VAL A 1 396 ? 0.165 -10.110 21.265 1.00 85.88 396 VAL A O 1
ATOM 3062 N N . THR A 1 397 ? -1.011 -9.848 23.153 1.00 85.81 397 THR A N 1
ATOM 3063 C CA . THR A 1 397 ? 0.016 -9.050 23.847 1.00 85.81 397 THR A CA 1
ATOM 3064 C C . THR A 1 397 ? 0.976 -9.892 24.689 1.00 85.81 397 THR A C 1
ATOM 3066 O O . THR A 1 397 ? 1.795 -9.335 25.417 1.00 85.81 397 THR A O 1
ATOM 3069 N N . SER A 1 398 ? 0.864 -11.223 24.661 1.00 89.81 398 SER A N 1
ATOM 3070 C CA . SER A 1 398 ? 1.744 -12.093 25.439 1.00 89.81 398 SER A CA 1
ATOM 3071 C C . SER A 1 398 ? 3.121 -12.240 24.793 1.00 89.81 398 SER A C 1
ATOM 3073 O O . SER A 1 398 ? 3.267 -12.282 23.570 1.00 89.81 398 SER A O 1
ATOM 3075 N N . TRP A 1 399 ? 4.133 -12.446 25.635 1.00 89.44 399 TRP A N 1
ATOM 3076 C CA . TRP A 1 399 ? 5.477 -12.826 25.198 1.00 89.44 399 TRP A CA 1
ATOM 3077 C C . TRP A 1 399 ? 5.507 -14.141 24.423 1.00 89.44 399 TRP A C 1
ATOM 3079 O O . TRP A 1 399 ? 6.348 -14.320 23.549 1.00 89.44 399 TRP A O 1
ATOM 3089 N N . ILE A 1 400 ? 4.575 -15.049 24.723 1.00 92.56 400 ILE A N 1
ATOM 3090 C CA . ILE A 1 400 ? 4.457 -16.323 24.015 1.00 92.56 400 ILE A CA 1
ATOM 3091 C C . ILE A 1 400 ? 4.096 -16.055 22.555 1.00 92.56 400 ILE A C 1
ATOM 3093 O O . ILE A 1 400 ? 4.782 -16.545 21.667 1.00 92.56 400 ILE A O 1
ATOM 3097 N N . TRP A 1 401 ? 3.074 -15.232 22.299 1.00 91.12 401 TRP A N 1
ATOM 3098 C CA . TRP A 1 401 ? 2.661 -14.889 20.937 1.00 91.12 401 TRP A CA 1
ATOM 3099 C C . TRP A 1 401 ? 3.750 -14.135 20.168 1.00 91.12 401 TRP A C 1
ATOM 3101 O O . TRP A 1 401 ? 4.008 -14.446 19.007 1.00 91.12 401 TRP A O 1
ATOM 3111 N N . PHE A 1 402 ? 4.457 -13.217 20.834 1.00 90.94 402 PHE A N 1
ATOM 3112 C CA . PHE A 1 402 ? 5.636 -12.562 20.263 1.00 90.94 402 PHE A CA 1
ATOM 3113 C C . PHE A 1 402 ? 6.742 -13.567 19.891 1.00 90.94 402 PHE A C 1
ATOM 3115 O O . PHE A 1 402 ? 7.298 -13.507 18.793 1.00 90.94 402 PHE A O 1
ATOM 3122 N N . GLY A 1 403 ? 7.029 -14.535 20.767 1.00 94.25 403 GLY A N 1
ATOM 3123 C CA . GLY A 1 403 ? 7.991 -15.607 20.508 1.00 94.25 403 GLY A CA 1
ATOM 3124 C C . GLY A 1 403 ? 7.579 -16.507 19.341 1.00 94.25 403 GLY A C 1
ATOM 3125 O O . GLY A 1 403 ? 8.410 -16.835 18.497 1.00 94.25 403 GLY A O 1
ATOM 3126 N N . VAL A 1 404 ? 6.290 -16.855 19.238 1.00 93.12 404 VAL A N 1
ATOM 3127 C CA . VAL A 1 404 ? 5.753 -17.609 18.094 1.00 93.12 404 VAL A CA 1
ATOM 3128 C C . VAL A 1 404 ? 5.924 -16.818 16.797 1.00 93.12 404 VAL A C 1
ATOM 3130 O O . VAL A 1 404 ? 6.462 -17.360 15.837 1.00 93.12 404 VAL A O 1
ATOM 3133 N N . GLY A 1 405 ? 5.540 -15.538 16.775 1.00 91.25 405 GLY A N 1
ATOM 3134 C CA . GLY A 1 405 ? 5.648 -14.694 15.581 1.00 91.25 405 GLY A CA 1
ATOM 3135 C C . GLY A 1 405 ? 7.090 -14.483 15.110 1.00 91.25 405 GLY A C 1
ATOM 3136 O O . GLY A 1 405 ? 7.376 -14.586 13.921 1.00 91.25 405 GLY A O 1
ATOM 3137 N N . THR A 1 406 ? 8.020 -14.239 16.036 1.00 92.81 406 THR A N 1
ATOM 3138 C CA . THR A 1 406 ? 9.450 -14.071 15.711 1.00 92.81 406 THR A CA 1
ATOM 3139 C C . THR A 1 406 ? 10.102 -15.374 15.252 1.00 92.81 406 THR A C 1
ATOM 3141 O O . THR A 1 406 ? 10.893 -15.362 14.311 1.00 92.81 406 THR A O 1
ATOM 3144 N N . THR A 1 407 ? 9.739 -16.507 15.860 1.00 94.38 407 THR A N 1
ATOM 3145 C CA . THR A 1 407 ? 10.212 -17.829 15.425 1.00 94.38 407 THR A CA 1
ATOM 3146 C C . THR A 1 407 ? 9.664 -18.190 14.044 1.00 94.38 407 THR A C 1
ATOM 3148 O O . THR A 1 407 ? 10.422 -18.681 13.212 1.00 94.38 407 THR A O 1
ATOM 3151 N N . GLY A 1 408 ? 8.385 -17.909 13.775 1.00 93.50 408 GLY A N 1
ATOM 3152 C CA . GLY A 1 408 ? 7.778 -18.093 12.454 1.00 93.50 408 GLY A CA 1
ATOM 3153 C C . GLY A 1 408 ? 8.497 -17.280 11.379 1.00 93.50 408 GLY A C 1
ATOM 3154 O O . GLY A 1 408 ? 9.008 -17.839 10.412 1.00 93.50 408 GLY A O 1
ATOM 3155 N N . LEU A 1 409 ? 8.711 -15.983 11.631 1.00 90.88 409 LEU A N 1
ATOM 3156 C CA . LEU A 1 409 ? 9.452 -15.112 10.715 1.00 90.88 409 LEU A CA 1
ATOM 3157 C C . LEU A 1 409 ? 10.886 -15.607 10.447 1.00 90.88 409 LEU A C 1
ATOM 3159 O O . LEU A 1 409 ? 11.377 -15.498 9.321 1.00 90.88 409 LEU A O 1
ATOM 3163 N N . LEU A 1 410 ? 11.560 -16.153 11.467 1.00 92.81 410 LEU A N 1
ATOM 3164 C CA . LEU A 1 410 ? 12.884 -16.759 11.316 1.00 92.81 410 LEU A CA 1
ATOM 3165 C C . LEU A 1 410 ? 12.830 -17.998 10.413 1.00 92.81 410 LEU A C 1
ATOM 3167 O O . LEU A 1 410 ? 13.701 -18.156 9.561 1.00 92.81 410 LEU A O 1
ATOM 3171 N N . ILE A 1 411 ? 11.821 -18.858 10.577 1.00 93.50 411 ILE A N 1
ATOM 3172 C CA . ILE A 1 411 ? 11.612 -20.037 9.725 1.00 93.50 411 ILE A CA 1
ATOM 3173 C C . ILE A 1 411 ? 11.357 -19.601 8.279 1.00 93.50 411 ILE A C 1
ATOM 3175 O O . ILE A 1 411 ? 12.042 -20.104 7.390 1.00 93.50 411 ILE A O 1
ATOM 3179 N N . LEU A 1 412 ? 10.483 -18.613 8.060 1.00 90.75 412 LEU A N 1
ATOM 3180 C CA . LEU A 1 412 ? 10.183 -18.057 6.737 1.00 90.75 412 LEU A CA 1
ATOM 3181 C C . LEU A 1 412 ? 11.431 -17.568 5.992 1.00 90.75 412 LEU A C 1
ATOM 3183 O O . LEU A 1 412 ? 11.524 -17.718 4.778 1.00 90.75 412 LEU A O 1
ATOM 3187 N N . HIS A 1 413 ? 12.396 -16.987 6.710 1.00 87.81 413 HIS A N 1
ATOM 3188 C CA . HIS A 1 413 ? 13.622 -16.450 6.110 1.00 87.81 413 HIS A CA 1
ATOM 3189 C C . HIS A 1 413 ? 14.760 -17.465 5.989 1.00 87.81 413 HIS A C 1
ATOM 3191 O O . HIS A 1 413 ? 15.665 -17.266 5.181 1.00 87.81 413 HIS A O 1
ATOM 3197 N N . ARG A 1 414 ? 14.790 -18.503 6.831 1.00 89.38 414 ARG A N 1
ATOM 3198 C CA . ARG A 1 414 ? 15.913 -19.455 6.896 1.00 89.38 414 ARG A CA 1
ATOM 3199 C C . ARG A 1 414 ? 15.637 -20.774 6.196 1.00 89.38 414 ARG A C 1
ATOM 3201 O O . ARG A 1 414 ? 16.586 -21.505 5.926 1.00 89.38 414 ARG A O 1
ATOM 3208 N N . VAL A 1 415 ? 14.372 -21.102 5.966 1.00 89.56 415 VAL A N 1
ATOM 3209 C CA . VAL A 1 415 ? 13.951 -22.382 5.407 1.00 89.56 415 VAL A CA 1
ATOM 3210 C C . VAL A 1 415 ? 13.163 -22.132 4.131 1.00 89.56 415 VAL A C 1
ATOM 3212 O O . VAL A 1 415 ? 12.337 -21.230 4.062 1.00 89.56 415 VAL A O 1
ATOM 3215 N N . GLU A 1 416 ? 13.413 -22.951 3.119 1.00 89.19 416 GLU A N 1
ATOM 3216 C CA . GLU A 1 416 ? 12.720 -22.893 1.835 1.00 89.19 416 GLU A CA 1
ATOM 3217 C C . GLU A 1 416 ? 11.590 -23.938 1.754 1.00 89.19 416 GLU A C 1
ATOM 3219 O O . GLU A 1 416 ? 11.499 -24.877 2.550 1.00 89.19 416 GLU A O 1
ATOM 3224 N N . GLY A 1 417 ? 10.729 -23.798 0.751 1.00 88.00 417 GLY A N 1
ATOM 3225 C CA . GLY A 1 417 ? 9.628 -24.706 0.455 1.00 88.00 417 GLY A CA 1
ATOM 3226 C C . GLY A 1 417 ? 8.445 -24.560 1.414 1.00 88.00 417 GLY A C 1
ATOM 3227 O O . GLY A 1 417 ? 8.122 -23.469 1.888 1.00 88.00 417 GLY A O 1
ATOM 3228 N N . ASP A 1 418 ? 7.773 -25.679 1.684 1.00 89.62 418 ASP A N 1
ATOM 3229 C CA . ASP A 1 418 ? 6.549 -25.709 2.497 1.00 89.62 418 ASP A CA 1
ATOM 3230 C C . ASP A 1 418 ? 6.808 -25.385 3.974 1.00 89.62 418 ASP A C 1
ATOM 3232 O O . ASP A 1 418 ? 5.962 -24.788 4.636 1.00 89.62 418 ASP A O 1
ATOM 3236 N N . VAL A 1 419 ? 7.983 -25.757 4.495 1.00 90.75 419 VAL A N 1
ATOM 3237 C CA . VAL A 1 419 ? 8.359 -25.479 5.891 1.00 90.75 419 VAL A CA 1
ATOM 3238 C C . VAL A 1 419 ? 8.631 -23.992 6.084 1.00 90.75 419 VAL A C 1
ATOM 3240 O O . VAL A 1 419 ? 8.161 -23.425 7.065 1.00 90.75 419 VAL A O 1
ATOM 3243 N N . GLY A 1 420 ? 9.327 -23.365 5.130 1.00 90.19 420 GLY A N 1
ATOM 3244 C CA . GLY A 1 420 ? 9.492 -21.913 5.093 1.00 90.19 420 GLY A CA 1
ATOM 3245 C C . GLY A 1 420 ? 8.151 -21.194 5.061 1.00 90.19 420 GLY A C 1
ATOM 3246 O O . GLY A 1 420 ? 7.918 -20.304 5.859 1.00 90.19 420 GLY A O 1
ATOM 3247 N N . PHE A 1 421 ? 7.236 -21.638 4.197 1.00 91.44 421 PHE A N 1
ATOM 3248 C CA . PHE A 1 421 ? 5.901 -21.047 4.086 1.00 91.44 421 PHE A CA 1
ATOM 3249 C C . PHE A 1 421 ? 5.047 -21.166 5.358 1.00 91.44 421 PHE A C 1
ATOM 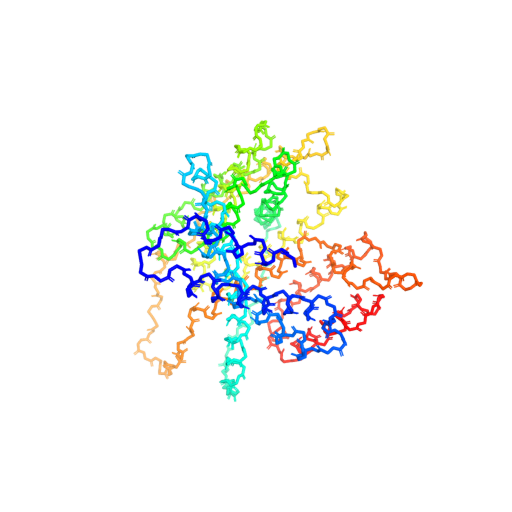3251 O O . PHE A 1 421 ? 4.182 -20.327 5.598 1.00 91.44 421 PHE A O 1
ATOM 3258 N N . PHE A 1 422 ? 5.216 -22.249 6.121 1.00 90.38 422 PHE A N 1
ATOM 3259 C CA . PHE A 1 422 ? 4.456 -22.471 7.350 1.00 90.38 422 PHE A CA 1
ATOM 3260 C C . PHE A 1 422 ? 4.875 -21.530 8.489 1.00 90.38 422 PHE A C 1
ATOM 3262 O O . PHE A 1 422 ? 4.044 -21.224 9.346 1.00 90.38 422 PHE A O 1
ATOM 3269 N N . GLY A 1 423 ? 6.151 -21.131 8.518 1.00 88.44 423 GLY A N 1
ATOM 3270 C CA . GLY A 1 423 ? 6.667 -20.122 9.446 1.00 88.44 423 GLY A CA 1
ATOM 3271 C C . GLY A 1 423 ? 6.118 -18.742 9.130 1.00 88.44 423 GLY A C 1
ATOM 3272 O O . GLY A 1 423 ? 5.781 -18.031 10.106 1.00 88.44 423 GLY A O 1
#

Sequence (423 aa):
MLCYLWYLLILKNIPSSGGSDSYAKLLLANDVIRTIACGGWVYVTSSDDHGIHDFAMIIYLLCTVPHVIGTIKSAPQDPRAQKLRPYTYYALFEWSLIFSDLAFDAVCMIDFEAFEIRVIDVGMGGSGNYDVGSSSFNELRTFGGFVFWSMLTSLPLMIWYFPLWHMGLSGYEAFLFCNVTVGLLGFASLRHTIDNSRGWFHLASLIGIYSYKILDPAYRLMAVAAGVSLSLLTWGATLFSQRAQNGRAERGVLTLALGLILHNVIKQAWWANNPIWPIMDEKTGGANMLGLVMGVLASVQVIRRQEPHEYESKPNEIPSGSGIPKTQQGESWIFSAVSAGGYLFCLHSMFTEAATISRWSLGGYPNTGPGAIAGGLMVIVAMAGGLALSSNRQLVTSWIWFGVGTTGLLILHRVEGDVGFFG

Solvent-accessible surface area (backbone atoms only — not comparable to full-atom values): 22910 Å² total; per-residue (Å²): 110,69,54,57,56,48,32,55,46,33,61,72,55,40,71,77,83,81,52,41,67,63,52,28,52,51,50,35,52,36,46,49,53,24,52,53,18,46,51,37,34,71,72,35,42,66,88,78,40,49,69,59,15,51,53,18,43,52,48,23,55,62,32,44,55,60,50,52,54,48,49,64,67,33,47,68,90,46,74,72,52,58,74,51,47,62,62,62,56,49,50,55,55,57,57,48,50,55,54,50,49,54,48,49,54,51,49,52,52,52,55,61,71,68,64,76,90,75,92,72,90,79,87,80,90,80,90,74,84,78,79,88,77,60,71,78,67,53,51,38,50,23,47,48,23,22,52,47,48,44,43,52,64,35,46,62,55,46,51,56,56,53,37,75,80,44,89,55,93,79,67,62,67,61,54,64,56,37,74,56,45,47,64,58,53,75,41,63,68,54,28,51,54,44,55,76,37,41,20,58,40,47,44,56,17,46,43,15,43,57,21,40,76,44,82,52,66,67,65,18,41,53,30,29,38,51,10,36,28,37,37,46,39,38,52,51,31,49,44,58,51,26,64,86,43,90,67,48,30,56,52,51,52,50,28,41,52,49,3,39,51,50,40,34,54,50,11,58,76,48,78,71,39,53,38,44,27,40,89,36,38,76,90,77,66,22,44,38,69,60,48,48,55,54,42,45,54,27,15,50,50,44,58,71,50,82,67,86,53,53,90,73,54,68,75,77,77,69,70,98,75,71,88,67,82,89,74,74,76,79,75,55,67,62,62,56,48,51,51,53,50,50,51,52,47,48,44,56,73,50,54,63,42,39,33,46,55,22,58,67,8,44,57,43,90,90,48,44,35,46,53,51,70,63,25,15,53,52,43,51,51,49,55,52,50,52,58,62,49,57,76,43,54,72,55,67,73,27,70,66,45,49,50,50,53,53,51,17,50,48,33,31,75,74,33,56,8,57,65,4,54,72,50

Foldseek 3Di:
DVLVVLLVLQVVQADPPDQSNVLSVVLSVLVVLLVVLVCQLVVCDCVNPVVSNVVSVVSNLVSVVSNLVSCLNSDHPDPVRVVCSVVSVVVVVVSVVVVVVVVVVVVVVVVVVVDDDDDDDDDDDDDDPDPPPDDVLLVLLLLLLLLLLLLVLLLVVLLVVVCVVVVDCPVLVCLVCLLVLLVVVVPVVLLVVCLVQLLVLLLQLLLLLVLLPVPDSSVNSVSSSSSNSSSSNSLSSLLVQCVVPPPRNVSSVLSNLSSLLVLLVCCLVVVNDRLSRSPHDVVNNHPVVVSSVSSNVSSVSVVPDPDDTSVVDDPPPPPPPPPDPPPPPDDPPVVVVVVVVVVVVCCSPDRSQLLNLQCLQAPDPPQRADDSSVSSVVSSVVSVVVSVCVSVVCCCPDPVVVVVVVVLCVLLNPHHHNSNSRD

pLDDT: mean 78.77, std 17.4, range [32.06, 97.81]

InterPro domains:
  IPR019402 CWH43-like, N-terminal domain [PF10277] (2-72)
  IPR053911 PGAP2IP, second transmembrane domain [PF23021] (330-423)
  IPR053912 PGAP2IP, first transmembrane domain [PF23022] (146-300)

Radius of gyration: 26.8 Å; Cα contacts (8 Å, |Δi|>4): 424; chains: 1; bounding box: 72×61×68 Å

Organism: NCBI:txid64522

Nearest PDB structures (foldseek):
  8hij-assembly1_A  TM=3.908E-01  e=9.154E-02  Escherichia coli
  7xq0-assembly1_A  TM=4.937E-01  e=5.699E-01  Homo sapiens
  7xtk-assembly1_A  TM=5.033E-01  e=1.778E+00  Homo sapiens
  8tth-assembly1_A  TM=5.174E-01  e=3.271E+00  Staphylococcus aureus

Mean predicted aligned error: 15.1 Å

Secondary structure (DSSP, 8-state):
-HHHHHHHHHHHHS--SS-HHHHHHHHHHHHHHHHHHHHHHHHS-TTT-HHHHHHHHHHHHHHHHHHHHHHHHHS---HHHHHHHHHHHHHHHHHHHHHHHHHHHHHHHHHHHT--------------------HHHHHHHHHHHHHHHHHHHHHHHHHHHTTTTS-S--SGGGGGGGGGGGGGGGSHHHHHHHHHTHHHHHHHHTHHHHGGG--SHHHHHHHHHHHHHHHHHHHHHHHHHTTTSTTHHHHHHHHHHHHHHHHHHHHHHTTT--TTSTT--TTTT--HHHHHHHHHHHHHHHHH--PPPTTTS------TT-----------HHHHHHHHHHHHHHHHHHHSSTHHHHHHT---SS---S-HHHHHHHHHHHHHHHHHHTT-HHHHTSHHHHHHHHHHHHHHHH--HHHHHH-